Protein 2VCH (pdb70)

Radius of gyration: 21.71 Å; Cα contacts (8 Å, |Δi|>4): 959; chains: 1; bounding box: 48×49×70 Å

Secondary structure (P-SEA, 3-state):
cbbbbbbbcccaaaaaaaaaaaaaaaacccbbbbbbcccccccccccccccccccbbbbbccccccccccccccaaaaaaaaaaaaaaaaaaaaaaaaaacccccbbbbccccccaaaaaaaabbbbbbbccccaaaaaaaaaaaaaaacccccccccccccccccccccccccccccccccccaaaaaaaaaaaacccccbbbbcccccccaaaaaaaaccccccccccccccccccccccccaaaaaaaacccccbbbbbcccbbbbcaaaaaaaaaaaaaacccccccccccccccccccccccccccccccccccccccccbbbbccccaaaaaaaccccccccccccaaaaaaaaaabbbbbccccccaaaaaaaaaccccccbbbbbbcccccccaaaaaaaaaaacccccaaaaaaaaaaaaaaaaaaaccccaaaaaaaaaaaaaaaaaaaaac

Solvent-accessible surface area: 19466 Å² total

InterPro domains:
  IPR002213 UDP-glucuronosyl/UDP-glucosyltransferase [PF00201] (238-396)
  IPR002213 UDP-glucuronosyl/UDP-glucosyltransferase [cd03784] (7-446)
  IPR035595 UDP-glycosyltransferase family, conserved site [PS00375] (346-389)

Sequence (462 aa):
TPHVAIIPSPGMGHLIPLVEFAKRLVHLHGLTVTFVIAGEEGPPSAQRTVLDLPSSISSSVFLPPVDLTDLSSSTRRIESRISSLTVTRSNPELRKVFDSFVEGGRLPTALVVDLFGTDAFDVAVEFHVPPYIFYPTTANVLSFFLHLPKLDETVSCEFRELTEPLMLPGCVPVAGKDFLDPAQDRKDDAYKWLLHNTKRYKEAEGILVNTFFELEPNAIKALQEPGLDKPPVYPVGPLVNIGKQEASECLKWLDNQPLGSVLYVSFGSGGTTLTCEQLNELALGLADSEQRFLWVIRSPSGIANSSSYFDSQTDPLTFLPPGFLERTKKRGFVIPFWAPQAQVLAHPSTGGFLTHCGWNSTLESSVVSGIPLIAWPLYAEQKMNAVLLSEDIRAALRRPRAGDDGLVRREEVARVVKGLMEGEEGKGVRRRNKMKEELKEEAACRRVLKKDDGTSTKKALSSLVALKWKAHKKKELEQ

Organism: Arabidopsis thaliana (NCBI:txid3702)

Structure (mmCIF, N/CA/C/O backbone):
data_2VCH
#
_entry.id   2VCH
#
_cell.length_a   47.680
_cell.length_b   94.006
_cell.length_c   56.992
_cell.angle_alpha   90.00
_cell.angle_beta   110.24
_cell.angle_gamma   90.00
#
_symmetry.space_group_name_H-M   'P 1 21 1'
#
loop_
_entity.id
_entity.type
_entity.pdbx_description
1 polymer 'HYDROQUINONE GLUCOSYLTRANSFERASE'
2 non-polymer "URIDINE-5'-DIPHOSPHATE"
3 non-polymer 1,2-ETHANEDIOL
4 water water
#
loop_
_atom_site.group_PDB
_atom_site.id
_atom_site.type_symbol
_atom_site.label_atom_id
_atom_site.label_alt_id
_atom_site.label_comp_id
_atom_site.label_asym_id
_atom_site.label_entity_id
_atom_site.label_seq_id
_atom_site.pdbx_PDB_ins_code
_atom_site.Cartn_x
_atom_site.Cartn_y
_atom_site.Cartn_z
_atom_site.occupancy
_atom_site.B_iso_or_equiv
_atom_site.auth_seq_id
_atom_site.auth_comp_id
_atom_site.auth_asym_id
_atom_site.auth_atom_id
_atom_site.pdbx_PDB_model_num
ATOM 1 N N . THR A 1 6 ? -4.022 42.729 51.717 1.00 19.72 6 THR A N 1
ATOM 2 C CA . THR A 1 6 ? -3.775 41.460 50.950 1.00 17.50 6 THR A CA 1
ATOM 3 C C . THR A 1 6 ? -2.305 41.357 50.493 1.00 15.33 6 THR A C 1
ATOM 4 O O . THR A 1 6 ? -1.660 42.373 50.227 1.00 15.06 6 THR A O 1
ATOM 8 N N . PRO A 1 7 ? -1.766 40.132 50.458 1.00 13.53 7 PRO A N 1
ATOM 9 C CA . PRO A 1 7 ? -0.396 39.953 49.975 1.00 11.90 7 PRO A CA 1
ATOM 10 C C . PRO A 1 7 ? -0.198 40.494 48.545 1.00 10.94 7 PRO A C 1
ATOM 11 O O . PRO A 1 7 ? -1.031 40.299 47.664 1.00 11.45 7 PRO A O 1
ATOM 15 N N . HIS A 1 8 ? 0.919 41.194 48.396 1.00 9.01 8 HIS A N 1
ATOM 16 C CA . HIS A 1 8 ? 1.368 41.711 47.117 1.00 9.51 8 HIS A CA 1
ATOM 17 C C . HIS A 1 8 ? 2.524 40.830 46.627 1.00 9.04 8 HIS A C 1
ATOM 18 O O . HIS A 1 8 ? 3.503 40.627 47.336 1.00 9.41 8 HIS A O 1
ATOM 25 N N . VAL A 1 9 ? 2.347 40.254 45.438 1.00 8.50 9 VAL A N 1
ATOM 26 C CA . VAL A 1 9 ? 3.354 39.388 44.835 1.00 9.04 9 VAL A CA 1
ATOM 27 C C . VAL A 1 9 ? 4.038 40.149 43.684 1.00 7.97 9 VAL A C 1
ATOM 28 O O . VAL A 1 9 ? 3.344 40.688 42.784 1.00 8.85 9 VAL A O 1
ATOM 32 N N . ALA A 1 10 ? 5.361 40.220 43.753 1.00 8.26 10 ALA A N 1
ATOM 33 C CA . ALA A 1 10 ? 6.175 40.820 42.670 1.00 8.15 10 ALA A CA 1
ATOM 34 C C . ALA A 1 10 ? 6.695 39.731 41.777 1.00 8.07 10 ALA A C 1
ATOM 35 O O . ALA A 1 10 ? 7.231 38.753 42.275 1.00 8.68 10 ALA A O 1
ATOM 37 N N . ILE A 1 11 ? 6.498 39.886 40.465 1.00 7.76 11 ILE A N 1
ATOM 38 C CA . ILE A 1 11 ? 6.942 38.875 39.511 1.00 7.76 11 ILE A CA 1
ATOM 39 C C . ILE A 1 11 ? 7.952 39.508 38.552 1.00 8.31 11 ILE A C 1
ATOM 40 O O . ILE A 1 11 ? 7.621 40.545 37.939 1.00 8.48 11 ILE A O 1
ATOM 45 N N . ILE A 1 12 ? 9.152 38.929 38.475 1.00 9.09 12 ILE A N 1
ATOM 46 C CA . ILE A 1 12 ? 10.179 39.450 37.554 1.00 10.71 12 ILE A CA 1
ATOM 47 C C . ILE A 1 12 ? 10.571 38.360 36.557 1.00 9.73 12 ILE A C 1
ATOM 48 O O . ILE A 1 12 ? 11.382 37.496 36.855 1.00 10.17 12 ILE A O 1
ATOM 53 N N . PRO A 1 13 ? 9.959 38.416 35.377 1.00 9.63 13 PRO A N 1
ATOM 54 C CA . PRO A 1 13 ? 10.311 37.457 34.306 1.00 8.55 13 PRO A CA 1
ATOM 55 C C . PRO A 1 13 ? 11.712 37.718 33.741 1.00 9.97 13 PRO A C 1
ATOM 56 O O . PRO A 1 13 ? 12.186 38.862 33.723 1.00 11.69 13 PRO A O 1
ATOM 60 N N . SER A 1 14 ? 12.358 36.649 33.300 1.00 9.27 14 SER A N 1
ATOM 61 C CA . SER A 1 14 ? 13.544 36.808 32.430 1.00 9.38 14 SER A CA 1
ATOM 62 C C . SER A 1 14 ? 13.020 36.858 30.992 1.00 8.86 14 SER A C 1
ATOM 63 O O . SER A 1 14 ? 11.928 36.361 30.709 1.00 9.02 14 SER A O 1
ATOM 66 N N . PRO A 1 15 ? 13.764 37.500 30.069 1.00 9.26 15 PRO A N 1
ATOM 67 C CA . PRO A 1 15 ? 13.247 37.652 28.711 1.00 10.27 15 PRO A CA 1
ATOM 68 C C . PRO A 1 15 ? 12.786 36.379 28.028 1.00 9.27 15 PRO A C 1
ATOM 69 O O . PRO A 1 15 ? 13.410 35.310 28.158 1.00 9.67 15 PRO A O 1
ATOM 73 N N . GLY A 1 16 ? 11.677 36.540 27.302 1.00 10.25 16 GLY A N 1
ATOM 74 C CA . GLY A 1 16 ? 11.108 35.464 26.508 1.00 10.16 16 GLY A CA 1
ATOM 75 C C . GLY A 1 16 ? 9.597 35.395 26.592 1.00 10.23 16 GLY A C 1
ATOM 76 O O . GLY A 1 16 ? 9.013 35.463 27.691 1.00 8.86 16 GLY A O 1
ATOM 77 N N . MET A 1 17 ? 8.915 35.300 25.453 1.00 9.90 17 MET A N 1
ATOM 78 C CA . MET A 1 17 ? 7.463 35.187 25.465 1.00 10.27 17 MET A CA 1
ATOM 79 C C . MET A 1 17 ? 7.005 33.957 26.241 1.00 9.95 17 MET A C 1
ATOM 80 O O . MET A 1 17 ? 5.921 33.953 26.857 1.00 9.32 17 MET A O 1
ATOM 85 N N . GLY A 1 18 ? 7.802 32.876 26.180 1.00 8.86 18 GLY A N 1
ATOM 86 C CA . GLY A 1 18 ? 7.453 31.640 26.851 1.00 8.68 18 GLY A CA 1
ATOM 87 C C . GLY A 1 18 ? 7.608 31.694 28.371 1.00 7.83 18 GLY A C 1
ATOM 88 O O . GLY A 1 18 ? 7.237 30.776 29.092 1.00 8.38 18 GLY A O 1
ATOM 89 N N . HIS A 1 19 ? 8.224 32.770 28.850 1.00 6.95 19 HIS A N 1
ATOM 90 C CA . HIS A 1 19 ? 8.268 33.049 30.294 1.00 8.81 19 HIS A CA 1
ATOM 91 C C . HIS A 1 19 ? 7.123 33.978 30.663 1.00 8.62 19 HIS A C 1
ATOM 92 O O . HIS A 1 19 ? 6.416 33.756 31.645 1.00 9.44 19 HIS A O 1
ATOM 99 N N . LEU A 1 20 ? 6.889 35.016 29.878 1.00 8.44 20 LEU A N 1
ATOM 100 C CA . LEU A 1 20 ? 5.888 36.012 30.227 1.00 9.78 20 LEU A CA 1
ATOM 101 C C . LEU A 1 20 ? 4.476 35.439 30.154 1.00 8.93 20 LEU A C 1
ATOM 102 O O . LEU A 1 20 ? 3.649 35.688 31.027 1.00 9.03 20 LEU A O 1
ATOM 107 N N . ILE A 1 21 ? 4.174 34.665 29.120 1.00 7.36 21 ILE A N 1
ATOM 108 C CA . ILE A 1 21 ? 2.819 34.194 28.899 1.00 7.92 21 ILE A CA 1
ATOM 109 C C . ILE A 1 21 ? 2.305 33.354 30.111 1.00 7.09 21 ILE A C 1
ATOM 110 O O . ILE A 1 21 ? 1.244 33.644 30.644 1.00 7.89 21 ILE A O 1
ATOM 115 N N . PRO A 1 22 ? 3.041 32.305 30.539 1.00 6.89 22 PRO A N 1
ATOM 116 C CA . PRO A 1 22 ? 2.544 31.527 31.663 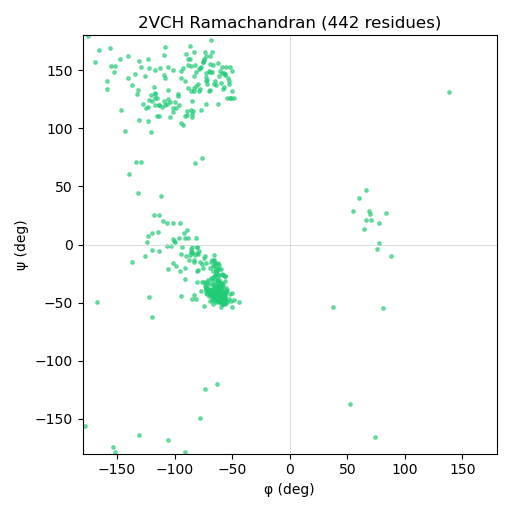1.00 7.27 22 PRO A CA 1
ATOM 117 C C . PRO A 1 22 ? 2.566 32.354 32.948 1.00 7.60 22 PRO A C 1
ATOM 118 O O . PRO A 1 22 ? 1.676 32.172 33.793 1.00 7.03 22 PRO A O 1
ATOM 122 N N . LEU A 1 23 ? 3.502 33.289 33.086 1.00 7.98 23 LEU A N 1
ATOM 123 C CA . LEU A 1 23 ? 3.493 34.113 34.295 1.00 7.93 23 LEU A CA 1
ATOM 124 C C . LEU A 1 23 ? 2.250 35.002 34.374 1.00 8.13 23 LEU A C 1
ATOM 125 O O . LEU A 1 23 ? 1.699 35.254 35.470 1.00 8.24 23 LEU A O 1
ATOM 130 N N . VAL A 1 24 ? 1.771 35.467 33.220 1.00 7.86 24 VAL A N 1
ATOM 131 C CA . VAL A 1 24 ? 0.552 36.262 33.206 1.00 8.88 24 VAL A CA 1
ATOM 132 C C . VAL A 1 24 ? -0.653 35.391 33.551 1.00 8.94 24 VAL A C 1
ATOM 133 O O . VAL A 1 24 ? -1.563 35.817 34.307 1.00 9.21 24 VAL A O 1
ATOM 137 N N . GLU A 1 25 ? -0.705 34.163 33.027 1.00 8.52 25 GLU A N 1
ATOM 138 C CA . GLU A 1 25 ? -1.782 33.242 33.431 1.00 8.52 25 GLU A CA 1
ATOM 139 C C . GLU A 1 25 ? -1.759 32.953 34.944 1.00 9.35 25 GLU A C 1
ATOM 140 O O . GLU A 1 25 ? -2.800 32.923 35.618 1.00 10.50 25 GLU A O 1
ATOM 146 N N . PHE A 1 26 ? -0.561 32.735 35.458 1.00 8.53 26 PHE A N 1
ATOM 147 C CA . PHE A 1 26 ? -0.355 32.552 36.902 1.00 7.89 26 PHE A CA 1
ATOM 148 C C . PHE A 1 26 ? -0.849 33.782 37.669 1.00 8.52 26 PHE A C 1
ATOM 149 O O . PHE A 1 26 ? -1.622 33.629 38.625 1.00 9.03 26 PHE A O 1
ATOM 157 N N . ALA A 1 27 ? -0.474 34.987 37.252 1.00 8.49 27 ALA A N 1
ATOM 158 C CA . ALA A 1 27 ? -0.917 36.203 37.962 1.00 8.90 27 ALA A CA 1
ATOM 159 C C . ALA A 1 27 ? -2.427 36.333 37.955 1.00 9.11 27 ALA A C 1
ATOM 160 O O . ALA A 1 27 ? -3.042 36.724 38.970 1.00 9.35 27 ALA A O 1
ATOM 162 N N . LYS A 1 28 ? -3.038 36.000 36.820 1.00 9.80 28 LYS A N 1
ATOM 163 C CA . LYS A 1 28 ? -4.492 36.101 36.703 1.00 11.24 28 LYS A CA 1
ATOM 164 C C . LYS A 1 28 ? -5.171 35.169 37.736 1.00 12.37 28 LYS A C 1
ATOM 165 O O . LYS A 1 28 ? -6.161 35.554 38.367 1.00 12.14 28 LYS A O 1
ATOM 171 N N . ARG A 1 29 ? -4.642 33.957 37.927 1.00 11.96 29 ARG A N 1
ATOM 172 C CA . ARG A 1 29 ? -5.208 33.026 38.908 1.00 13.10 29 ARG A CA 1
ATOM 173 C C . ARG A 1 29 ? -4.966 33.579 40.314 1.00 12.45 29 ARG A C 1
ATOM 174 O O . ARG A 1 29 ? -5.836 33.499 41.197 1.00 12.65 29 ARG A O 1
ATOM 182 N N . LEU A 1 30 ? -3.806 34.172 40.558 1.00 11.34 30 LEU A N 1
ATOM 183 C CA . LEU A 1 30 ? -3.559 34.733 41.896 1.00 11.60 30 LEU A CA 1
ATOM 184 C C . LEU A 1 30 ? -4.545 35.820 42.256 1.00 11.93 30 LEU A C 1
ATOM 185 O O . LEU A 1 30 ? -5.001 35.907 43.403 1.00 11.94 30 LEU A O 1
ATOM 190 N N . VAL A 1 31 ? -4.892 36.676 41.306 1.00 12.03 31 VAL A N 1
ATOM 191 C CA . VAL A 1 31 ? -5.784 37.787 41.632 1.00 13.23 31 VAL A CA 1
ATOM 192 C C . VAL A 1 31 ? -7.233 37.317 41.640 1.00 14.34 31 VAL A C 1
ATOM 193 O O . VAL A 1 31 ? -7.989 37.578 42.604 1.00 14.68 31 VAL A O 1
ATOM 197 N N . HIS A 1 32 ? -7.617 36.573 40.616 1.00 14.26 32 HIS A N 1
ATOM 198 C CA . HIS A 1 32 ? -9.016 36.168 40.499 1.00 16.58 32 HIS A CA 1
ATOM 199 C C . HIS A 1 32 ? -9.422 35.096 41.499 1.00 16.60 32 HIS A C 1
ATOM 200 O O . HIS A 1 32 ? -10.502 35.177 42.085 1.00 17.58 32 HIS A O 1
ATOM 207 N N . LEU A 1 33 ? -8.580 34.102 41.715 1.00 14.89 33 LEU A N 1
ATOM 208 C CA . LEU A 1 33 ? -8.929 32.976 42.559 1.00 15.70 33 LEU A CA 1
ATOM 209 C C . LEU A 1 33 ? -8.451 33.126 44.000 1.00 15.19 33 LEU A C 1
ATOM 210 O O . LEU A 1 33 ? -9.039 32.547 44.910 1.00 15.75 33 LEU A O 1
ATOM 215 N N . HIS A 1 34 ? -7.433 33.942 44.228 1.00 13.07 34 HIS A N 1
ATOM 216 C CA . HIS A 1 34 ? -6.891 34.076 45.571 1.00 12.56 34 HIS A CA 1
ATOM 217 C C . HIS A 1 34 ? -6.938 35.473 46.200 1.00 12.55 34 HIS A C 1
ATOM 218 O O . HIS A 1 34 ? -6.543 35.665 47.352 1.00 14.31 34 HIS A O 1
ATOM 225 N N . GLY A 1 35 ? -7.385 36.450 45.430 1.00 11.96 35 GLY A N 1
ATOM 226 C CA . GLY A 1 35 ? -7.559 37.805 45.948 1.00 12.80 35 GLY A CA 1
ATOM 227 C C . GLY A 1 35 ? -6.274 38.557 46.254 1.00 13.14 35 GLY A C 1
ATOM 228 O O . GLY A 1 35 ? -6.275 39.506 47.037 1.00 15.40 35 GLY A O 1
ATOM 229 N N . LEU A 1 36 ? -5.154 38.136 45.643 1.00 11.77 36 LEU A N 1
ATOM 230 C CA . LEU A 1 36 ? -3.893 38.784 45.875 1.00 10.70 36 LEU A CA 1
ATOM 231 C C . LEU A 1 36 ? -3.728 39.964 44.915 1.00 11.32 36 LEU A C 1
ATOM 232 O O . LEU A 1 36 ? -4.547 40.154 44.030 1.00 11.95 36 LEU A O 1
ATOM 237 N N . THR A 1 37 ? -2.696 40.769 45.139 1.00 11.51 37 THR A N 1
ATOM 238 C CA . THR A 1 37 ? -2.311 41.795 44.146 1.00 11.88 37 THR A CA 1
ATOM 239 C C . THR A 1 37 ? -0.966 41.412 43.583 1.00 11.39 37 THR A C 1
ATOM 240 O O . THR A 1 37 ? -0.144 40.798 44.290 1.00 10.46 37 THR A O 1
ATOM 244 N N . VAL A 1 38 ? -0.709 41.821 42.340 1.00 10.12 38 VAL A N 1
ATOM 245 C CA . VAL A 1 38 ? 0.496 41.413 41.606 1.00 10.19 38 VAL A CA 1
ATOM 246 C C . VAL A 1 38 ? 1.066 42.640 40.887 1.00 10.67 38 VAL A C 1
ATOM 247 O O . VAL A 1 38 ? 0.270 43.407 40.301 1.00 12.04 38 VAL A O 1
ATOM 251 N N . THR A 1 39 ? 2.391 42.792 40.944 1.00 9.47 39 THR A N 1
ATOM 252 C CA . THR A 1 39 ? 3.120 43.748 40.091 1.00 10.36 39 THR A CA 1
ATOM 253 C C . THR A 1 39 ? 4.157 42.992 39.283 1.00 10.34 39 THR A C 1
ATOM 254 O O . THR A 1 39 ? 4.980 42.263 39.872 1.00 10.22 39 THR A O 1
ATOM 258 N N . PHE A 1 40 ? 4.097 43.135 37.955 1.00 8.94 40 PHE A N 1
ATOM 259 C CA . PHE A 1 40 ? 5.171 42.685 37.098 1.00 9.10 40 PHE A CA 1
ATOM 260 C C . PHE A 1 40 ? 6.250 43.730 37.035 1.00 9.99 40 PHE A C 1
ATOM 261 O O . PHE A 1 40 ? 5.941 44.908 36.851 1.00 10.62 40 PHE A O 1
ATOM 269 N N . VAL A 1 41 ? 7.486 43.301 37.215 1.00 9.62 41 VAL A N 1
ATOM 270 C CA . VAL A 1 41 ? 8.655 44.160 37.037 1.00 10.86 41 VAL A CA 1
ATOM 271 C C . VAL A 1 41 ? 9.423 43.621 35.833 1.00 11.67 41 VAL A C 1
ATOM 272 O O . VAL A 1 41 ? 9.965 42.502 35.877 1.00 12.80 41 VAL A O 1
ATOM 276 N N . ILE A 1 42 ? 9.402 44.386 34.747 1.00 12.37 42 ILE A N 1
ATOM 277 C CA . ILE A 1 42 ? 9.860 43.892 33.468 1.00 13.52 42 ILE A CA 1
ATOM 278 C C . ILE A 1 42 ? 11.263 44.416 33.162 1.00 13.27 42 ILE A C 1
ATOM 279 O O . ILE A 1 42 ? 11.447 45.626 32.993 1.00 13.57 42 ILE A O 1
ATOM 284 N N . ALA A 1 43 ? 12.236 43.522 33.102 1.00 14.12 43 ALA A N 1
ATOM 285 C CA . ALA A 1 43 ? 13.601 43.845 32.714 1.00 14.04 43 ALA A CA 1
ATOM 286 C C . ALA A 1 43 ? 13.814 43.592 31.213 1.00 15.62 43 ALA A C 1
ATOM 287 O O . ALA A 1 43 ? 13.179 42.703 30.607 1.00 15.19 43 ALA A O 1
ATOM 289 N N . GLY A 1 44 ? 14.700 44.379 30.606 1.00 15.71 44 GLY A N 1
ATOM 290 C CA . GLY A 1 44 ? 15.005 44.112 29.221 1.00 17.23 44 GLY A CA 1
ATOM 291 C C . GLY A 1 44 ? 16.051 45.029 28.665 1.00 19.87 44 GLY A C 1
ATOM 292 O O . GLY A 1 44 ? 16.907 45.536 29.436 1.00 19.46 44 GLY A O 1
ATOM 293 N N . GLU A 1 45 ? 15.986 45.156 27.325 1.00 19.45 45 GLU A N 1
ATOM 294 C CA A GLU A 1 45 ? 16.897 45.914 26.436 0.50 20.14 45 GLU A CA 1
ATOM 295 C CA B GLU A 1 45 ? 16.919 46.020 26.595 0.50 19.27 45 GLU A CA 1
ATOM 296 C C . GLU A 1 45 ? 16.247 47.119 25.799 1.00 20.36 45 GLU A C 1
ATOM 297 O O . GLU A 1 45 ? 16.939 47.994 25.287 1.00 20.80 45 GLU A O 1
ATOM 308 N N . GLY A 1 46 ? 14.916 47.129 25.763 1.00 19.85 46 GLY A N 1
ATOM 309 C CA . GLY A 1 46 ? 14.185 48.125 24.937 1.00 20.54 46 GLY A CA 1
ATOM 310 C C . GLY A 1 46 ? 12.704 47.931 25.226 1.00 21.88 46 GLY A C 1
ATOM 311 O O . GLY A 1 46 ? 12.337 47.058 26.025 1.00 22.85 46 GLY A O 1
ATOM 312 N N . PRO A 1 47 ? 11.834 48.732 24.605 1.00 23.80 47 PRO A N 1
ATOM 313 C CA . PRO A 1 47 ? 10.384 48.598 24.830 1.00 24.53 47 PRO A CA 1
ATOM 314 C C . PRO A 1 47 ? 9.852 47.198 24.473 1.00 25.82 47 PRO A C 1
ATOM 315 O O . PRO A 1 47 ? 10.457 46.493 23.663 1.00 25.49 47 PRO A O 1
ATOM 319 N N . PRO A 1 48 ? 8.760 46.788 25.120 1.00 27.18 48 PRO A N 1
ATOM 320 C CA . PRO A 1 48 ? 8.162 45.504 24.783 1.00 28.25 48 PRO A CA 1
ATOM 321 C C . PRO A 1 48 ? 7.700 45.448 23.327 1.00 29.37 48 PRO A C 1
ATOM 322 O O . PRO A 1 48 ? 7.345 46.480 22.735 1.00 29.97 48 PRO A O 1
ATOM 326 N N . SER A 1 49 ? 7.747 44.250 22.755 1.00 30.02 49 SER A N 1
ATOM 327 C CA . SER A 1 49 ? 7.189 43.988 21.430 1.00 30.40 49 SER A CA 1
ATOM 328 C C . SER A 1 49 ? 5.669 44.202 21.392 1.00 30.55 49 SER A C 1
ATOM 329 O O . SER A 1 49 ? 4.974 44.116 22.419 1.00 29.49 49 SER A O 1
ATOM 332 N N . ALA A 1 51 ? 3.774 41.795 20.633 1.00 31.13 51 ALA A N 1
ATOM 333 C CA . ALA A 1 51 ? 3.508 40.522 21.334 1.00 31.28 51 ALA A CA 1
ATOM 334 C C . ALA A 1 51 ? 3.468 40.640 22.869 1.00 30.98 51 ALA A C 1
ATOM 335 O O . ALA A 1 51 ? 2.479 40.242 23.483 1.00 30.70 51 ALA A O 1
ATOM 337 N N . GLN A 1 52 ? 4.530 41.200 23.463 1.00 31.08 52 GLN A N 1
ATOM 338 C CA . GLN A 1 52 ? 4.612 41.458 24.906 1.00 30.98 52 GLN A CA 1
ATOM 339 C C . GLN A 1 52 ? 3.454 42.324 25.384 1.00 30.91 52 GLN A C 1
ATOM 340 O O . GLN A 1 52 ? 2.824 42.021 26.403 1.00 30.24 52 GLN A O 1
ATOM 346 N N . ARG A 1 53 ? 3.177 43.408 24.655 1.00 30.85 53 ARG A N 1
ATOM 347 C CA . ARG A 1 53 ? 2.135 44.357 25.079 1.00 30.59 53 ARG A CA 1
ATOM 348 C C . ARG A 1 53 ? 0.738 43.801 24.960 1.00 30.34 53 ARG A C 1
ATOM 349 O O . ARG A 1 53 ? -0.087 44.001 25.860 1.00 30.65 53 ARG A O 1
ATOM 357 N N . THR A 1 54 ? 0.472 43.088 23.868 1.00 30.20 54 THR A N 1
ATOM 358 C CA . THR A 1 54 ? -0.765 42.331 23.760 1.00 30.51 54 THR A CA 1
ATOM 359 C C . THR A 1 54 ? -0.933 41.519 25.050 1.00 29.91 54 THR A C 1
ATOM 360 O O . THR A 1 54 ? -1.992 41.554 25.673 1.00 29.81 54 THR A O 1
ATOM 364 N N . VAL A 1 55 ? 0.138 40.837 25.468 1.00 29.29 55 VAL A N 1
ATOM 365 C CA . VAL A 1 55 ? 0.100 39.979 26.653 1.00 28.23 55 VAL A CA 1
ATOM 366 C C . VAL A 1 55 ? -0.119 40.758 27.979 1.00 28.40 55 VAL A C 1
ATOM 367 O O . VAL A 1 55 ? -0.952 40.356 28.794 1.00 27.64 55 VAL A O 1
ATOM 371 N N . LEU A 1 56 ? 0.598 41.865 28.186 1.00 28.44 56 LEU A N 1
ATOM 372 C CA . LEU A 1 56 ? 0.453 42.638 29.428 1.00 29.52 56 LEU A CA 1
ATOM 373 C C . LEU A 1 56 ? -0.781 43.554 29.450 1.00 30.85 56 LEU A C 1
ATOM 374 O O . LEU A 1 56 ? -1.102 44.149 30.488 1.00 31.03 56 LEU A O 1
ATOM 379 N N . ASP A 1 57 ? -1.462 43.659 28.306 1.00 31.83 57 ASP A N 1
ATOM 380 C CA . ASP A 1 57 ? -2.682 44.457 28.203 1.00 33.30 57 ASP A CA 1
ATOM 381 C C . ASP A 1 57 ? -3.951 43.687 28.599 1.00 33.36 57 ASP A C 1
ATOM 382 O O . ASP A 1 57 ? -3.978 42.442 28.614 1.00 33.88 57 ASP A O 1
ATOM 387 N N . SER A 1 58 ? -4.999 44.440 28.922 1.00 33.50 58 SER A N 1
ATOM 388 C C . SER A 1 58 ? -6.567 43.340 30.820 1.00 32.55 58 SER A C 1
ATOM 389 O O . SER A 1 58 ? -7.426 42.457 30.952 1.00 33.50 58 SER A O 1
ATOM 390 N N . LEU A 1 59 ? -5.446 43.389 31.545 1.00 31.94 59 LEU A N 1
ATOM 391 C CA . LEU A 1 59 ? -5.335 42.700 32.817 1.00 31.22 59 LEU A CA 1
ATOM 392 C C . LEU A 1 59 ? -6.163 43.414 33.882 1.00 31.82 59 LEU A C 1
ATOM 393 O O . LEU A 1 59 ? -6.317 44.643 33.838 1.00 32.05 59 LEU A O 1
ATOM 398 N N . PRO A 1 60 ? -6.712 42.642 34.835 1.00 31.35 60 PRO A N 1
ATOM 399 C CA . PRO A 1 60 ? -7.408 43.212 35.979 1.00 31.09 60 PRO A CA 1
ATOM 400 C C . PRO A 1 60 ? -6.556 44.271 36.688 1.00 30.44 60 PRO A C 1
ATOM 401 O O . PRO A 1 60 ? -5.313 44.222 36.642 1.00 30.06 60 PRO A O 1
ATOM 405 N N . SER A 1 61 ? -7.237 45.219 37.329 1.00 29.50 61 SER A N 1
ATOM 406 C CA . SER A 1 61 ? -6.600 46.314 38.052 1.00 28.88 61 SER A CA 1
ATOM 407 C C . SER A 1 61 ? -5.668 45.804 39.137 1.00 27.70 61 SER A C 1
ATOM 408 O O . SER A 1 61 ? -4.704 46.488 39.511 1.00 27.43 61 SER A O 1
ATOM 411 N N . SER A 1 62 ? -5.953 44.603 39.643 1.00 26.29 62 SER A N 1
ATOM 412 C CA . SER A 1 62 ? -5.109 43.999 40.675 1.00 25.60 62 SER A CA 1
ATOM 413 C C . SER A 1 62 ? -3.699 43.649 40.207 1.00 23.89 62 SER A C 1
ATOM 414 O O . SER A 1 62 ? -2.852 43.300 41.052 1.00 21.78 62 SER A O 1
ATOM 417 N N . ILE A 1 63 ? -3.476 43.757 38.880 1.00 22.74 63 ILE A N 1
ATOM 418 C CA . ILE A 1 63 ? -2.177 43.527 38.229 1.00 20.44 63 ILE A CA 1
ATOM 419 C C . ILE A 1 63 ? -1.585 44.794 37.561 1.00 20.32 63 ILE A C 1
ATOM 420 O O . ILE A 1 63 ? -2.091 45.276 36.539 1.00 21.80 63 ILE A O 1
ATOM 425 N N . SER A 1 64 ? -0.497 45.303 38.141 1.00 19.19 64 SER A N 1
ATOM 426 C CA A SER A 1 64 ? 0.232 46.429 37.531 0.50 18.40 64 SER A CA 1
ATOM 427 C CA B SER A 1 64 ? 0.254 46.439 37.584 0.50 18.27 64 SER A CA 1
ATOM 428 C C . SER A 1 64 ? 1.537 45.958 36.895 1.00 17.18 64 SER A C 1
ATOM 429 O O . SER A 1 64 ? 1.994 44.831 37.147 1.00 15.79 64 SER A O 1
ATOM 434 N N . SER A 1 65 ? 2.113 46.815 36.041 1.00 16.85 65 SER A N 1
ATOM 435 C CA . SER A 1 65 ? 3.389 46.526 35.383 1.00 16.70 65 SER A CA 1
ATOM 436 C C . SER A 1 65 ? 4.323 47.712 35.513 1.00 16.62 65 SER A C 1
ATOM 437 O O . SER A 1 65 ? 3.921 48.859 35.239 1.00 17.79 65 SER A O 1
ATOM 440 N N . VAL A 1 66 ? 5.561 47.438 35.902 1.00 15.55 66 VAL A N 1
ATOM 441 C CA . VAL A 1 66 ? 6.643 48.438 35.942 1.00 16.37 66 VAL A CA 1
ATOM 442 C C . VAL A 1 66 ? 7.687 48.003 34.922 1.00 15.35 66 VAL A C 1
ATOM 443 O O . VAL A 1 66 ? 8.160 46.879 34.965 1.00 14.92 66 VAL A O 1
ATOM 447 N N . PHE A 1 67 ? 8.067 48.885 33.992 1.00 14.93 67 PHE A N 1
ATOM 448 C CA . PHE A 1 67 ? 9.128 48.573 33.034 1.00 15.48 67 PHE A CA 1
ATOM 449 C C . PHE A 1 67 ? 10.411 49.254 33.497 1.00 14.71 67 PHE A C 1
ATOM 450 O O . PHE A 1 67 ? 10.470 50.486 33.595 1.00 15.88 67 PHE A O 1
ATOM 458 N N . LEU A 1 68 ? 11.428 48.454 33.807 1.00 12.44 68 LEU A N 1
ATOM 459 C CA . LEU A 1 68 ? 12.717 48.969 34.258 1.00 11.80 68 LEU A CA 1
ATOM 460 C C . LEU A 1 68 ? 13.427 49.686 33.103 1.00 12.52 68 LEU A C 1
ATOM 461 O O . LEU A 1 68 ? 13.182 49.392 31.937 1.00 12.83 68 LEU A O 1
ATOM 466 N N . PRO A 1 69 ? 14.323 50.611 33.449 1.00 13.51 69 PRO A N 1
ATOM 467 C CA . PRO A 1 69 ? 15.187 51.145 32.405 1.00 13.59 69 PRO A CA 1
ATOM 468 C C . PRO A 1 69 ? 15.932 49.988 31.741 1.00 14.38 69 PRO A C 1
ATOM 469 O O . PRO A 1 69 ? 16.256 48.984 32.403 1.00 13.45 69 PRO A O 1
ATOM 473 N N . PRO A 1 70 ? 16.198 50.093 30.439 1.00 14.88 70 PRO A N 1
ATOM 474 C CA . PRO A 1 70 ? 16.864 49.000 29.738 1.00 15.56 70 PRO A CA 1
ATOM 475 C C . PRO A 1 70 ? 18.294 48.752 30.260 1.00 15.53 70 PRO A C 1
ATOM 476 O O . PRO A 1 70 ? 19.042 49.726 30.512 1.00 15.38 70 PRO A O 1
ATOM 480 N N . VAL A 1 71 ? 18.682 47.479 30.434 1.00 15.81 71 VAL A N 1
ATOM 481 C CA . VAL A 1 71 ? 20.004 47.122 30.891 1.00 17.12 71 VAL A CA 1
ATOM 482 C C . VAL A 1 71 ? 20.995 47.271 29.737 1.00 16.93 71 VAL A C 1
ATOM 483 O O . VAL A 1 71 ? 20.635 47.082 28.580 1.00 17.04 71 VAL A O 1
ATOM 487 N N . ASP A 1 72 ? 22.240 47.535 30.090 1.00 17.30 72 ASP A N 1
ATOM 488 C CA . ASP A 1 72 ? 23.296 47.692 29.133 1.00 18.79 72 ASP A CA 1
ATOM 489 C C . ASP A 1 72 ? 24.009 46.373 28.903 1.00 19.41 72 ASP A C 1
ATOM 490 O O . ASP A 1 72 ? 24.836 45.944 29.727 1.00 18.89 72 ASP A O 1
ATOM 495 N N . LEU A 1 73 ? 23.689 45.748 27.776 1.00 20.23 73 LEU A N 1
ATOM 496 C CA . LEU A 1 73 ? 24.352 44.505 27.368 1.00 21.04 73 LEU A CA 1
ATOM 497 C C . LEU A 1 73 ? 25.253 44.722 26.141 1.00 22.77 73 LEU A C 1
ATOM 498 O O . LEU A 1 73 ? 25.625 43.766 25.462 1.00 22.71 73 LEU A O 1
ATOM 503 N N . THR A 1 74 ? 25.632 45.979 25.891 1.00 24.26 74 THR A N 1
ATOM 504 C CA . THR A 1 74 ? 26.461 46.316 24.728 1.00 25.72 74 THR A CA 1
ATOM 505 C C . THR A 1 74 ? 27.883 45.716 24.758 1.00 27.13 74 THR A C 1
ATOM 506 O O . THR A 1 74 ? 28.564 45.688 23.717 1.00 27.89 74 THR A O 1
ATOM 510 N N . ASP A 1 75 ? 28.332 45.248 25.925 1.00 27.93 75 ASP A N 1
ATOM 511 C CA . ASP A 1 75 ? 29.664 44.620 26.071 1.00 29.18 75 ASP A CA 1
ATOM 512 C C . ASP A 1 75 ? 29.698 43.176 25.558 1.00 30.42 75 ASP A C 1
ATOM 513 O O . ASP A 1 75 ? 30.777 42.597 25.377 1.00 31.39 75 ASP A O 1
ATOM 518 N N . LEU A 1 76 ? 28.522 42.595 25.350 1.00 31.20 76 LEU A N 1
ATOM 519 C CA . LEU A 1 76 ? 28.398 41.203 24.930 1.00 32.10 76 LEU A CA 1
ATOM 520 C C . LEU A 1 76 ? 28.638 41.047 23.429 1.00 32.41 76 LEU A C 1
ATOM 521 O O . LEU A 1 76 ? 28.142 41.856 22.627 1.00 32.18 76 LEU A O 1
ATOM 526 N N . SER A 1 77 ? 29.375 39.985 23.075 1.00 32.82 77 SER A N 1
ATOM 527 C CA . SER A 1 77 ? 29.543 39.529 21.688 1.00 32.88 77 SER A CA 1
ATOM 528 C C . SER A 1 77 ? 28.192 39.220 21.018 1.00 32.57 77 SER A C 1
ATOM 529 O O . SER A 1 77 ? 27.227 38.802 21.676 1.00 32.08 77 SER A O 1
ATOM 532 N N . SER A 1 78 ? 28.123 39.447 19.707 1.00 31.62 78 SER A N 1
ATOM 533 C CA . SER A 1 78 ? 26.918 39.162 18.930 1.00 30.48 78 SER A CA 1
ATOM 534 C C . SER A 1 78 ? 26.615 37.658 18.952 1.00 29.48 78 SER A C 1
ATOM 535 O O . SER A 1 78 ? 25.476 37.256 18.729 1.00 30.13 78 SER A O 1
ATOM 536 N N . SER A 1 79 ? 27.633 36.843 19.234 1.00 27.69 79 SER A N 1
ATOM 537 C CA . SER A 1 79 ? 27.470 35.385 19.299 1.00 26.68 79 SER A CA 1
ATOM 538 C C . SER A 1 79 ? 27.134 34.858 20.710 1.00 24.19 79 SER A C 1
ATOM 539 O O . SER A 1 79 ? 27.162 33.651 20.952 1.00 24.40 79 SER A O 1
ATOM 542 N N . THR A 1 80 ? 26.826 35.764 21.631 1.00 21.59 80 THR A N 1
ATOM 543 C CA . THR A 1 80 ? 26.384 35.381 22.983 1.00 18.48 80 THR A CA 1
ATOM 544 C C . THR A 1 80 ? 25.141 34.508 22.883 1.00 16.34 80 THR A C 1
ATOM 545 O O . THR A 1 80 ? 24.200 34.824 22.150 1.00 16.47 80 THR A O 1
ATOM 549 N N . ARG A 1 81 ? 25.138 33.409 23.628 1.00 13.38 81 ARG A N 1
ATOM 550 C CA A ARG A 1 81 ? 24.009 32.507 23.571 0.50 13.43 81 ARG A CA 1
ATOM 551 C CA B ARG A 1 81 ? 24.001 32.483 23.622 0.50 13.25 81 ARG A CA 1
ATOM 552 C C . ARG A 1 81 ? 22.822 33.086 24.362 1.00 12.21 81 ARG A C 1
ATOM 553 O O . ARG A 1 81 ? 22.980 33.924 25.274 1.00 11.85 81 ARG A O 1
ATOM 568 N N . ILE A 1 82 ? 21.625 32.697 23.957 1.00 11.49 82 ILE A N 1
ATOM 569 C CA . ILE A 1 82 ? 20.448 33.360 24.521 1.00 10.97 82 ILE A CA 1
ATOM 570 C C . ILE A 1 82 ? 20.365 33.239 26.040 1.00 10.20 82 ILE A C 1
ATOM 571 O O . ILE A 1 82 ? 19.967 34.183 26.712 1.00 9.87 82 ILE A O 1
ATOM 576 N N . GLU A 1 83 ? 20.763 32.095 26.598 1.00 8.39 83 GLU A N 1
ATOM 577 C CA . GLU A 1 83 ? 20.600 31.948 28.057 1.00 7.74 83 GLU A CA 1
ATOM 578 C C . GLU A 1 83 ? 21.532 32.887 28.847 1.00 8.18 83 GLU A C 1
ATOM 579 O O . GLU A 1 83 ? 21.182 33.312 29.938 1.00 8.45 83 GLU A O 1
ATOM 585 N N . SER A 1 84 ? 22.676 33.230 28.290 1.00 8.05 84 SER A N 1
ATOM 586 C CA . SER A 1 84 ? 23.541 34.214 28.918 1.00 7.87 84 SER A CA 1
ATOM 587 C C . SER A 1 84 ? 22.866 35.576 28.910 1.00 8.75 84 SER A C 1
ATOM 588 O O . SER A 1 84 ? 22.804 36.281 29.936 1.00 9.74 84 SER A O 1
ATOM 591 N N . ARG A 1 85 ? 22.279 35.915 27.764 1.00 8.40 85 ARG A N 1
ATOM 592 C CA . ARG A 1 85 ? 21.604 37.206 27.606 1.00 10.20 85 ARG A CA 1
ATOM 593 C C . ARG A 1 85 ? 20.398 37.287 28.564 1.00 9.45 85 ARG A C 1
ATOM 594 O O . ARG A 1 85 ? 20.216 38.331 29.237 1.00 11.23 85 ARG A O 1
ATOM 602 N N . ILE A 1 86 ? 19.593 36.212 28.598 1.00 10.09 86 ILE A N 1
ATOM 603 C CA . ILE A 1 86 ? 18.369 36.110 29.424 1.00 10.27 86 ILE A CA 1
ATOM 604 C C . ILE A 1 86 ? 18.748 36.286 30.902 1.00 9.69 86 ILE A C 1
ATOM 605 O O . ILE A 1 86 ? 18.150 37.112 31.622 1.00 10.65 86 ILE A O 1
ATOM 610 N N . SER A 1 87 ? 19.745 35.539 31.359 1.00 9.06 87 SER A N 1
ATOM 611 C CA A SER A 1 87 ? 20.162 35.567 32.760 0.50 9.22 87 SER A CA 1
ATOM 612 C CA B SER A 1 87 ? 20.177 35.569 32.761 0.50 9.26 87 SER A CA 1
ATOM 613 C C . SER A 1 87 ? 20.739 36.926 33.139 1.00 9.74 87 SER A C 1
ATOM 614 O O . SER A 1 87 ? 20.370 37.493 34.172 1.00 9.82 87 SER A O 1
ATOM 619 N N . LEU A 1 88 ? 21.638 37.445 32.310 1.00 10.51 88 LEU A N 1
ATOM 620 C CA . LEU A 1 88 ? 22.291 38.721 32.614 1.00 9.97 88 LEU A CA 1
ATOM 621 C C . LEU A 1 88 ? 21.275 39.867 32.568 1.00 10.50 88 LEU A C 1
ATOM 622 O O . LEU A 1 88 ? 21.491 40.872 33.267 1.00 11.64 88 LEU A O 1
ATOM 627 N N . THR A 1 89 ? 20.203 39.758 31.786 1.00 10.20 89 THR A N 1
ATOM 628 C CA . THR A 1 89 ? 19.153 40.809 31.772 1.00 10.42 89 THR A CA 1
ATOM 629 C C . THR A 1 89 ? 18.591 40.986 33.182 1.00 10.64 89 THR A C 1
ATOM 630 O O . THR A 1 89 ? 18.372 42.123 33.640 1.00 12.58 89 THR A O 1
ATOM 634 N N . VAL A 1 90 ? 18.339 39.869 33.881 1.00 10.03 90 VAL A N 1
ATOM 635 C CA . VAL A 1 90 ? 17.859 39.953 35.247 1.00 9.75 90 VAL A CA 1
ATOM 636 C C . VAL A 1 90 ? 18.991 40.362 36.190 1.00 9.47 90 VAL A C 1
ATOM 637 O O . VAL A 1 90 ? 18.833 41.326 36.951 1.00 9.39 90 VAL A O 1
ATOM 641 N N . THR A 1 91 ? 20.129 39.676 36.181 1.00 8.69 91 THR A N 1
ATOM 642 C CA . THR A 1 91 ? 21.226 40.045 37.069 1.00 9.57 91 THR A CA 1
ATOM 643 C C . THR A 1 91 ? 21.599 41.536 37.006 1.00 9.57 91 THR A C 1
ATOM 644 O O . THR A 1 91 ? 21.690 42.212 38.065 1.00 10.69 91 THR A O 1
ATOM 648 N N . ARG A 1 92 ? 21.768 42.043 35.799 1.00 9.79 92 ARG A N 1
ATOM 649 C CA . ARG A 1 92 ? 22.204 43.449 35.682 1.00 10.30 92 ARG A CA 1
ATOM 650 C C . ARG A 1 92 ? 21.095 44.432 36.006 1.00 10.58 92 ARG A C 1
ATOM 651 O O . ARG A 1 92 ? 21.364 45.637 36.114 1.00 11.31 92 ARG A O 1
ATOM 659 N N . SER A 1 93 ? 19.852 43.960 36.108 1.00 10.08 93 SER A N 1
ATOM 660 C CA . SER A 1 93 ? 18.719 44.802 36.489 1.00 10.74 93 SER A CA 1
ATOM 661 C C . SER A 1 93 ? 18.574 44.939 37.994 1.00 9.15 93 SER A C 1
ATOM 662 O O . SER A 1 93 ? 17.733 45.732 38.438 1.00 10.29 93 SER A O 1
ATOM 665 N N . ASN A 1 94 ? 19.346 44.195 38.785 1.00 8.98 94 ASN A N 1
ATOM 666 C CA . ASN A 1 94 ? 19.143 44.269 40.246 1.00 9.55 94 ASN A CA 1
ATOM 667 C C . ASN A 1 94 ? 19.154 45.713 40.817 1.00 10.67 94 ASN A C 1
ATOM 668 O O . ASN A 1 94 ? 18.348 46.012 41.680 1.00 10.88 94 ASN A O 1
ATOM 673 N N . PRO A 1 95 ? 20.084 46.584 40.359 1.00 9.87 95 PRO A N 1
ATOM 674 C CA . PRO A 1 95 ? 20.063 47.937 40.967 1.00 10.93 95 PRO A CA 1
ATOM 675 C C . PRO A 1 95 ? 18.741 48.647 40.717 1.00 11.08 95 PRO A C 1
ATOM 676 O O . PRO A 1 95 ? 18.247 49.392 41.612 1.00 13.15 95 PRO A O 1
ATOM 680 N N . GLU A 1 96 ? 18.139 48.450 39.557 1.00 11.45 96 GLU A N 1
ATOM 681 C CA . GLU A 1 96 ? 16.850 49.053 39.263 1.00 11.21 96 GLU A CA 1
ATOM 682 C C . GLU A 1 96 ? 15.704 48.337 40.016 1.00 11.33 96 GLU A C 1
ATOM 683 O O . GLU A 1 96 ? 14.753 48.970 40.473 1.00 11.58 96 GLU A O 1
ATOM 689 N N . LEU A 1 97 ? 15.855 47.029 40.220 1.00 10.70 97 LEU A N 1
ATOM 690 C CA . LEU A 1 97 ? 14.863 46.287 40.992 1.00 10.32 97 LEU A CA 1
ATOM 691 C C . LEU A 1 97 ? 14.862 46.766 42.454 1.00 10.19 97 LEU A C 1
ATOM 692 O O . LEU A 1 97 ? 13.777 46.926 43.063 1.00 10.15 97 LEU A O 1
ATOM 697 N N . ARG A 1 98 ? 16.052 47.016 43.020 1.00 10.57 98 ARG A N 1
ATOM 698 C CA . ARG A 1 98 ? 16.137 47.585 44.371 1.00 11.08 98 ARG A CA 1
ATOM 699 C C . ARG A 1 98 ? 15.375 48.890 44.481 1.00 11.44 98 ARG A C 1
ATOM 700 O O . ARG A 1 98 ? 14.694 49.133 45.503 1.00 10.66 98 ARG A O 1
ATOM 708 N N . LYS A 1 99 ? 15.449 49.736 43.452 1.00 11.03 99 LYS A N 1
ATOM 709 C CA . LYS A 1 99 ? 14.730 51.017 43.472 1.00 12.12 99 LYS A CA 1
ATOM 710 C C . LYS A 1 99 ? 13.237 50.787 43.485 1.00 11.37 99 LYS A C 1
ATOM 711 O O . LYS A 1 99 ? 12.493 51.441 44.215 1.00 12.83 99 LYS A O 1
ATOM 717 N N . VAL A 1 100 ? 12.760 49.829 42.698 1.00 10.80 100 VAL A N 1
ATOM 718 C CA . VAL A 1 100 ? 11.355 49.483 42.732 1.00 10.50 100 VAL A CA 1
ATOM 719 C C . VAL A 1 100 ? 10.923 48.979 44.114 1.00 10.01 100 VAL A C 1
ATOM 720 O O . VAL A 1 100 ? 9.860 49.361 44.621 1.00 9.43 100 VAL A O 1
ATOM 724 N N . PHE A 1 101 ? 11.763 48.155 44.721 1.00 10.11 101 PHE A N 1
ATOM 725 C CA . PHE A 1 101 ? 11.429 47.657 46.063 1.00 10.56 101 PHE A CA 1
ATOM 726 C C . PHE A 1 101 ? 11.376 48.795 47.092 1.00 11.50 101 PHE A C 1
ATOM 727 O O . PHE A 1 101 ? 10.465 48.814 47.943 1.00 11.81 101 PHE A O 1
ATOM 735 N N . ASP A 1 102 ? 12.287 49.759 46.983 1.00 11.13 102 ASP A N 1
ATOM 736 C CA . ASP A 1 102 ? 12.204 50.934 47.874 1.00 11.92 102 ASP A CA 1
ATOM 737 C C . ASP A 1 102 ? 10.879 51.671 47.675 1.00 12.00 102 ASP A C 1
ATOM 738 O O . ASP A 1 102 ? 10.287 52.123 48.669 1.00 11.84 102 ASP A O 1
ATOM 743 N N . SER A 1 103 ? 10.396 51.808 46.439 1.00 11.46 103 SER A N 1
ATOM 744 C CA . SER A 1 103 ? 9.114 52.449 46.169 1.00 12.18 103 SER A CA 1
ATOM 745 C C . SER A 1 103 ? 7.978 51.618 46.801 1.00 12.48 103 SER A C 1
ATOM 746 O O . SER A 1 103 ? 7.016 52.184 47.306 1.00 13.62 103 SER A O 1
ATOM 749 N N . PHE A 1 104 ? 8.077 50.279 46.750 1.00 12.42 104 PHE A N 1
ATOM 750 C CA . PHE A 1 104 ? 7.048 49.436 47.375 1.00 13.03 104 PHE A CA 1
ATOM 751 C C . PHE A 1 104 ? 7.030 49.669 48.889 1.00 13.21 104 PHE A C 1
ATOM 752 O O . PHE A 1 104 ? 5.938 49.817 49.467 1.00 14.47 104 PHE A O 1
ATOM 760 N N . VAL A 1 105 ? 8.203 49.714 49.521 1.00 13.27 105 VAL A N 1
ATOM 761 C CA . VAL A 1 105 ? 8.283 50.017 50.966 1.00 13.22 105 VAL A CA 1
ATOM 762 C C . VAL A 1 105 ? 7.590 51.363 51.247 1.00 14.31 105 VAL A C 1
ATOM 763 O O . VAL A 1 105 ? 6.741 51.462 52.143 1.00 14.73 105 VAL A O 1
ATOM 767 N N . GLU A 1 106 ? 7.909 52.401 50.471 1.00 14.82 106 GLU A N 1
ATOM 768 C CA . GLU A 1 106 ? 7.292 53.713 50.715 1.00 15.92 106 GLU A CA 1
ATOM 769 C C . GLU A 1 106 ? 5.783 53.734 50.573 1.00 16.34 106 GLU A C 1
ATOM 770 O O . GLU A 1 106 ? 5.108 54.523 51.272 1.00 17.72 106 GLU A O 1
ATOM 776 N N . GLY A 1 107 ? 5.249 52.885 49.700 1.00 16.23 107 GLY A N 1
ATOM 777 C CA . GLY A 1 107 ? 3.814 52.792 49.435 1.00 17.01 107 GLY A CA 1
ATOM 778 C C . GLY A 1 107 ? 3.090 51.818 50.362 1.00 17.26 107 GLY A C 1
ATOM 779 O O . GLY A 1 107 ? 1.909 51.561 50.158 1.00 20.21 107 GLY A O 1
ATOM 780 N N . GLY A 1 108 ? 3.803 51.267 51.346 1.00 16.67 108 GLY A N 1
ATOM 781 C CA . GLY A 1 108 ? 3.222 50.312 52.315 1.00 16.13 108 GLY A CA 1
ATOM 782 C C . GLY A 1 108 ? 2.879 48.976 51.660 1.00 16.50 108 GLY A C 1
ATOM 783 O O . GLY A 1 108 ? 1.963 48.260 52.111 1.00 17.21 108 GLY A O 1
ATOM 784 N N . ARG A 1 109 ? 3.586 48.640 50.577 1.00 15.78 109 ARG A N 1
ATOM 785 C CA . ARG A 1 109 ? 3.281 47.394 49.858 1.00 16.40 109 ARG A CA 1
ATOM 786 C C . ARG A 1 109 ? 4.528 46.566 49.569 1.00 13.50 109 ARG A C 1
ATOM 787 O O . ARG A 1 109 ? 4.692 46.006 48.468 1.00 12.75 109 ARG A O 1
ATOM 795 N N . LEU A 1 110 ? 5.399 46.444 50.560 1.00 12.52 110 LEU A N 1
ATOM 796 C CA . LEU A 1 110 ? 6.483 45.467 50.476 1.00 11.55 110 LEU A CA 1
ATOM 797 C C . LEU A 1 110 ? 5.891 44.113 50.035 1.00 11.37 110 LEU A C 1
ATOM 798 O O . LEU A 1 110 ? 4.917 43.638 50.621 1.00 11.21 110 LEU A O 1
ATOM 803 N N . PRO A 1 111 ? 6.441 43.528 48.968 1.00 11.17 111 PRO A N 1
ATOM 804 C CA . PRO A 1 111 ? 5.910 42.219 48.572 1.00 9.96 111 PRO A CA 1
ATOM 805 C C . PRO A 1 111 ? 6.006 41.143 49.647 1.00 10.03 111 PRO A C 1
ATOM 806 O O . PRO A 1 111 ? 6.932 41.106 50.435 1.00 10.02 111 PRO A O 1
ATOM 810 N N . THR A 1 112 ? 5.012 40.255 49.620 1.00 9.10 112 THR A N 1
ATOM 811 C CA . THR A 1 112 ? 5.035 39.032 50.391 1.00 9.36 112 THR A CA 1
ATOM 812 C C . THR A 1 112 ? 5.870 37.929 49.747 1.00 8.19 112 THR A C 1
ATOM 813 O O . THR A 1 112 ? 6.343 37.018 50.401 1.00 9.84 112 THR A O 1
ATOM 817 N N . ALA A 1 113 ? 6.055 38.025 48.430 1.00 8.98 113 ALA A N 1
ATOM 818 C CA . ALA A 1 113 ? 6.900 37.088 47.716 1.00 8.74 113 ALA A CA 1
ATOM 819 C C . ALA A 1 113 ? 7.458 37.763 46.481 1.00 8.02 113 ALA A C 1
ATOM 820 O O . ALA A 1 113 ? 6.803 38.627 45.882 1.00 8.34 113 ALA A O 1
ATOM 822 N N . LEU A 1 114 ? 8.659 37.337 46.118 1.00 8.04 114 LEU A N 1
ATOM 823 C CA . LEU A 1 114 ? 9.247 37.700 44.818 1.00 8.74 114 LEU A CA 1
ATOM 824 C C . LEU A 1 114 ? 9.337 36.410 44.007 1.00 7.82 114 LEU A C 1
ATOM 825 O O . LEU A 1 114 ? 9.987 35.446 44.463 1.00 10.01 114 LEU A O 1
ATOM 830 N N . VAL A 1 115 ? 8.652 36.413 42.862 1.00 7.29 115 VAL A N 1
ATOM 831 C CA . VAL A 1 115 ? 8.650 35.233 42.001 1.00 6.95 115 VAL A CA 1
ATOM 832 C C . VAL A 1 115 ? 9.520 35.532 40.780 1.00 7.17 115 VAL A C 1
ATOM 833 O O . VAL A 1 115 ? 9.278 36.517 40.059 1.00 7.88 115 VAL A O 1
ATOM 837 N N . VAL A 1 116 ? 10.542 34.718 40.611 1.00 7.55 116 VAL A N 1
ATOM 838 C CA . VAL A 1 116 ? 11.401 34.777 39.420 1.00 7.22 116 VAL A CA 1
ATOM 839 C C . VAL A 1 116 ? 11.103 33.543 38.565 1.00 6.93 116 VAL A C 1
ATOM 840 O O . VAL A 1 116 ? 10.440 32.601 39.045 1.00 7.06 116 VAL A O 1
ATOM 844 N N . ASP A 1 117 ? 11.619 33.510 37.341 1.00 7.26 117 ASP A N 1
ATOM 845 C CA . ASP A 1 117 ? 11.520 32.287 36.544 1.00 7.84 117 ASP A CA 1
ATOM 846 C C . ASP A 1 117 ? 12.887 31.605 36.501 1.00 7.31 117 ASP A C 1
ATOM 847 O O . ASP A 1 117 ? 13.762 31.913 37.297 1.00 8.29 117 ASP A O 1
ATOM 852 N N . LEU A 1 118 ? 13.023 30.608 35.626 1.00 7.78 118 LEU A N 1
ATOM 853 C CA . LEU A 1 118 ? 14.097 29.631 35.779 1.00 7.63 118 LEU A CA 1
ATOM 854 C C . LEU A 1 118 ? 15.519 30.219 35.608 1.00 6.93 118 LEU A C 1
ATOM 855 O O . LEU A 1 118 ? 16.483 29.595 36.065 1.00 7.98 118 LEU A O 1
ATOM 860 N N . PHE A 1 119 ? 15.614 31.417 34.984 1.00 7.47 119 PHE A N 1
ATOM 861 C CA . PHE A 1 119 ? 16.930 32.067 34.768 1.00 7.99 119 PHE A CA 1
ATOM 862 C C . PHE A 1 119 ? 17.096 33.376 35.534 1.00 7.71 119 PHE A C 1
ATOM 863 O O . PHE A 1 119 ? 18.117 34.036 35.349 1.00 8.31 119 PHE A O 1
ATOM 871 N N . GLY A 1 120 ? 16.174 33.663 36.452 1.00 8.24 120 GLY A N 1
ATOM 872 C CA . GLY A 1 120 ? 16.171 34.944 37.145 1.00 8.11 120 GLY A CA 1
ATOM 873 C C . GLY A 1 120 ? 16.634 34.893 38.591 1.00 8.05 120 GLY A C 1
ATOM 874 O O . GLY A 1 120 ? 16.324 35.806 39.360 1.00 8.06 120 GLY A O 1
ATOM 875 N N . THR A 1 121 ? 17.346 33.840 39.009 1.00 8.20 121 THR A N 1
ATOM 876 C CA . THR A 1 121 ? 17.643 33.680 40.428 1.00 7.81 121 THR A CA 1
ATOM 877 C C . THR A 1 121 ? 18.506 34.777 41.045 1.00 7.52 121 THR A C 1
ATOM 878 O O . THR A 1 121 ? 18.518 34.903 42.257 1.00 7.97 121 THR A O 1
ATOM 882 N N . ASP A 1 122 ? 19.248 35.530 40.232 1.00 7.45 122 ASP A N 1
ATOM 883 C CA . ASP A 1 122 ? 20.027 36.603 40.879 1.00 7.95 122 ASP A CA 1
ATOM 884 C C . ASP A 1 122 ? 19.134 37.686 41.485 1.00 7.76 122 ASP A C 1
ATOM 885 O O . ASP A 1 122 ? 19.611 38.433 42.369 1.00 8.24 122 ASP A O 1
ATOM 890 N N . ALA A 1 123 ? 17.873 37.790 41.084 1.00 7.22 123 ALA A N 1
ATOM 891 C CA . ALA A 1 123 ? 16.967 38.709 41.758 1.00 7.55 123 ALA A CA 1
ATOM 892 C C . ALA A 1 123 ? 16.732 38.315 43.221 1.00 7.75 123 ALA A C 1
ATOM 893 O O . ALA A 1 123 ? 16.219 39.129 44.008 1.00 8.71 123 ALA A O 1
ATOM 895 N N . PHE A 1 124 ? 17.071 37.075 43.586 1.00 7.97 124 PHE A N 1
ATOM 896 C CA . PHE A 1 124 ? 17.004 36.692 45.000 1.00 8.42 124 PHE A CA 1
ATOM 897 C C . PHE A 1 124 ? 17.856 37.618 45.879 1.00 8.56 124 PHE A C 1
ATOM 898 O O . PHE A 1 124 ? 17.569 37.725 47.077 1.00 10.08 124 PHE A O 1
ATOM 906 N N . ASP A 1 125 ? 18.912 38.215 45.318 1.00 9.20 125 ASP A N 1
ATOM 907 C CA . ASP A 1 125 ? 19.723 39.156 46.124 1.00 10.17 125 ASP A CA 1
ATOM 908 C C . ASP A 1 125 ? 18.807 40.267 46.651 1.00 10.53 125 ASP A C 1
ATOM 909 O O . ASP A 1 125 ? 18.907 40.666 47.837 1.00 11.66 125 ASP A O 1
ATOM 914 N N . VAL A 1 126 ? 17.935 40.788 45.802 1.00 9.56 126 VAL A N 1
ATOM 915 C CA . VAL A 1 126 ? 17.070 41.875 46.207 1.00 10.51 126 VAL A CA 1
ATOM 916 C C . VAL A 1 126 ? 16.012 41.365 47.212 1.00 11.58 126 VAL A C 1
ATOM 917 O O . VAL A 1 126 ? 15.690 42.010 48.224 1.00 10.50 126 VAL A O 1
ATOM 921 N N . ALA A 1 127 ? 15.464 40.180 46.949 1.00 11.62 127 ALA A N 1
ATOM 922 C CA . ALA A 1 127 ? 14.478 39.606 47.863 1.00 11.95 127 ALA A CA 1
ATOM 923 C C . ALA A 1 127 ? 15.078 39.500 49.259 1.00 11.74 127 ALA A C 1
ATOM 924 O O . ALA A 1 127 ? 14.449 39.949 50.230 1.00 12.14 127 ALA A O 1
ATOM 926 N N . VAL A 1 128 ? 16.265 38.908 49.356 1.00 12.18 128 VAL A N 1
ATOM 927 C CA . VAL A 1 128 ? 16.940 38.713 50.653 1.00 13.81 128 VAL A CA 1
ATOM 928 C C . VAL A 1 128 ? 17.232 40.053 51.349 1.00 13.80 128 VAL A C 1
ATOM 929 O O . VAL A 1 128 ? 16.925 40.200 52.529 1.00 14.38 128 VAL A O 1
ATOM 933 N N . GLU A 1 129 ? 17.734 41.030 50.614 1.00 13.52 129 GLU A N 1
ATOM 934 C CA . GLU A 1 129 ? 17.988 42.375 51.183 1.00 14.65 129 GLU A CA 1
ATOM 935 C C . GLU A 1 129 ? 16.730 42.969 51.833 1.00 14.57 129 GLU A C 1
ATOM 936 O O . GLU A 1 129 ? 16.799 43.642 52.873 1.00 16.86 129 GLU A O 1
ATOM 942 N N . PHE A 1 130 ? 15.574 42.749 51.211 1.00 13.59 130 PHE A N 1
ATOM 943 C CA . PHE A 1 130 ? 14.312 43.313 51.683 1.00 13.13 130 PHE A CA 1
ATOM 944 C C . PHE A 1 130 ? 13.479 42.370 52.569 1.00 12.62 130 PHE A C 1
ATOM 945 O O . PHE A 1 130 ? 12.321 42.686 52.871 1.00 13.49 130 PHE A O 1
ATOM 953 N N . HIS A 1 131 ? 14.039 41.205 52.911 1.00 12.70 131 HIS A N 1
ATOM 954 C CA . HIS A 1 131 ? 13.330 40.206 53.749 1.00 13.74 131 HIS A CA 1
ATOM 955 C C . HIS A 1 131 ? 12.036 39.715 53.126 1.00 13.55 131 HIS A C 1
ATOM 956 O O . HIS A 1 131 ? 11.028 39.513 53.810 1.00 14.22 131 HIS A O 1
ATOM 963 N N . VAL A 1 132 ? 12.098 39.507 51.813 1.00 11.91 132 VAL A N 1
ATOM 964 C CA . VAL A 1 132 ? 10.940 39.023 51.042 1.00 9.95 132 VAL A CA 1
ATOM 965 C C . VAL A 1 132 ? 11.218 37.566 50.614 1.00 9.74 132 VAL A C 1
ATOM 966 O O . VAL A 1 132 ? 12.227 37.290 49.983 1.00 10.51 132 VAL A O 1
ATOM 970 N N . PRO A 1 133 ? 10.327 36.606 50.962 1.00 9.49 133 PRO A N 1
ATOM 971 C CA . PRO A 1 133 ? 10.508 35.207 50.505 1.00 9.96 133 PRO A CA 1
ATOM 972 C C . PRO A 1 133 ? 10.658 35.075 48.968 1.00 8.95 133 PRO A C 1
ATOM 973 O O . PRO A 1 133 ? 9.798 35.546 48.218 1.00 9.41 133 PRO A O 1
ATOM 977 N N . PRO A 1 134 ? 11.739 34.430 48.523 1.00 8.99 134 PRO A N 1
ATOM 978 C CA . PRO A 1 134 ? 11.970 34.176 47.110 1.00 8.05 134 PRO A CA 1
ATOM 979 C C . PRO A 1 134 ? 11.341 32.854 46.632 1.00 7.14 134 PRO A C 1
ATOM 980 O O . PRO A 1 134 ? 11.469 31.818 47.299 1.00 7.75 134 PRO A O 1
ATOM 984 N N . TYR A 1 135 ? 10.673 32.934 45.480 1.00 6.30 135 TYR A N 1
ATOM 985 C CA . TYR A 1 135 ? 10.068 31.741 44.858 1.00 6.61 135 TYR A CA 1
ATOM 986 C C . TYR A 1 135 ? 10.451 31.672 43.392 1.00 6.39 135 TYR A C 1
ATOM 987 O O . TYR A 1 135 ? 10.750 32.704 42.764 1.00 7.30 135 TYR A O 1
ATOM 996 N N . ILE A 1 136 ? 10.379 30.464 42.831 1.00 6.90 136 ILE A N 1
ATOM 997 C CA . ILE A 1 136 ? 10.613 30.258 41.395 1.00 6.54 136 ILE A CA 1
ATOM 998 C C . ILE A 1 136 ? 9.336 29.730 40.771 1.00 7.56 136 ILE A C 1
ATOM 999 O O . ILE A 1 136 ? 8.711 28.814 41.314 1.00 7.27 136 ILE A O 1
ATOM 1004 N N . PHE A 1 137 ? 8.921 30.366 39.672 1.00 6.32 137 PHE A N 1
ATOM 1005 C CA . PHE A 1 137 ? 7.898 29.811 38.814 1.00 6.15 137 PHE A CA 1
ATOM 1006 C C . PHE A 1 137 ? 8.665 29.166 37.655 1.00 7.14 137 PHE A C 1
ATOM 1007 O O . PHE A 1 137 ? 9.376 29.839 36.881 1.00 7.67 137 PHE A O 1
ATOM 1015 N N . TYR A 1 138 ? 8.507 27.849 37.533 1.00 5.63 138 TYR A N 1
ATOM 1016 C CA . TYR A 1 138 ? 9.305 27.063 36.580 1.00 5.79 138 TYR A CA 1
ATOM 1017 C C . TYR A 1 138 ? 8.391 26.730 35.389 1.00 6.36 138 TYR A C 1
ATOM 1018 O O . TYR A 1 138 ? 7.432 25.970 35.530 1.00 5.66 138 TYR A O 1
ATOM 1027 N N . PRO A 1 139 ? 8.648 27.348 34.210 1.00 5.29 139 PRO A N 1
ATOM 1028 C CA . PRO A 1 139 ? 7.694 27.264 33.104 1.00 4.89 139 PRO A CA 1
ATOM 1029 C C . PRO A 1 139 ? 7.893 26.088 32.187 1.00 6.05 139 PRO A C 1
ATOM 1030 O O . PRO A 1 139 ? 7.285 26.049 31.118 1.00 7.86 139 PRO A O 1
ATOM 1034 N N . THR A 1 140 ? 8.702 25.113 32.571 1.00 5.48 140 THR A N 1
ATOM 1035 C CA . THR A 1 140 ? 8.838 23.895 31.780 1.00 4.93 140 THR A CA 1
ATOM 1036 C C . THR A 1 140 ? 8.696 22.646 32.677 1.00 4.57 140 THR A C 1
ATOM 1037 O O . THR A 1 140 ? 8.125 22.721 33.766 1.00 5.51 140 THR A O 1
ATOM 1041 N N . THR A 1 141 ? 9.109 21.484 32.180 1.00 4.70 141 THR A N 1
ATOM 1042 C CA . THR A 1 141 ? 8.622 20.230 32.734 1.00 5.03 141 THR A CA 1
ATOM 1043 C C . THR A 1 141 ? 9.224 19.857 34.092 1.00 5.23 141 THR A C 1
ATOM 1044 O O . THR A 1 141 ? 10.315 20.331 34.446 1.00 5.12 141 THR A O 1
ATOM 1048 N N . ALA A 1 142 ? 8.535 18.986 34.829 1.00 4.37 142 ALA A N 1
ATOM 1049 C CA . ALA A 1 142 ? 9.077 18.413 36.049 1.00 5.49 142 ALA A CA 1
ATOM 1050 C C . ALA A 1 142 ? 10.330 17.587 35.720 1.00 6.00 142 ALA A C 1
ATOM 1051 O O . ALA A 1 142 ? 11.253 17.491 36.549 1.00 6.20 142 ALA A O 1
ATOM 1053 N N . ASN A 1 143 ? 10.389 16.972 34.536 1.00 5.22 143 ASN A N 1
ATOM 1054 C CA . ASN A 1 143 ? 11.593 16.244 34.123 1.00 6.01 143 ASN A CA 1
ATOM 1055 C C . ASN A 1 143 ? 12.787 17.194 34.020 1.00 5.20 143 ASN A C 1
ATOM 1056 O O . ASN A 1 143 ? 13.906 16.852 34.487 1.00 6.01 143 ASN A O 1
ATOM 1061 N N . VAL A 1 144 ? 12.617 18.358 33.399 1.00 4.77 144 VAL A N 1
ATOM 1062 C CA . VAL A 1 144 ? 13.738 19.288 33.241 1.00 5.15 144 VAL A CA 1
ATOM 1063 C C . VAL A 1 144 ? 13.983 19.978 34.585 1.00 5.57 144 VAL A C 1
ATOM 1064 O O . VAL A 1 144 ? 15.169 20.229 34.907 1.00 5.21 144 VAL A O 1
ATOM 1068 N N . LEU A 1 145 ? 12.964 20.219 35.407 1.00 4.56 145 LEU A N 1
ATOM 1069 C CA . LEU A 1 145 ? 13.240 20.747 36.745 1.00 5.38 145 LEU A CA 1
ATOM 1070 C C . LEU A 1 145 ? 14.145 19.784 37.515 1.00 4.73 145 LEU A C 1
ATOM 1071 O O . LEU A 1 145 ? 15.107 20.190 38.219 1.00 6.05 145 LEU A O 1
ATOM 1076 N N . SER A 1 146 ? 13.872 18.487 37.398 1.00 4.33 146 SER A N 1
ATOM 1077 C CA . SER A 1 146 ? 14.714 17.471 38.062 1.00 5.68 146 SER A CA 1
ATOM 1078 C C . SER A 1 146 ? 16.129 17.593 37.567 1.00 4.81 146 SER A C 1
ATOM 1079 O O . SER A 1 146 ? 17.082 17.557 38.364 1.00 6.55 146 SER A O 1
ATOM 1082 N N . PHE A 1 147 ? 16.304 17.750 36.261 1.00 5.03 147 PHE A N 1
ATOM 1083 C CA . PHE A 1 147 ? 17.645 17.950 35.713 1.00 5.48 147 PHE A CA 1
ATOM 1084 C C . PHE A 1 147 ? 18.296 19.197 36.313 1.00 5.58 147 PHE A C 1
ATOM 1085 O O . PHE A 1 147 ? 19.484 19.172 36.723 1.00 5.82 147 PHE A O 1
ATOM 1093 N N . PHE A 1 148 ? 17.562 20.303 36.390 1.00 5.19 148 PHE A N 1
ATOM 1094 C CA . PHE A 1 148 ? 18.146 21.514 36.979 1.00 5.83 148 PHE A CA 1
ATOM 1095 C C . PHE A 1 148 ? 18.563 21.288 38.434 1.00 5.19 148 PHE A C 1
ATOM 1096 O O . PHE A 1 148 ? 19.671 21.717 38.845 1.00 5.33 148 PHE A O 1
ATOM 1104 N N . LEU A 1 149 ? 17.699 20.647 39.222 1.00 5.62 149 LEU A N 1
ATOM 1105 C CA . LEU A 1 149 ? 18.030 20.461 40.641 1.00 6.43 149 LEU A CA 1
ATOM 1106 C C . LEU A 1 149 ? 19.241 19.578 40.819 1.00 6.24 149 LEU A C 1
ATOM 1107 O O . LEU A 1 149 ? 19.966 19.742 41.823 1.00 7.70 149 LEU A O 1
ATOM 1112 N N . HIS A 1 150 ? 19.454 18.669 39.891 1.00 5.67 150 HIS A N 1
ATOM 1113 C CA . HIS A 1 150 ? 20.565 17.737 39.930 1.00 6.55 150 HIS A CA 1
ATOM 1114 C C . HIS A 1 150 ? 21.812 18.292 39.288 1.00 7.38 150 HIS A C 1
ATOM 1115 O O . HIS A 1 150 ? 22.909 17.725 39.500 1.00 7.85 150 HIS A O 1
ATOM 1122 N N . LEU A 1 151 ? 21.730 19.393 38.542 1.00 6.30 151 LEU A N 1
ATOM 1123 C CA . LEU A 1 151 ? 22.894 19.853 37.749 1.00 6.04 151 LEU A CA 1
ATOM 1124 C C . LEU A 1 151 ? 24.108 20.170 38.617 1.00 7.66 151 LEU A C 1
ATOM 1125 O O . LEU A 1 151 ? 25.204 19.870 38.182 1.00 7.77 151 LEU A O 1
ATOM 1130 N N . PRO A 1 152 ? 23.926 20.823 39.768 1.00 6.54 152 PRO A N 1
ATOM 1131 C CA . PRO A 1 152 ? 25.167 21.042 40.583 1.00 7.98 152 PRO A CA 1
ATOM 1132 C C . PRO A 1 152 ? 25.904 19.749 40.885 1.00 9.24 152 PRO A C 1
ATOM 1133 O O . PRO A 1 152 ? 27.158 19.698 40.821 1.00 9.81 152 PRO A O 1
ATOM 1137 N N . LYS A 1 153 ? 25.187 18.679 41.197 1.00 8.05 153 LYS A N 1
ATOM 1138 C CA . LYS A 1 153 ? 25.819 17.393 41.431 1.00 8.81 153 LYS A CA 1
ATOM 1139 C C . LYS A 1 153 ? 26.353 16.756 40.156 1.00 10.00 153 LYS A C 1
ATOM 1140 O O . LYS A 1 153 ? 27.478 16.204 40.131 1.00 10.75 153 LYS A O 1
ATOM 1144 N N . LEU A 1 154 ? 25.592 16.819 39.065 1.00 8.49 154 LEU A N 1
ATOM 1145 C CA . LEU A 1 154 ? 26.089 16.304 37.808 1.00 9.23 154 LEU A CA 1
ATOM 1146 C C . LEU A 1 154 ? 27.371 17.014 37.358 1.00 8.70 154 LEU A C 1
ATOM 1147 O O . LEU A 1 154 ? 28.321 16.359 36.915 1.00 9.75 154 LEU A O 1
ATOM 1152 N N . ASP A 1 155 ? 27.387 18.331 37.518 1.00 8.53 155 ASP A N 1
ATOM 1153 C CA . ASP A 1 155 ? 28.566 19.136 37.152 1.00 9.12 155 ASP A CA 1
ATOM 1154 C C . ASP A 1 155 ? 29.794 18.692 37.959 1.00 10.74 155 ASP A C 1
ATOM 1155 O O . ASP A 1 155 ? 30.888 18.675 37.403 1.00 11.38 155 ASP A O 1
ATOM 1160 N N . GLU A 1 156 ? 29.593 18.418 39.256 1.00 11.30 156 GLU A N 1
ATOM 1161 C CA . GLU A 1 156 ? 30.683 18.020 40.177 1.00 14.81 156 GLU A CA 1
ATOM 1162 C C . GLU A 1 156 ? 31.185 16.629 39.840 1.00 14.45 156 GLU A C 1
ATOM 1163 O O . GLU A 1 156 ? 32.398 16.359 39.970 1.00 16.86 156 GLU A O 1
ATOM 1169 N N . THR A 1 157 ? 30.312 15.735 39.381 1.00 13.25 157 THR A N 1
ATOM 1170 C CA . THR A 1 157 ? 30.663 14.322 39.238 1.00 14.70 157 THR A CA 1
ATOM 1171 C C . THR A 1 157 ? 31.043 13.885 37.841 1.00 13.21 157 THR A C 1
ATOM 1172 O O . THR A 1 157 ? 31.648 12.799 37.653 1.00 15.23 157 THR A O 1
ATOM 1176 N N . VAL A 1 158 ? 30.659 14.688 36.838 1.00 11.41 158 VAL A N 1
ATOM 1177 C CA . VAL A 1 158 ? 30.933 14.359 35.463 1.00 10.76 158 VAL A CA 1
ATOM 1178 C C . VAL A 1 158 ? 31.849 15.424 34.900 1.00 11.03 158 VAL A C 1
ATOM 1179 O O . VAL A 1 158 ? 31.597 16.611 35.052 1.00 11.31 158 VAL A O 1
ATOM 1183 N N . SER A 1 159 ? 32.944 14.986 34.269 1.00 11.53 159 SER A N 1
ATOM 1184 C CA . SER A 1 159 ? 33.984 15.916 33.811 1.00 10.81 159 SER A CA 1
ATOM 1185 C C . SER A 1 159 ? 34.145 16.033 32.311 1.00 12.06 159 SER A C 1
ATOM 1186 O O . SER A 1 159 ? 34.884 16.916 31.841 1.00 13.42 159 SER A O 1
ATOM 1189 N N . CYS A 1 160 ? 33.428 15.206 31.557 1.00 10.92 160 CYS A N 1
ATOM 1190 C CA . CYS A 1 160 ? 33.363 15.334 30.103 1.00 11.03 160 CYS A CA 1
ATOM 1191 C C . CYS A 1 160 ? 32.249 16.280 29.625 1.00 9.79 160 CYS A C 1
ATOM 1192 O O . CYS A 1 160 ? 31.307 16.571 30.389 1.00 9.59 160 CYS A O 1
ATOM 1195 N N . GLU A 1 161 ? 32.361 16.793 28.401 1.00 9.48 161 GLU A N 1
ATOM 1196 C CA . GLU A 1 161 ? 31.180 17.354 27.725 1.00 9.81 161 GLU A CA 1
ATOM 1197 C C . GLU A 1 161 ? 30.073 16.297 27.762 1.00 9.24 161 GLU A C 1
ATOM 1198 O O . GLU A 1 161 ? 30.303 15.105 27.545 1.00 10.00 161 GLU A O 1
ATOM 1204 N N . PHE A 1 162 ? 28.834 16.717 28.026 1.00 9.91 162 PHE A N 1
ATOM 1205 C CA . PHE A 1 162 ? 27.779 15.717 28.230 1.00 10.47 162 PHE A CA 1
ATOM 1206 C C . PHE A 1 162 ? 27.476 14.787 27.047 1.00 10.98 162 PHE A C 1
ATOM 1207 O O . PHE A 1 162 ? 27.058 13.628 27.245 1.00 11.34 162 PHE A O 1
ATOM 1215 N N . ARG A 1 163 ? 27.761 15.282 25.845 1.00 10.77 163 ARG A N 1
ATOM 1216 C CA . ARG A 1 163 ? 27.586 14.448 24.635 1.00 14.33 163 ARG A CA 1
ATOM 1217 C C . ARG A 1 163 ? 28.496 13.191 24.670 1.00 14.08 163 ARG A C 1
ATOM 1218 O O . ARG A 1 163 ? 28.185 12.225 23.980 1.00 16.30 163 ARG A O 1
ATOM 1226 N N . GLU A 1 164 ? 29.572 13.212 25.470 1.00 13.72 164 GLU A N 1
ATOM 1227 C CA . GLU A 1 164 ? 30.490 12.035 25.573 1.00 14.12 164 GLU A CA 1
ATOM 1228 C C . GLU A 1 164 ? 29.956 10.952 26.497 1.00 15.07 164 GLU A C 1
ATOM 1229 O O . GLU A 1 164 ? 30.541 9.862 26.596 1.00 16.25 164 GLU A O 1
ATOM 1235 N N . LEU A 1 165 ? 28.851 11.216 27.199 1.00 14.01 165 LEU A N 1
ATOM 1236 C CA . LEU A 1 165 ? 28.314 10.194 28.090 1.00 14.68 165 LEU A CA 1
ATOM 1237 C C . LEU A 1 165 ? 27.759 9.061 27.228 1.00 15.95 165 LEU A C 1
ATOM 1238 O O . LEU A 1 165 ? 27.039 9.293 26.275 1.00 16.74 165 LEU A O 1
ATOM 1243 N N . THR A 1 166 ? 28.106 7.832 27.597 1.00 18.54 166 THR A N 1
ATOM 1244 C CA . THR A 1 166 ? 27.669 6.652 26.859 1.00 20.48 166 THR A CA 1
ATOM 1245 C C . THR A 1 166 ? 26.351 6.085 27.399 1.00 20.97 166 THR A C 1
ATOM 1246 O O . THR A 1 166 ? 25.649 5.362 26.679 1.00 23.67 166 THR A O 1
ATOM 1250 N N . GLU A 1 167 ? 26.011 6.421 28.645 1.00 19.46 167 GLU A N 1
ATOM 1251 C CA . GLU A 1 167 ? 24.742 6.019 29.251 1.00 19.64 167 GLU A CA 1
ATOM 1252 C C . GLU A 1 167 ? 23.840 7.246 29.401 1.00 16.49 167 GLU A C 1
ATOM 1253 O O . GLU A 1 167 ? 24.347 8.338 29.682 1.00 14.48 167 GLU A O 1
ATOM 1259 N N . PRO A 1 168 ? 22.516 7.059 29.253 1.00 14.59 168 PRO A N 1
ATOM 1260 C CA . PRO A 1 168 ? 21.623 8.228 29.429 1.00 14.46 168 PRO A CA 1
ATOM 1261 C C . PRO A 1 168 ? 21.503 8.555 30.904 1.00 13.98 168 PRO A C 1
ATOM 1262 O O . PRO A 1 168 ? 21.723 7.710 31.776 1.00 14.10 168 PRO A O 1
ATOM 1266 N N . LEU A 1 169 ? 21.152 9.799 31.203 1.00 11.36 169 LEU A N 1
ATOM 1267 C CA . LEU A 1 169 ? 20.799 10.176 32.568 1.00 12.32 169 LEU A CA 1
ATOM 1268 C C . LEU A 1 169 ? 19.376 9.742 32.895 1.00 12.66 169 LEU A C 1
ATOM 1269 O O . LEU A 1 169 ? 18.463 10.033 32.111 1.00 12.83 169 LEU A O 1
ATOM 1274 N N . MET A 1 170 ? 19.187 9.109 34.045 1.00 12.87 170 MET A N 1
ATOM 1275 C CA . MET A 1 170 ? 17.927 8.476 34.457 1.00 15.10 170 MET A CA 1
ATOM 1276 C C . MET A 1 170 ? 17.642 8.892 35.880 1.00 13.39 170 MET A C 1
ATOM 1277 O O . MET A 1 170 ? 17.767 8.104 36.821 1.00 14.94 170 MET A O 1
ATOM 1282 N N . LEU A 1 171 ? 17.283 10.158 36.073 1.00 11.89 171 LEU A N 1
ATOM 1283 C CA . LEU A 1 171 ? 16.917 10.628 37.395 1.00 11.45 171 LEU A CA 1
ATOM 1284 C C . LEU A 1 171 ? 15.617 9.967 37.854 1.00 12.31 171 LEU A C 1
ATOM 1285 O O . LEU A 1 171 ? 14.800 9.558 37.030 1.00 10.93 171 LEU A O 1
ATOM 1290 N N . PRO A 1 172 ? 15.416 9.858 39.179 1.00 13.77 172 PRO A N 1
ATOM 1291 C CA . PRO A 1 172 ? 14.186 9.222 39.686 1.00 14.88 172 PRO A CA 1
ATOM 1292 C C . PRO A 1 172 ? 12.926 9.828 39.072 1.00 12.64 172 PRO A C 1
ATOM 1293 O O . PRO A 1 172 ? 12.746 11.034 39.076 1.00 12.90 172 PRO A O 1
ATOM 1297 N N . GLY A 1 173 ? 12.103 8.960 38.503 1.00 11.53 173 GLY A N 1
ATOM 1298 C CA . GLY A 1 173 ? 10.833 9.315 37.913 1.00 10.13 173 GLY A CA 1
ATOM 1299 C C . GLY A 1 173 ? 10.923 9.957 36.548 1.00 9.74 173 GLY A C 1
ATOM 1300 O O . GLY A 1 173 ? 9.878 10.279 35.950 1.00 10.53 173 GLY A O 1
ATOM 1301 N N . CYS A 1 174 ? 12.134 10.109 36.022 1.00 9.77 174 CYS A N 1
ATOM 1302 C CA . CYS A 1 174 ? 12.334 10.834 34.776 1.00 8.86 174 CYS A CA 1
ATOM 1303 C C . CYS A 1 174 ? 12.539 9.945 33.529 1.00 8.98 174 CYS A C 1
ATOM 1304 O O . CYS A 1 174 ? 13.031 8.805 33.659 1.00 10.55 174 CYS A O 1
ATOM 1307 N N . VAL A 1 175 ? 12.137 10.392 32.336 1.00 8.50 175 VAL A N 1
ATOM 1308 C CA . VAL A 1 175 ? 12.492 9.686 31.125 1.00 9.14 175 VAL A CA 1
ATOM 1309 C C . VAL A 1 175 ? 14.011 9.761 30.942 1.00 8.54 175 VAL A C 1
ATOM 1310 O O . VAL A 1 175 ? 14.634 10.816 31.152 1.00 8.07 175 VAL A O 1
ATOM 1314 N N . PRO A 1 176 ? 14.622 8.657 30.543 1.00 9.84 176 PRO A N 1
ATOM 1315 C CA . PRO A 1 176 ? 16.053 8.723 30.300 1.00 9.03 176 PRO A CA 1
ATOM 1316 C C . PRO A 1 176 ? 16.364 9.649 29.124 1.00 8.96 176 PRO A C 1
ATOM 1317 O O . PRO A 1 176 ? 15.624 9.693 28.119 1.00 9.69 176 PRO A O 1
ATOM 1321 N N . VAL A 1 177 ? 17.440 10.417 29.253 1.00 9.70 177 VAL A N 1
ATOM 1322 C CA . VAL A 1 177 ? 17.858 11.352 28.234 1.00 10.38 177 VAL A CA 1
ATOM 1323 C C . VAL A 1 177 ? 19.346 11.190 27.997 1.00 9.90 177 VAL A C 1
ATOM 1324 O O . VAL A 1 177 ? 20.129 11.228 28.935 1.00 9.75 177 VAL A O 1
ATOM 1328 N N . ALA A 1 178 ? 19.729 11.045 26.739 1.00 10.07 178 ALA A N 1
ATOM 1329 C CA . ALA A 1 178 ? 21.134 10.996 26.349 1.00 9.45 178 ALA A CA 1
ATOM 1330 C C . ALA A 1 178 ? 21.812 12.341 26.564 1.00 10.04 178 ALA A C 1
ATOM 1331 O O . ALA A 1 178 ? 21.223 13.414 26.398 1.00 10.02 178 ALA A O 1
ATOM 1333 N N . GLY A 1 179 ? 23.098 12.282 26.875 1.00 8.88 179 GLY A N 1
ATOM 1334 C CA . GLY A 1 179 ? 23.855 13.506 27.100 1.00 9.88 179 GLY A CA 1
ATOM 1335 C C . GLY A 1 179 ? 23.785 14.482 25.925 1.00 10.66 179 GLY A C 1
ATOM 1336 O O . GLY A 1 179 ? 23.701 15.684 26.128 1.00 11.37 179 GLY A O 1
ATOM 1337 N N . LYS A 1 180 ? 23.789 13.948 24.701 1.00 11.34 180 LYS A N 1
ATOM 1338 C CA . LYS A 1 180 ? 23.741 14.727 23.475 1.00 14.15 180 LYS A CA 1
ATOM 1339 C C . LYS A 1 180 ? 22.406 15.468 23.325 1.00 13.19 180 LYS A C 1
ATOM 1340 O O . LYS A 1 180 ? 22.322 16.406 22.545 1.00 14.49 180 LYS A O 1
ATOM 1346 N N . ASP A 1 181 ? 21.410 15.080 24.122 1.00 10.71 181 ASP A N 1
ATOM 1347 C CA . ASP A 1 181 ? 20.060 15.684 24.082 1.00 10.98 181 ASP A CA 1
ATOM 1348 C C . ASP A 1 181 ? 19.766 16.586 25.273 1.00 9.60 181 ASP A C 1
ATOM 1349 O O . ASP A 1 181 ? 18.671 17.118 25.363 1.00 9.19 181 ASP A O 1
ATOM 1354 N N . PHE A 1 182 ? 20.711 16.717 26.213 1.00 8.39 182 PHE A N 1
ATOM 1355 C CA . PHE A 1 182 ? 20.527 17.722 27.287 1.00 7.24 182 PHE A CA 1
ATOM 1356 C C . PHE A 1 182 ? 20.303 19.091 26.660 1.00 6.36 182 PHE A C 1
ATOM 1357 O O . PHE A 1 182 ? 20.776 19.360 25.552 1.00 7.60 182 PHE A O 1
ATOM 1365 N N . LEU A 1 183 ? 19.601 19.932 27.392 1.00 6.39 183 LEU A N 1
ATOM 1366 C CA . LEU A 1 183 ? 19.233 21.253 26.853 1.00 6.19 183 LEU A CA 1
ATOM 1367 C C . LEU A 1 183 ? 20.452 21.989 26.277 1.00 6.89 183 LEU A C 1
ATOM 1368 O O . LEU A 1 183 ? 21.578 21.880 26.815 1.00 6.78 183 LEU A O 1
ATOM 1373 N N . ASP A 1 184 ? 20.204 22.814 25.271 1.00 6.44 184 ASP A N 1
ATOM 1374 C CA . ASP A 1 184 ? 21.270 23.541 24.522 1.00 7.59 184 ASP A CA 1
ATOM 1375 C C . ASP A 1 184 ? 22.380 24.183 25.398 1.00 7.34 184 ASP A C 1
ATOM 1376 O O . ASP A 1 184 ? 23.568 23.987 25.118 1.00 8.01 184 ASP A O 1
ATOM 1381 N N . PRO A 1 185 ? 22.029 24.948 26.450 1.00 7.93 185 PRO A N 1
ATOM 1382 C CA . PRO A 1 185 ? 23.101 25.621 27.246 1.00 7.84 185 PRO A CA 1
ATOM 1383 C C . PRO A 1 185 ? 24.005 24.671 27.995 1.00 8.68 185 PRO A C 1
ATOM 1384 O O . PRO A 1 185 ? 25.060 25.078 28.479 1.00 9.93 185 PRO A O 1
ATOM 1388 N N . ALA A 1 186 ? 23.608 23.410 28.100 1.00 7.80 186 ALA A N 1
ATOM 1389 C CA . ALA A 1 186 ? 24.461 22.383 28.698 1.00 7.62 186 ALA A CA 1
ATOM 1390 C C . ALA A 1 186 ? 25.425 21.760 27.668 1.00 8.31 186 ALA A C 1
ATOM 1391 O O . ALA A 1 186 ? 26.287 20.932 28.082 1.00 9.50 186 ALA A O 1
ATOM 1393 N N . GLN A 1 187 ? 25.319 22.091 26.366 1.00 7.95 187 GLN A N 1
ATOM 1394 C CA . GLN A 1 187 ? 26.092 21.363 25.365 1.00 8.91 187 GLN A CA 1
ATOM 1395 C C . GLN A 1 187 ? 27.512 21.880 25.170 1.00 10.22 187 GLN A C 1
ATOM 1396 O O . GLN A 1 187 ? 28.283 21.260 24.445 1.00 10.98 187 GLN A O 1
ATOM 1402 N N . ASP A 1 188 ? 27.863 22.994 25.803 1.00 9.00 188 ASP A N 1
ATOM 1403 C CA . ASP A 1 188 ? 29.245 23.482 25.683 1.00 8.92 188 ASP A CA 1
ATOM 1404 C C . ASP A 1 188 ? 29.605 24.063 27.032 1.00 7.93 188 ASP A C 1
ATOM 1405 O O . ASP A 1 188 ? 29.258 25.214 27.358 1.00 8.25 188 ASP A O 1
ATOM 1410 N N . ARG A 1 189 ? 30.290 23.261 27.834 1.00 8.26 189 ARG A N 1
ATOM 1411 C CA . ARG A 1 189 ? 30.566 23.630 29.216 1.00 9.17 189 ARG A CA 1
ATOM 1412 C C . ARG A 1 189 ? 31.539 24.796 29.356 1.00 9.66 189 ARG A C 1
ATOM 1413 O O . ARG A 1 189 ? 31.642 25.372 30.421 1.00 11.91 189 ARG A O 1
ATOM 1421 N N . LYS A 1 190 ? 32.251 25.123 28.275 1.00 8.80 190 LYS A N 1
ATOM 1422 C CA . LYS A 1 190 ? 33.155 26.284 28.313 1.00 11.09 190 LYS A CA 1
ATOM 1423 C C . LYS A 1 190 ? 32.471 27.608 28.058 1.00 10.71 190 LYS A C 1
ATOM 1424 O O . LYS A 1 190 ? 33.077 28.674 28.295 1.00 12.56 190 LYS A O 1
ATOM 1430 N N . ASP A 1 191 ? 31.233 27.561 27.530 1.00 9.36 191 ASP A N 1
ATOM 1431 C CA . ASP A 1 191 ? 30.534 28.768 27.206 1.00 9.72 191 ASP A CA 1
ATOM 1432 C C . ASP A 1 191 ? 29.858 29.403 28.419 1.00 8.75 191 ASP A C 1
ATOM 1433 O O . ASP A 1 191 ? 29.419 28.711 29.357 1.00 8.51 191 ASP A O 1
ATOM 1438 N N . ASP A 1 192 ? 29.762 30.726 28.409 1.00 8.69 192 ASP A N 1
ATOM 1439 C CA . ASP A 1 192 ? 29.033 31.423 29.450 1.00 9.49 192 ASP A CA 1
ATOM 1440 C C . ASP A 1 192 ? 27.596 30.962 29.603 1.00 9.05 192 ASP A C 1
ATOM 1441 O O . ASP A 1 192 ? 27.055 31.053 30.718 1.00 9.21 192 ASP A O 1
ATOM 1446 N N . ALA A 1 193 ? 26.979 30.441 28.542 1.00 7.84 193 ALA A N 1
ATOM 1447 C CA . ALA A 1 193 ? 25.599 29.917 28.707 1.00 7.72 193 ALA A CA 1
ATOM 1448 C C . ALA A 1 193 ? 25.559 28.791 29.717 1.00 7.68 193 ALA A C 1
ATOM 1449 O O . ALA A 1 193 ? 24.625 28.726 30.508 1.00 6.71 193 ALA A O 1
ATOM 1451 N N . TYR A 1 194 ? 26.565 27.917 29.709 1.00 6.60 194 TYR A N 1
ATOM 1452 C CA . TYR A 1 194 ? 26.629 26.853 30.721 1.00 6.47 194 TYR A CA 1
ATOM 1453 C C . TYR A 1 194 ? 26.914 27.465 32.088 1.00 7.49 194 TYR A C 1
ATOM 1454 O O . TYR A 1 194 ? 26.319 27.081 33.086 1.00 7.89 194 TYR A O 1
ATOM 1463 N N . LYS A 1 195 ? 27.816 28.436 32.156 1.00 8.00 195 LYS A N 1
ATOM 1464 C CA . LYS A 1 195 ? 28.120 29.042 33.416 1.00 9.34 195 LYS A CA 1
ATOM 1465 C C . LYS A 1 195 ? 26.877 29.674 34.054 1.00 8.04 195 LYS A C 1
ATOM 1466 O O . LYS A 1 195 ? 26.634 29.528 35.249 1.00 7.73 195 LYS A O 1
ATOM 1472 N N . TRP A 1 196 ? 26.060 30.323 33.238 1.00 7.66 196 TRP A N 1
ATOM 1473 C CA . TRP A 1 196 ? 24.839 30.911 33.774 1.00 7.78 196 TRP A CA 1
ATOM 1474 C C . TRP A 1 196 ? 23.751 29.911 34.109 1.00 7.07 196 TRP A C 1
ATOM 1475 O O . TRP A 1 196 ? 23.014 30.085 35.088 1.00 7.32 196 TRP A O 1
ATOM 1486 N N . LEU A 1 197 ? 23.622 28.858 33.315 1.00 7.11 197 LEU A N 1
ATOM 1487 C CA . LEU A 1 197 ? 22.724 27.768 33.681 1.00 7.33 197 LEU A CA 1
ATOM 1488 C C . LEU A 1 197 ? 23.107 27.174 35.021 1.00 6.65 197 LEU A C 1
ATOM 1489 O O . LEU A 1 197 ? 22.274 27.080 35.924 1.00 6.39 197 LEU A O 1
ATOM 1494 N N . LEU A 1 198 ? 24.378 26.817 35.175 1.00 6.16 198 LEU A N 1
ATOM 1495 C CA . LEU A 1 198 ? 24.853 26.196 36.377 1.00 6.81 198 LEU A CA 1
ATOM 1496 C C . LEU A 1 198 ? 24.674 27.125 37.573 1.00 7.04 198 LEU A C 1
ATOM 1497 O O . LEU A 1 198 ? 24.157 26.709 38.616 1.00 7.17 198 LEU A O 1
ATOM 1502 N N . HIS A 1 199 ? 25.056 28.390 37.391 1.00 6.44 199 HIS A N 1
ATOM 1503 C CA . HIS A 1 199 ? 24.896 29.361 38.466 1.00 7.02 199 HIS A CA 1
ATOM 1504 C C . HIS A 1 199 ? 23.440 29.447 38.950 1.00 6.97 199 HIS A C 1
ATOM 1505 O O . HIS A 1 199 ? 23.134 29.414 40.148 1.00 7.44 199 HIS A O 1
ATOM 1512 N N . ASN A 1 200 ? 22.505 29.553 37.979 1.00 6.65 200 ASN A N 1
ATOM 1513 C CA . ASN A 1 200 ? 21.103 29.591 38.374 1.00 7.31 200 ASN A CA 1
ATOM 1514 C C . ASN A 1 200 ? 20.728 28.337 39.141 1.00 5.47 200 ASN A C 1
ATOM 1515 O O . ASN A 1 200 ? 20.084 28.421 40.211 1.00 6.76 200 ASN A O 1
ATOM 1520 N N . THR A 1 201 ? 21.117 27.168 38.621 1.00 4.94 201 THR A N 1
ATOM 1521 C CA . THR A 1 201 ? 20.699 25.939 39.314 1.00 5.23 201 THR A CA 1
ATOM 1522 C C . THR A 1 201 ? 21.213 25.851 40.744 1.00 5.72 201 THR A C 1
ATOM 1523 O O . THR A 1 201 ? 20.544 25.291 41.616 1.00 6.60 201 THR A O 1
ATOM 1527 N N . LYS A 1 202 ? 22.392 26.404 40.988 1.00 5.45 202 LYS A N 1
ATOM 1528 C CA . LYS A 1 202 ? 22.992 26.356 42.348 1.00 7.72 202 LYS A CA 1
ATOM 1529 C C . LYS A 1 202 ? 22.199 27.238 43.312 1.00 8.03 202 LYS A C 1
ATOM 1530 O O . LYS A 1 202 ? 22.215 27.007 44.516 1.00 9.70 202 LYS A O 1
ATOM 1536 N N . ARG A 1 203 ? 21.428 28.182 42.764 1.00 6.64 203 ARG A N 1
ATOM 1537 C CA . ARG A 1 203 ? 20.607 29.077 43.597 1.00 6.76 203 ARG A CA 1
ATOM 1538 C C . ARG A 1 203 ? 19.216 28.491 43.826 1.00 6.67 203 ARG A C 1
ATOM 1539 O O . ARG A 1 203 ? 18.471 29.048 44.651 1.00 7.77 203 ARG A O 1
ATOM 1547 N N . TYR A 1 204 ? 18.844 27.408 43.114 1.00 6.85 204 TYR A N 1
ATOM 1548 C CA . TYR A 1 204 ? 17.487 26.883 43.349 1.00 7.04 204 TYR A CA 1
ATOM 1549 C C . TYR A 1 204 ? 17.234 26.472 44.792 1.00 7.81 204 TYR A C 1
ATOM 1550 O O . TYR A 1 204 ? 16.110 26.605 45.309 1.00 8.11 204 TYR A O 1
ATOM 1559 N N . LYS A 1 205 ? 18.281 25.974 45.471 1.00 7.17 205 LYS A N 1
ATOM 1560 C CA . LYS A 1 205 ? 18.137 25.590 46.898 1.00 8.42 205 LYS A CA 1
ATOM 1561 C C . LYS A 1 205 ? 17.785 26.777 47.800 1.00 8.88 205 LYS A C 1
ATOM 1562 O O . LYS A 1 205 ? 17.360 26.581 48.949 1.00 9.33 205 LYS A O 1
ATOM 1568 N N . GLU A 1 206 ? 17.969 27.995 47.300 1.00 7.73 206 GLU A N 1
ATOM 1569 C CA . GLU A 1 206 ? 17.617 29.160 48.109 1.00 9.30 206 GLU A CA 1
ATOM 1570 C C . GLU A 1 206 ? 16.114 29.484 48.019 1.00 9.03 206 GLU A C 1
ATOM 1571 O O . GLU A 1 206 ? 15.623 30.367 48.764 1.00 10.20 206 GLU A O 1
ATOM 1577 N N . ALA A 1 207 ? 15.391 28.890 47.067 1.00 8.02 207 ALA A N 1
ATOM 1578 C CA . ALA A 1 207 ? 13.982 29.248 46.893 1.00 7.75 207 ALA A CA 1
ATOM 1579 C C . ALA A 1 207 ? 13.162 28.690 48.040 1.00 7.69 207 ALA A C 1
ATOM 1580 O O . ALA A 1 207 ? 13.387 27.528 48.478 1.00 9.47 207 ALA A O 1
ATOM 1582 N N . GLU A 1 208 ? 12.182 29.457 48.487 1.00 7.97 208 GLU A N 1
ATOM 1583 C CA . GLU A 1 208 ? 11.276 28.936 49.522 1.00 8.80 208 GLU A CA 1
ATOM 1584 C C . GLU A 1 208 ? 10.278 27.928 48.947 1.00 9.19 208 GLU A C 1
ATOM 1585 O O . GLU A 1 208 ? 9.701 27.112 49.672 1.00 9.86 208 GLU A O 1
ATOM 1591 N N . GLY A 1 209 ? 10.092 27.978 47.640 1.00 7.39 209 GLY A N 1
ATOM 1592 C CA . GLY A 1 209 ? 9.257 26.972 46.938 1.00 6.66 209 GLY A CA 1
ATOM 1593 C C . GLY A 1 209 ? 9.470 27.165 45.441 1.00 5.39 209 GLY A C 1
ATOM 1594 O O . GLY A 1 209 ? 9.856 28.242 44.973 1.00 6.18 209 GLY A O 1
ATOM 1595 N N . ILE A 1 210 ? 9.202 26.087 44.714 1.00 5.43 210 ILE A N 1
ATOM 1596 C CA . ILE A 1 210 ? 9.256 26.109 43.251 1.00 5.68 210 ILE A CA 1
ATOM 1597 C C . ILE A 1 210 ? 7.879 25.663 42.726 1.00 5.95 210 ILE A C 1
ATOM 1598 O O . ILE A 1 210 ? 7.459 24.532 43.023 1.00 6.68 210 ILE A O 1
ATOM 1603 N N . LEU A 1 211 ? 7.213 26.550 42.007 1.00 6.46 211 LEU A N 1
ATOM 1604 C CA . LEU A 1 211 ? 5.900 26.228 41.410 1.00 7.29 211 LEU A CA 1
ATOM 1605 C C . LEU A 1 211 ? 6.188 25.824 39.986 1.00 8.25 211 LEU A C 1
ATOM 1606 O O . LEU A 1 211 ? 6.849 26.575 39.257 1.00 11.02 211 LEU A O 1
ATOM 1611 N N . VAL A 1 212 ? 5.707 24.670 39.556 1.00 6.82 212 VAL A N 1
ATOM 1612 C CA . VAL A 1 212 ? 6.046 24.207 38.224 1.00 6.37 212 VAL A CA 1
ATOM 1613 C C . VAL A 1 212 ? 4.800 24.066 37.357 1.00 5.13 212 VAL A C 1
ATOM 1614 O O . VAL A 1 212 ? 3.760 23.571 37.811 1.00 5.39 212 VAL A O 1
ATOM 1618 N N . ASN A 1 213 ? 4.911 24.550 36.127 1.00 5.17 213 ASN A N 1
ATOM 1619 C CA . ASN A 1 213 ? 3.742 24.541 35.214 1.00 4.74 213 ASN A CA 1
ATOM 1620 C C . ASN A 1 213 ? 3.577 23.186 34.533 1.00 5.23 213 ASN A C 1
ATOM 1621 O O . ASN A 1 213 ? 3.795 23.011 33.337 1.00 5.62 213 ASN A O 1
ATOM 1626 N N . THR A 1 214 ? 3.181 22.218 35.337 1.00 4.99 214 THR A N 1
ATOM 1627 C CA . THR A 1 214 ? 2.870 20.905 34.865 1.00 5.36 214 THR A CA 1
ATOM 1628 C C . THR A 1 214 ? 1.816 20.313 35.828 1.00 5.83 214 THR A C 1
ATOM 1629 O O . THR A 1 214 ? 1.340 20.989 36.748 1.00 5.99 214 THR A O 1
ATOM 1633 N N . PHE A 1 215 ? 1.405 19.071 35.585 1.00 5.49 215 PHE A N 1
ATOM 1634 C CA . PHE A 1 215 ? 0.408 18.450 36.457 1.00 5.01 215 PHE A CA 1
ATOM 1635 C C . PHE A 1 215 ? 0.590 16.974 36.592 1.00 5.09 215 PHE A C 1
ATOM 1636 O O . PHE A 1 215 ? 1.241 16.331 35.772 1.00 6.61 215 PHE A O 1
ATOM 1644 N N . PHE A 1 216 ? 0.000 16.468 37.672 1.00 6.91 216 PHE A N 1
ATOM 1645 C CA . PHE A 1 216 ? 0.267 15.095 38.084 1.00 7.74 216 PHE A CA 1
ATOM 1646 C C . PHE A 1 216 ? 0.126 14.050 36.975 1.00 7.17 216 PHE A C 1
ATOM 1647 O O . PHE A 1 216 ? 1.087 13.303 36.721 1.00 8.72 216 PHE A O 1
ATOM 1655 N N . GLU A 1 217 ? -1.022 14.011 36.301 1.00 8.07 217 GLU A N 1
ATOM 1656 C CA . GLU A 1 217 ? -1.229 12.990 35.289 1.00 8.51 217 GLU A CA 1
ATOM 1657 C C . GLU A 1 217 ? -0.279 13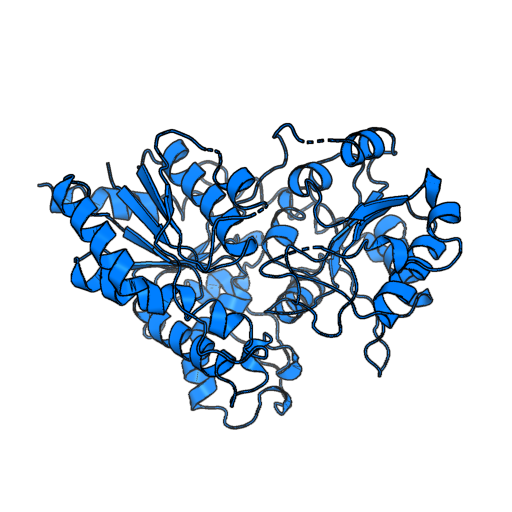.098 34.105 1.00 8.05 217 GLU A C 1
ATOM 1658 O O . GLU A 1 217 ? -0.066 12.138 33.362 1.00 9.62 217 GLU A O 1
ATOM 1664 N N . LEU A 1 218 ? 0.271 14.281 33.888 1.00 7.43 218 LEU A N 1
ATOM 1665 C CA . LEU A 1 218 ? 1.186 14.488 32.757 1.00 7.97 218 LEU A CA 1
ATOM 1666 C C . LEU A 1 218 ? 2.583 13.915 33.046 1.00 8.17 218 LEU A C 1
ATOM 1667 O O . LEU A 1 218 ? 3.214 13.311 32.168 1.00 9.96 218 LEU A O 1
ATOM 1672 N N . GLU A 1 219 ? 3.050 14.108 34.289 1.00 7.53 219 GLU A N 1
ATOM 1673 C CA . GLU A 1 219 ? 4.389 13.690 34.707 1.00 7.41 219 GLU A CA 1
ATOM 1674 C C . GLU A 1 219 ? 4.372 13.089 36.107 1.00 7.70 219 GLU A C 1
ATOM 1675 O O . GLU A 1 219 ? 5.029 13.565 37.044 1.00 8.42 219 GLU A O 1
ATOM 1681 N N . PRO A 1 220 ? 3.611 11.994 36.257 1.00 7.74 220 PRO A N 1
ATOM 1682 C CA . PRO A 1 220 ? 3.343 11.556 37.612 1.00 8.16 220 PRO A CA 1
ATOM 1683 C C . PRO A 1 220 ? 4.570 11.068 38.357 1.00 8.27 220 PRO A C 1
ATOM 1684 O O . PRO A 1 220 ? 4.662 11.299 39.544 1.00 10.41 220 PRO A O 1
ATOM 1688 N N . ASN A 1 221 ? 5.445 10.341 37.654 1.00 8.94 221 ASN A N 1
ATOM 1689 C CA . ASN A 1 221 ? 6.617 9.774 38.326 1.00 9.74 221 ASN A CA 1
ATOM 1690 C C . ASN A 1 221 ? 7.626 10.855 38.698 1.00 9.52 221 ASN A C 1
ATOM 1691 O O . ASN A 1 221 ? 8.234 10.805 39.799 1.00 9.46 221 ASN A O 1
ATOM 1696 N N . ALA A 1 222 ? 7.784 11.841 37.815 1.00 8.65 222 ALA A N 1
ATOM 1697 C CA . ALA A 1 222 ? 8.755 12.906 38.086 1.00 8.32 222 ALA A CA 1
ATOM 1698 C C . ALA A 1 222 ? 8.248 13.804 39.226 1.00 8.32 222 ALA A C 1
ATOM 1699 O O . ALA A 1 222 ? 9.022 14.197 40.099 1.00 9.01 222 ALA A O 1
ATOM 1701 N N . ILE A 1 223 ? 6.945 14.084 39.273 1.00 8.24 223 ILE A N 1
ATOM 1702 C CA . ILE A 1 223 ? 6.391 14.937 40.331 1.00 8.91 223 ILE A CA 1
ATOM 1703 C C . ILE A 1 223 ? 6.509 14.211 41.670 1.00 9.19 223 ILE A C 1
ATOM 1704 O O . ILE A 1 223 ? 6.875 14.824 42.662 1.00 10.28 223 ILE A O 1
ATOM 1709 N N . LYS A 1 224 ? 6.208 12.904 41.676 1.00 10.24 224 LYS A N 1
ATOM 1710 C CA . LYS A 1 224 ? 6.324 12.143 42.938 1.00 12.66 224 LYS A CA 1
ATOM 1711 C C . LYS A 1 224 ? 7.770 12.201 43.460 1.00 11.42 224 LYS A C 1
ATOM 1712 O O . LYS A 1 224 ? 8.009 12.427 44.659 1.00 12.79 224 LYS A O 1
ATOM 1718 N N . ALA A 1 225 ? 8.733 12.048 42.552 1.00 10.04 225 ALA A N 1
ATOM 1719 C CA . ALA A 1 225 ? 10.151 12.088 42.953 1.00 11.76 225 ALA A CA 1
ATOM 1720 C C . ALA A 1 225 ? 10.517 13.481 43.463 1.00 12.42 225 ALA A C 1
ATOM 1721 O O . ALA A 1 225 ? 11.200 13.609 44.471 1.00 12.89 225 ALA A O 1
ATOM 1723 N N . LEU A 1 226 ? 10.053 14.521 42.766 1.00 11.33 226 LEU A N 1
ATOM 1724 C CA . LEU A 1 226 ? 10.372 15.896 43.167 1.00 11.30 226 LEU A CA 1
ATOM 1725 C C . LEU A 1 226 ? 9.819 16.246 44.542 1.00 11.22 226 LEU A C 1
ATOM 1726 O O . LEU A 1 226 ? 10.398 17.085 45.261 1.00 11.72 226 LEU A O 1
ATOM 1731 N N . GLN A 1 227 ? 8.694 15.634 44.916 1.00 10.79 227 GLN A N 1
ATOM 1732 C CA . GLN A 1 227 ? 8.039 15.950 46.182 1.00 13.13 227 GLN A CA 1
ATOM 1733 C C . GLN A 1 227 ? 8.573 15.156 47.368 1.00 13.87 227 GLN A C 1
ATOM 1734 O O . GLN A 1 227 ? 8.202 15.457 48.507 1.00 15.56 227 GLN A O 1
ATOM 1740 N N . GLU A 1 228 ? 9.417 14.162 47.095 1.00 15.22 228 GLU A N 1
ATOM 1741 C CA . GLU A 1 228 ? 10.065 13.381 48.163 1.00 17.77 228 GLU A CA 1
ATOM 1742 C C . GLU A 1 228 ? 11.114 14.278 48.819 1.00 20.16 228 GLU A C 1
ATOM 1743 O O . GLU A 1 228 ? 11.800 15.017 48.123 1.00 19.04 228 GLU A O 1
ATOM 1749 N N . PRO A 1 229 ? 11.212 14.251 50.160 1.00 21.99 229 PRO A N 1
ATOM 1750 C CA . PRO A 1 229 ? 12.276 15.024 50.833 1.00 23.38 229 PRO A CA 1
ATOM 1751 C C . PRO A 1 229 ? 13.649 14.675 50.268 1.00 23.43 229 PRO A C 1
ATOM 1752 O O . PRO A 1 229 ? 13.890 13.528 49.890 1.00 23.99 229 PRO A O 1
ATOM 1756 N N . GLY A 1 230 ? 14.530 15.672 50.157 1.00 23.33 230 GLY A N 1
ATOM 1757 C CA . GLY A 1 230 ? 15.875 15.436 49.645 1.00 23.36 230 GLY A CA 1
ATOM 1758 C C . GLY A 1 230 ? 16.798 16.522 50.147 1.00 23.06 230 GLY A C 1
ATOM 1759 O O . GLY A 1 230 ? 16.326 17.538 50.671 1.00 23.23 230 GLY A O 1
ATOM 1760 N N . LEU A 1 231 ? 18.099 16.318 49.951 1.00 21.59 231 LEU A N 1
ATOM 1761 C CA . LEU A 1 231 ? 19.119 17.255 50.437 1.00 20.24 231 LEU A CA 1
ATOM 1762 C C . LEU A 1 231 ? 18.953 18.635 49.767 1.00 17.19 231 LEU A C 1
ATOM 1763 O O . LEU A 1 231 ? 19.046 18.739 48.535 1.00 17.84 231 LEU A O 1
ATOM 1768 N N . ASP A 1 232 ? 18.745 19.674 50.587 1.00 16.47 232 ASP A N 1
ATOM 1769 C CA . ASP A 1 232 ? 18.643 21.067 50.103 1.00 14.64 232 ASP A CA 1
ATOM 1770 C C . ASP A 1 232 ? 17.573 21.254 49.008 1.00 14.04 232 ASP A C 1
ATOM 1771 O O . ASP A 1 232 ? 17.721 22.081 48.115 1.00 15.16 232 ASP A O 1
ATOM 1776 N N . LYS A 1 233 ? 16.549 20.427 49.057 1.00 12.69 233 LYS A N 1
ATOM 1777 C CA . LYS A 1 233 ? 15.546 20.510 47.984 1.00 11.98 233 LYS A CA 1
ATOM 1778 C C . LYS A 1 233 ? 14.330 21.306 48.440 1.00 10.04 233 LYS A C 1
ATOM 1779 O O . LYS A 1 233 ? 13.695 20.955 49.431 1.00 11.17 233 LYS A O 1
ATOM 1785 N N . PRO A 1 234 ? 13.970 22.394 47.717 1.00 8.71 234 PRO A N 1
ATOM 1786 C CA . PRO A 1 234 ? 12.765 23.135 48.127 1.00 9.41 234 PRO A CA 1
ATOM 1787 C C . PRO A 1 234 ? 11.486 22.337 47.885 1.00 8.54 234 PRO A C 1
ATOM 1788 O O . PRO A 1 234 ? 11.451 21.421 47.075 1.00 8.81 234 PRO A O 1
ATOM 1792 N N . PRO A 1 235 ? 10.406 22.745 48.547 1.00 8.48 235 PRO A N 1
ATOM 1793 C CA . PRO A 1 235 ? 9.074 22.213 48.213 1.00 8.96 235 PRO A CA 1
ATOM 1794 C C . PRO A 1 235 ? 8.736 22.538 46.742 1.00 8.48 235 PRO A C 1
ATOM 1795 O O . PRO A 1 235 ? 9.084 23.621 46.254 1.00 7.79 235 PRO A O 1
ATOM 1799 N N . VAL A 1 236 ? 8.135 21.572 46.055 1.00 8.55 236 VAL A N 1
ATOM 1800 C CA . VAL A 1 236 ? 7.806 21.699 44.650 1.00 7.72 236 VAL A CA 1
ATOM 1801 C C . VAL A 1 236 ? 6.305 21.545 44.506 1.00 8.10 236 VAL A C 1
ATOM 1802 O O . VAL A 1 236 ? 5.729 20.561 45.014 1.00 9.07 236 VAL A O 1
ATOM 1806 N N . TYR A 1 237 ? 5.679 22.487 43.820 1.00 6.75 237 TYR A N 1
ATOM 1807 C CA . TYR A 1 237 ? 4.216 22.604 43.727 1.00 7.41 237 TYR A CA 1
ATOM 1808 C C . TYR A 1 237 ? 3.839 22.570 42.233 1.00 7.06 237 TYR A C 1
ATOM 1809 O O . TYR A 1 237 ? 4.021 23.568 41.537 1.00 7.42 237 TYR A O 1
ATOM 1818 N N . PRO A 1 238 ? 3.276 21.454 41.741 1.00 7.56 238 PRO A N 1
ATOM 1819 C CA . PRO A 1 238 ? 2.720 21.448 40.354 1.00 7.25 238 PRO A CA 1
ATOM 1820 C C . PRO A 1 238 ? 1.433 22.241 40.293 1.00 6.43 238 PRO A C 1
ATOM 1821 O O . PRO A 1 238 ? 0.507 21.941 41.073 1.00 7.66 238 PRO A O 1
ATOM 1825 N N . VAL A 1 239 ? 1.398 23.278 39.468 1.00 5.81 239 VAL A N 1
ATOM 1826 C CA . VAL A 1 239 ? 0.255 24.197 39.472 1.00 6.38 239 VAL A CA 1
ATOM 1827 C C . VAL A 1 239 ? -0.389 24.303 38.071 1.00 6.89 239 VAL A C 1
ATOM 1828 O O . VAL A 1 239 ? -1.282 25.128 37.884 1.00 7.01 239 VAL A O 1
ATOM 1832 N N . GLY A 1 240 ? 0.058 23.471 37.117 1.00 5.60 240 GLY A N 1
ATOM 1833 C CA . GLY A 1 240 ? -0.391 23.614 35.752 1.00 6.29 240 GLY A CA 1
ATOM 1834 C C . GLY A 1 240 ? -1.619 22.781 35.451 1.00 6.40 240 GLY A C 1
ATOM 1835 O O . GLY A 1 240 ? -2.147 22.028 36.306 1.00 6.79 240 GLY A O 1
ATOM 1836 N N . PRO A 1 241 ? -2.079 22.836 34.205 1.00 6.04 241 PRO A N 1
ATOM 1837 C CA . PRO A 1 241 ? -1.531 23.638 33.099 1.00 7.46 241 PRO A CA 1
ATOM 1838 C C . PRO A 1 241 ? -2.098 25.049 33.103 1.00 7.99 241 PRO A C 1
ATOM 1839 O O . PRO A 1 241 ? -3.293 25.209 32.904 1.00 8.54 241 PRO A O 1
ATOM 1843 N N . LEU A 1 242 ? -1.257 26.050 33.315 1.00 7.30 242 LEU A N 1
ATOM 1844 C CA . LEU A 1 242 ? -1.678 27.426 33.265 1.00 7.58 242 LEU A CA 1
ATOM 1845 C C . LEU A 1 242 ? -1.413 27.947 31.881 1.00 7.14 242 LEU A C 1
ATOM 1846 O O . LEU A 1 242 ? -0.243 28.122 31.493 1.00 7.15 242 LEU A O 1
ATOM 1851 N N . VAL A 1 243 ? -2.509 28.079 31.115 1.00 7.18 243 VAL A N 1
ATOM 1852 C CA . VAL A 1 243 ? -2.452 28.455 29.694 1.00 7.85 243 VAL A CA 1
ATOM 1853 C C . VAL A 1 243 ? -3.584 29.402 29.350 1.00 8.19 243 VAL A C 1
ATOM 1854 O O . VAL A 1 243 ? -4.603 29.453 30.046 1.00 9.44 243 VAL A O 1
ATOM 1858 N N . ASN A 1 244 ? -3.405 30.064 28.229 1.00 8.82 244 ASN A N 1
ATOM 1859 C CA . ASN A 1 244 ? -4.493 30.807 27.559 1.00 9.36 244 ASN A CA 1
ATOM 1860 C C . ASN A 1 244 ? -5.366 29.784 26.839 1.00 9.48 244 ASN A C 1
ATOM 1861 O O . ASN A 1 244 ? -4.891 29.068 25.967 1.00 10.41 244 ASN A O 1
ATOM 1866 N N . ILE A 1 245 ? -6.634 29.667 27.264 1.00 10.55 245 ILE A N 1
ATOM 1867 C CA . ILE A 1 245 ? -7.503 28.621 26.711 1.00 12.27 245 ILE A CA 1
ATOM 1868 C C . ILE A 1 245 ? -8.111 28.980 25.366 1.00 12.08 245 ILE A C 1
ATOM 1869 O O . ILE A 1 245 ? -8.828 28.158 24.780 1.00 12.89 245 ILE A O 1
ATOM 1874 N N . GLY A 1 246 ? -7.812 30.191 24.901 1.00 13.14 246 GLY A N 1
ATOM 1875 C CA . GLY A 1 246 ? -8.148 30.561 23.516 1.00 14.38 246 GLY A CA 1
ATOM 1876 C C . GLY A 1 246 ? -9.569 31.056 23.292 1.00 16.71 246 GLY A C 1
ATOM 1877 O O . GLY A 1 246 ? -10.101 30.931 22.193 1.00 14.83 246 GLY A O 1
ATOM 1878 N N . LYS A 1 247 ? -10.167 31.629 24.328 1.00 17.50 247 LYS A N 1
ATOM 1879 C CA . LYS A 1 247 ? -11.541 32.134 24.247 1.00 20.41 247 LYS A CA 1
ATOM 1880 C C . LYS A 1 247 ? -11.571 33.649 24.022 1.00 22.66 247 LYS A C 1
ATOM 1881 O O . LYS A 1 247 ? -12.648 34.242 23.945 1.00 24.34 247 LYS A O 1
ATOM 1887 N N . GLN A 1 248 ? -10.407 34.286 23.893 1.00 24.82 248 GLN A N 1
ATOM 1888 C CA . GLN A 1 248 ? -10.366 35.745 23.667 1.00 26.80 248 GLN A CA 1
ATOM 1889 C C . GLN A 1 248 ? -10.563 36.047 22.187 1.00 27.63 248 GLN A C 1
ATOM 1890 O O . GLN A 1 248 ? -10.090 35.288 21.331 1.00 27.94 248 GLN A O 1
ATOM 1894 N N . GLU A 1 249 ? -11.239 37.157 21.882 1.00 28.70 249 GLU A N 1
ATOM 1895 C CA . GLU A 1 249 ? -11.437 37.588 20.491 1.00 30.51 249 GLU A CA 1
ATOM 1896 C C . GLU A 1 249 ? -10.116 38.070 19.885 1.00 31.56 249 GLU A C 1
ATOM 1897 O O . GLU A 1 249 ? -9.404 38.855 20.504 1.00 31.94 249 GLU A O 1
ATOM 1898 N N . ALA A 1 250 ? -9.793 37.602 18.679 1.00 32.68 250 ALA A N 1
ATOM 1899 C CA . ALA A 1 250 ? -8.488 37.897 18.085 1.00 33.72 250 ALA A CA 1
ATOM 1900 C C . ALA A 1 250 ? -8.375 39.345 17.602 1.00 34.25 250 ALA A C 1
ATOM 1901 O O . ALA A 1 250 ? -9.175 39.807 16.783 1.00 35.17 250 ALA A O 1
ATOM 1903 N N . SER A 1 256 ? -7.045 37.468 12.695 1.00 30.13 256 SER A N 1
ATOM 1904 C CA . SER A 1 256 ? -8.446 37.367 12.291 1.00 29.91 256 SER A CA 1
ATOM 1905 C C . SER A 1 256 ? -8.638 36.565 11.008 1.00 28.74 256 SER A C 1
ATOM 1906 O O . SER A 1 256 ? -9.472 35.662 10.965 1.00 29.35 256 SER A O 1
ATOM 1909 N N . GLU A 1 257 ? -7.863 36.909 9.978 1.00 27.16 257 GLU A N 1
ATOM 1910 C CA . GLU A 1 257 ? -7.920 36.253 8.687 1.00 25.58 257 GLU A CA 1
ATOM 1911 C C . GLU A 1 257 ? -7.599 34.752 8.771 1.00 23.97 257 GLU A C 1
ATOM 1912 O O . GLU A 1 257 ? -8.334 33.933 8.199 1.00 22.55 257 GLU A O 1
ATOM 1916 N N . CYS A 1 258 ? -6.529 34.381 9.487 1.00 22.22 258 CYS A N 1
ATOM 1917 C CA . CYS A 1 258 ? -6.256 32.943 9.644 1.00 21.31 258 CYS A CA 1
ATOM 1918 C C . CYS A 1 258 ? -7.366 32.191 10.412 1.00 19.05 258 CYS A C 1
ATOM 1919 O O . CYS A 1 258 ? -7.652 31.050 10.080 1.00 18.31 258 CYS A O 1
ATOM 1922 N N . LEU A 1 259 ? -8.030 32.844 11.382 1.00 18.30 259 LEU A N 1
ATOM 1923 C CA . LEU A 1 259 ? -9.155 32.213 12.094 1.00 17.75 259 LEU A CA 1
ATOM 1924 C C . LEU A 1 259 ? -10.422 32.107 11.231 1.00 17.62 259 LEU A C 1
ATOM 1925 O O . LEU A 1 259 ? -11.163 31.123 11.309 1.00 18.17 259 LEU A O 1
ATOM 1930 N N . LYS A 1 260 ? -10.648 33.131 10.415 1.00 19.15 260 LYS A N 1
ATOM 1931 C CA . LYS A 1 260 ? -11.700 33.049 9.400 1.00 19.87 260 LYS A CA 1
ATOM 1932 C C . LYS A 1 260 ? -11.492 31.881 8.418 1.00 18.23 260 LYS A C 1
ATOM 1933 O O . LYS A 1 260 ? -12.441 31.167 8.065 1.00 19.23 260 LYS A O 1
ATOM 1939 N N . TRP A 1 261 ? -10.238 31.670 8.013 1.00 16.88 261 TRP A N 1
ATOM 1940 C CA . TRP A 1 261 ? -9.912 30.554 7.149 1.00 15.42 261 TRP A CA 1
ATOM 1941 C C . TRP A 1 261 ? -10.165 29.234 7.872 1.00 14.40 261 TRP A C 1
ATOM 1942 O O . TRP A 1 261 ? -10.788 28.307 7.357 1.00 13.77 261 TRP A O 1
ATOM 1953 N N . LEU A 1 262 ? -9.696 29.165 9.116 1.00 15.10 262 LEU A N 1
ATOM 1954 C CA . LEU A 1 262 ? -9.938 28.001 9.930 1.00 15.29 262 LEU A CA 1
ATOM 1955 C C . LEU A 1 262 ? -11.427 27.643 10.088 1.00 15.89 262 LEU A C 1
ATOM 1956 O O . LEU A 1 262 ? -11.805 26.459 10.027 1.00 15.52 262 LEU A O 1
ATOM 1961 N N . ASP A 1 263 ? -12.266 28.675 10.248 1.00 15.46 263 ASP A N 1
ATOM 1962 C CA . ASP A 1 263 ? -13.724 28.472 10.379 1.00 17.02 263 ASP A CA 1
ATOM 1963 C C . ASP A 1 263 ? -14.299 27.732 9.171 1.00 16.98 263 ASP A C 1
ATOM 1964 O O . ASP A 1 263 ? -15.328 27.086 9.283 1.00 17.17 263 ASP A O 1
ATOM 1969 N N . ASN A 1 264 ? -13.626 27.861 8.024 1.00 17.09 264 ASN A N 1
ATOM 1970 C CA . ASN A 1 264 ? -14.091 27.239 6.791 1.00 17.44 264 ASN A CA 1
ATOM 1971 C C . ASN A 1 264 ? -13.569 25.823 6.504 1.00 16.56 264 ASN A C 1
ATOM 1972 O O . ASN A 1 264 ? -13.845 25.249 5.456 1.00 17.15 264 ASN A O 1
ATOM 1977 N N . GLN A 1 265 ? -12.836 25.239 7.463 1.00 14.41 265 GLN A N 1
ATOM 1978 C CA . GLN A 1 265 ? -12.283 23.897 7.289 1.00 12.89 265 GLN A CA 1
ATOM 1979 C C . GLN A 1 265 ? -13.057 22.886 8.113 1.00 11.82 265 GLN A C 1
ATOM 1980 O O . GLN A 1 265 ? -13.687 23.257 9.103 1.00 13.52 265 GLN A O 1
ATOM 1986 N N . PRO A 1 266 ? -13.070 21.625 7.680 1.00 12.72 266 PRO A N 1
ATOM 1987 C CA . PRO A 1 266 ? -13.793 20.572 8.390 1.00 13.53 266 PRO A CA 1
ATOM 1988 C C . PRO A 1 266 ? -13.267 20.335 9.806 1.00 13.84 266 PRO A C 1
ATOM 1989 O O . PRO A 1 266 ? -12.094 20.632 10.103 1.00 12.13 266 PRO A O 1
ATOM 1993 N N . LEU A 1 267 ? -14.117 19.781 10.666 1.00 13.87 267 LEU A N 1
ATOM 1994 C CA . LEU A 1 267 ? -13.737 19.424 12.034 1.00 14.33 267 LEU A CA 1
ATOM 1995 C C . LEU A 1 267 ? -12.453 18.614 12.012 1.00 12.13 267 LEU A C 1
ATOM 1996 O O . LEU A 1 267 ? -12.334 17.645 11.259 1.00 11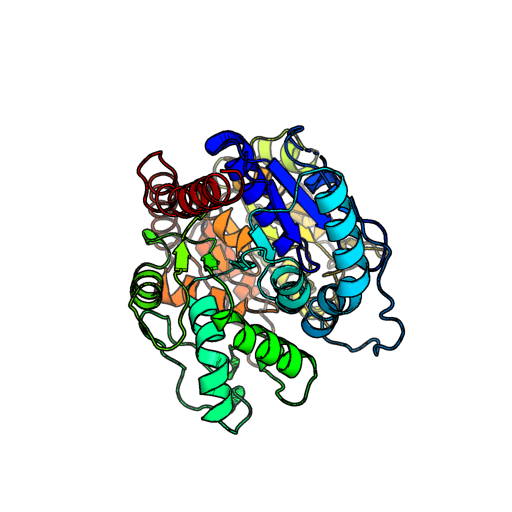.88 267 LEU A O 1
ATOM 2001 N N . GLY A 1 268 ? -11.503 19.005 12.868 1.00 10.94 268 GLY A N 1
ATOM 2002 C CA . GLY A 1 268 ? -10.331 18.159 13.143 1.00 10.73 268 GLY A CA 1
ATOM 2003 C C . GLY A 1 268 ? -9.373 17.945 11.957 1.00 9.98 268 GLY A C 1
ATOM 2004 O O . GLY A 1 268 ? -8.650 16.949 11.930 1.00 11.18 268 GLY A O 1
ATOM 2005 N N . SER A 1 269 ? -9.425 18.839 10.966 1.00 9.67 269 SER A N 1
ATOM 2006 C CA . SER A 1 269 ? -8.789 18.602 9.670 1.00 9.51 269 SER A CA 1
ATOM 2007 C C . SER A 1 269 ? -7.464 19.321 9.471 1.00 9.47 269 SER A C 1
ATOM 2008 O O . SER A 1 269 ? -6.713 18.954 8.547 1.00 10.61 269 SER A O 1
ATOM 2011 N N . VAL A 1 270 ? -7.159 20.312 10.303 1.00 7.07 270 VAL A N 1
ATOM 2012 C CA . VAL A 1 270 ? -6.022 21.186 9.986 1.00 7.45 270 VAL A CA 1
ATOM 2013 C C . VAL A 1 270 ? -4.817 20.873 10.891 1.00 7.14 270 VAL A C 1
ATOM 2014 O O . VAL A 1 270 ? -4.928 20.743 12.131 1.00 7.37 270 VAL A O 1
ATOM 2018 N N . LEU A 1 271 ? -3.656 20.753 10.258 1.00 7.44 271 LEU A N 1
ATOM 2019 C CA . LEU A 1 271 ? -2.384 20.626 10.992 1.00 5.73 271 LEU A CA 1
ATOM 2020 C C . LEU A 1 271 ? -1.860 22.050 11.222 1.00 6.85 271 LEU A C 1
ATOM 2021 O O . LEU A 1 271 ? -1.477 22.750 10.280 1.00 6.60 271 LEU A O 1
ATOM 2026 N N . TYR A 1 272 ? -1.780 22.484 12.488 1.00 6.34 272 TYR A N 1
ATOM 2027 C CA . TYR A 1 272 ? -1.099 23.727 12.843 1.00 6.38 272 TYR A CA 1
ATOM 2028 C C . TYR A 1 272 ? 0.407 23.463 12.924 1.00 6.29 272 TYR A C 1
ATOM 2029 O O . TYR A 1 272 ? 0.813 22.404 13.420 1.00 5.64 272 TYR A O 1
ATOM 2038 N N . VAL A 1 273 ? 1.201 24.371 12.357 1.00 5.52 273 VAL A N 1
ATOM 2039 C CA . VAL A 1 273 ? 2.649 24.253 12.341 1.00 5.90 273 VAL A CA 1
ATOM 2040 C C . VAL A 1 273 ? 3.225 25.551 12.900 1.00 6.42 273 VAL A C 1
ATOM 2041 O O . VAL A 1 273 ? 3.033 26.619 12.321 1.00 6.43 273 VAL A O 1
ATOM 2045 N N . SER A 1 274 ? 4.003 25.431 13.981 1.00 6.15 274 SER A N 1
ATOM 2046 C CA . SER A 1 274 ? 4.585 26.619 14.610 1.00 6.77 274 SER A CA 1
ATOM 2047 C C . SER A 1 274 ? 5.788 26.234 15.437 1.00 6.50 274 SER A C 1
ATOM 2048 O O . SER A 1 274 ? 5.776 25.192 16.129 1.00 6.76 274 SER A O 1
ATOM 2051 N N . PHE A 1 275 ? 6.798 27.089 15.367 1.00 6.47 275 PHE A N 1
ATOM 2052 C CA . PHE A 1 275 ? 8.085 26.851 16.053 1.00 6.81 275 PHE A CA 1
ATOM 2053 C C . PHE A 1 275 ? 8.336 27.825 17.189 1.00 7.72 275 PHE A C 1
ATOM 2054 O O . PHE A 1 275 ? 9.489 28.244 17.448 1.00 9.23 275 PHE A O 1
ATOM 2062 N N . GLY A 1 276 ? 7.289 28.096 17.953 1.00 7.92 276 GLY A N 1
ATOM 2063 C CA . GLY A 1 276 ? 7.386 28.925 19.148 1.00 7.69 276 GLY A CA 1
ATOM 2064 C C . GLY A 1 276 ? 7.539 30.381 18.836 1.00 9.27 276 GLY A C 1
ATOM 2065 O O . GLY A 1 276 ? 7.335 30.826 17.700 1.00 9.90 276 GLY A O 1
ATOM 2066 N N . SER A 1 277 ? 7.930 31.143 19.855 1.00 7.41 277 SER A N 1
ATOM 2067 C CA . SER A 1 277 ? 8.154 32.572 19.684 1.00 9.35 277 SER A CA 1
ATOM 2068 C C . SER A 1 277 ? 9.522 32.813 19.036 1.00 10.52 277 SER A C 1
ATOM 2069 O O . SER A 1 277 ? 9.716 33.869 18.417 1.00 15.18 277 SER A O 1
ATOM 2072 N N . GLY A 1 278 ? 10.456 31.870 19.131 1.00 9.31 278 GLY A N 1
ATOM 2073 C CA . GLY A 1 278 ? 11.844 32.164 18.734 1.00 10.77 278 GLY A CA 1
ATOM 2074 C C . GLY A 1 278 ? 12.450 31.255 17.685 1.00 10.20 278 GLY A C 1
ATOM 2075 O O . GLY A 1 278 ? 13.609 31.454 17.259 1.00 13.85 278 GLY A O 1
ATOM 2076 N N . GLY A 1 279 ? 11.690 30.312 17.170 1.00 9.11 279 GLY A N 1
ATOM 2077 C CA . GLY A 1 279 ? 12.286 29.267 16.350 1.00 8.65 279 GLY A CA 1
ATOM 2078 C C . GLY A 1 279 ? 12.236 29.559 14.862 1.00 8.70 279 GLY A C 1
ATOM 2079 O O . GLY A 1 279 ? 11.280 30.141 14.321 1.00 8.66 279 GLY A O 1
ATOM 2080 N N . THR A 1 280 ? 13.324 29.149 14.215 1.00 8.59 280 THR A N 1
ATOM 2081 C CA A THR A 1 280 ? 13.521 29.244 12.752 0.80 11.07 280 THR A CA 1
ATOM 2082 C CA B THR A 1 280 ? 13.390 29.163 12.767 0.20 10.14 280 THR A CA 1
ATOM 2083 C C . THR A 1 280 ? 14.156 27.954 12.292 1.00 11.33 280 THR A C 1
ATOM 2084 O O . THR A 1 280 ? 14.816 27.265 13.084 1.00 13.67 280 THR A O 1
ATOM 2091 N N . LEU A 1 281 ? 14.003 27.645 11.008 1.00 9.58 281 LEU A N 1
ATOM 2092 C CA . LEU A 1 281 ? 14.636 26.487 10.422 1.00 7.76 281 LEU A CA 1
ATOM 2093 C C . LEU A 1 281 ? 15.756 26.962 9.493 1.00 7.81 281 LEU A C 1
ATOM 2094 O O . LEU A 1 281 ? 15.778 28.137 9.058 1.00 8.27 281 LEU A O 1
ATOM 2099 N N . THR A 1 282 ? 16.646 26.045 9.162 1.00 8.22 282 THR A N 1
ATOM 2100 C CA . THR A 1 282 ? 17.624 26.373 8.101 1.00 9.04 282 THR A CA 1
ATOM 2101 C C . THR A 1 282 ? 16.920 26.499 6.755 1.00 9.02 282 THR A C 1
ATOM 2102 O O . THR A 1 282 ? 15.779 26.068 6.575 1.00 8.62 282 THR A O 1
ATOM 2106 N N . CYS A 1 283 ? 17.614 27.077 5.768 1.00 10.73 283 CYS A N 1
ATOM 2107 C CA . CYS A 1 283 ? 17.056 27.131 4.413 1.00 12.61 283 CYS A CA 1
ATOM 2108 C C . CYS A 1 283 ? 16.651 25.786 3.880 1.00 9.95 283 CYS A C 1
ATOM 2109 O O . CYS A 1 283 ? 15.571 25.623 3.316 1.00 10.74 283 CYS A O 1
ATOM 2112 N N . GLU A 1 284 ? 17.557 24.835 3.986 1.00 10.11 284 GLU A N 1
ATOM 2113 C CA . GLU A 1 284 ? 17.301 23.533 3.433 1.00 12.57 284 GLU A CA 1
ATOM 2114 C C . GLU A 1 284 ? 16.128 22.873 4.153 1.00 10.41 284 GLU A C 1
ATOM 2115 O O . GLU A 1 284 ? 15.301 22.209 3.544 1.00 9.84 284 GLU A O 1
ATOM 2121 N N . GLN A 1 285 ? 16.055 23.061 5.469 1.00 8.75 285 GLN A N 1
ATOM 2122 C CA . GLN A 1 285 ? 14.981 22.436 6.196 1.00 7.90 285 GLN A CA 1
ATOM 2123 C C . GLN A 1 285 ? 13.636 23.097 5.943 1.00 6.70 285 GLN A C 1
ATOM 2124 O O . GLN A 1 285 ? 12.631 22.415 5.876 1.00 8.14 285 GLN A O 1
ATOM 2130 N N . LEU A 1 286 ? 13.649 24.412 5.854 1.00 7.51 286 LEU A N 1
ATOM 2131 C CA . LEU A 1 286 ? 12.444 25.128 5.433 1.00 7.31 286 LEU A CA 1
ATOM 2132 C C . LEU A 1 286 ? 11.919 24.563 4.102 1.00 7.72 286 LEU A C 1
ATOM 2133 O O . LEU A 1 286 ? 10.717 24.295 3.952 1.00 8.13 286 LEU A O 1
ATOM 2138 N N . ASN A 1 287 ? 12.830 24.376 3.140 1.00 7.20 287 ASN A N 1
ATOM 2139 C CA . ASN A 1 287 ? 12.417 23.905 1.824 1.00 7.27 287 ASN A CA 1
ATOM 2140 C C . ASN A 1 287 ? 11.789 22.523 1.916 1.00 5.95 287 ASN A C 1
ATOM 2141 O O . ASN A 1 287 ? 10.742 22.277 1.342 1.00 8.10 287 ASN A O 1
ATOM 2146 N N . GLU A 1 288 ? 12.438 21.598 2.610 1.00 6.60 288 GLU A N 1
ATOM 2147 C CA . GLU A 1 288 ? 11.884 20.254 2.703 1.00 5.85 288 GLU A CA 1
ATOM 2148 C C . GLU A 1 288 ? 10.556 20.210 3.470 1.00 5.86 288 GLU A C 1
ATOM 2149 O O . GLU A 1 288 ? 9.678 19.418 3.141 1.00 6.97 288 GLU A O 1
ATOM 2155 N N . LEU A 1 289 ? 10.439 21.052 4.499 1.00 6.18 289 LEU A N 1
ATOM 2156 C CA . LEU A 1 289 ? 9.176 21.112 5.240 1.00 6.53 289 LEU A CA 1
ATOM 2157 C C . LEU A 1 289 ? 8.045 21.610 4.321 1.00 7.10 289 LEU A C 1
ATOM 2158 O O . LEU A 1 289 ? 6.992 21.000 4.276 1.00 6.40 289 LEU A O 1
ATOM 2163 N N . ALA A 1 290 ? 8.277 22.715 3.609 1.00 6.80 290 ALA A N 1
ATOM 2164 C CA . ALA A 1 290 ? 7.238 23.205 2.685 1.00 7.25 290 ALA A CA 1
ATOM 2165 C C . ALA A 1 290 ? 6.851 22.123 1.671 1.00 7.15 290 ALA A C 1
ATOM 2166 O O . ALA A 1 290 ? 5.671 21.842 1.428 1.00 7.94 290 ALA A O 1
ATOM 2168 N N . LEU A 1 291 ? 7.871 21.525 1.035 1.00 6.76 291 LEU A N 1
ATOM 2169 C CA . LEU A 1 291 ? 7.573 20.509 0.045 1.00 8.23 291 LEU A CA 1
ATOM 2170 C C . LEU A 1 291 ? 6.783 19.350 0.643 1.00 8.11 291 LEU A C 1
ATOM 2171 O O . LEU A 1 291 ? 5.815 18.860 0.050 1.00 9.01 291 LEU A O 1
ATOM 2176 N N . GLY A 1 292 ? 7.185 18.887 1.828 1.00 7.53 292 GLY A N 1
ATOM 2177 C CA . GLY A 1 292 ? 6.508 17.735 2.439 1.00 7.92 292 GLY A CA 1
ATOM 2178 C C . GLY A 1 292 ? 5.111 18.102 2.935 1.00 7.10 292 GLY A C 1
ATOM 2179 O O . GLY A 1 292 ? 4.205 17.273 2.838 1.00 8.43 292 GLY A O 1
ATOM 2180 N N . LEU A 1 293 ? 4.924 19.349 3.382 1.00 7.09 293 LEU A N 1
ATOM 2181 C CA . LEU A 1 293 ? 3.552 19.760 3.739 1.00 7.45 293 LEU A CA 1
ATOM 2182 C C . LEU A 1 293 ? 2.644 19.746 2.515 1.00 8.27 293 LEU A C 1
ATOM 2183 O O . LEU A 1 293 ? 1.525 19.224 2.591 1.00 8.04 293 LEU A O 1
ATOM 2188 N N . ALA A 1 294 ? 3.150 20.239 1.386 1.00 7.63 294 ALA A N 1
ATOM 2189 C CA . ALA A 1 294 ? 2.347 20.204 0.156 1.00 8.07 294 ALA A CA 1
ATOM 2190 C C . ALA A 1 294 ? 2.093 18.763 -0.247 1.00 8.80 294 ALA A C 1
ATOM 2191 O O . ALA A 1 294 ? 0.950 18.388 -0.628 1.00 9.36 294 ALA A O 1
ATOM 2193 N N . ASP A 1 295 ? 3.149 17.951 -0.188 1.00 7.76 295 ASP A N 1
ATOM 2194 C CA . ASP A 1 295 ? 3.057 16.554 -0.662 1.00 9.94 295 ASP A CA 1
ATOM 2195 C C . ASP A 1 295 ? 2.026 15.799 0.162 1.00 9.72 295 ASP A C 1
ATOM 2196 O O . ASP A 1 295 ? 1.381 14.862 -0.357 1.00 12.18 295 ASP A O 1
ATOM 2201 N N . SER A 1 296 ? 1.896 16.127 1.450 1.00 9.16 296 SER A N 1
ATOM 2202 C CA . SER A 1 296 ? 1.013 15.378 2.315 1.00 10.04 296 SER A CA 1
ATOM 2203 C C . SER A 1 296 ? -0.466 15.468 1.925 1.00 10.34 296 SER A C 1
ATOM 2204 O O . SER A 1 296 ? -1.261 14.639 2.377 1.00 11.27 296 SER A O 1
ATOM 2207 N N . GLU A 1 297 ? -0.800 16.549 1.218 1.00 10.74 297 GLU A N 1
ATOM 2208 C CA . GLU A 1 297 ? -2.176 16.860 0.809 1.00 11.87 297 GLU A CA 1
ATOM 2209 C C . GLU A 1 297 ? -3.101 17.129 1.993 1.00 10.96 297 GLU A C 1
ATOM 2210 O O . GLU A 1 297 ? -4.307 17.228 1.822 1.00 12.96 297 GLU A O 1
ATOM 2216 N N . GLN A 1 298 ? -2.527 17.332 3.186 1.00 9.91 298 GLN A N 1
ATOM 2217 C CA . GLN A 1 298 ? -3.321 17.730 4.352 1.00 9.93 298 GLN A CA 1
ATOM 2218 C C . GLN A 1 298 ? -3.507 19.229 4.413 1.00 9.21 298 GLN A C 1
ATOM 2219 O O . GLN A 1 298 ? -2.702 19.994 3.888 1.00 9.33 298 GLN A O 1
ATOM 2225 N N . ARG A 1 299 ? -4.589 19.668 5.045 1.00 8.64 299 ARG A N 1
ATOM 2226 C CA . ARG A 1 299 ? -4.782 21.069 5.330 1.00 8.25 299 ARG A CA 1
ATOM 2227 C C . ARG A 1 299 ? -3.817 21.474 6.456 1.00 7.39 299 ARG A C 1
ATOM 2228 O O . ARG A 1 299 ? -3.544 20.670 7.379 1.00 7.58 299 ARG A O 1
ATOM 2236 N N . PHE A 1 300 ? -3.303 22.691 6.362 1.00 7.02 300 PHE A N 1
ATOM 2237 C CA . PHE A 1 300 ? -2.308 23.157 7.348 1.00 6.54 300 PHE A CA 1
ATOM 2238 C C . PHE A 1 300 ? -2.365 24.635 7.501 1.00 7.33 300 PHE A C 1
ATOM 2239 O O . PHE A 1 300 ? -2.791 25.369 6.592 1.00 8.37 300 PHE A O 1
ATOM 2247 N N . LEU A 1 301 ? -1.947 25.099 8.684 1.00 7.37 301 LEU A N 1
ATOM 2248 C CA . LEU A 1 301 ? -1.866 26.502 9.038 1.00 7.66 301 LEU A CA 1
ATOM 2249 C C . LEU A 1 301 ? -0.458 26.675 9.621 1.00 7.49 301 LEU A C 1
ATOM 2250 O O . LEU A 1 301 ? -0.184 26.115 10.694 1.00 7.28 301 LEU A O 1
ATOM 2255 N N . TRP A 1 302 ? 0.439 27.324 8.876 1.00 6.74 302 TRP A N 1
ATOM 2256 C CA . TRP A 1 302 ? 1.851 27.353 9.217 1.00 6.83 302 TRP A CA 1
ATOM 2257 C C . TRP A 1 302 ? 2.251 28.790 9.490 1.00 6.76 302 TRP A C 1
ATOM 2258 O O . TRP A 1 302 ? 2.043 29.671 8.651 1.00 7.87 302 TRP A O 1
ATOM 2269 N N . VAL A 1 303 ? 2.734 29.041 10.720 1.00 6.74 303 VAL A N 1
ATOM 2270 C CA . VAL A 1 303 ? 3.338 30.317 11.101 1.00 8.07 303 VAL A CA 1
ATOM 2271 C C . VAL A 1 303 ? 4.803 30.258 10.692 1.00 8.19 303 VAL A C 1
ATOM 2272 O O . VAL A 1 303 ? 5.589 29.484 11.229 1.00 8.22 303 VAL A O 1
ATOM 2276 N N . ILE A 1 304 ? 5.149 31.066 9.707 1.00 7.55 304 ILE A N 1
ATOM 2277 C CA . ILE A 1 304 ? 6.432 30.951 9.059 1.00 8.62 304 ILE A CA 1
ATOM 2278 C C . ILE A 1 304 ? 7.353 32.119 9.427 1.00 8.22 304 ILE A C 1
ATOM 2279 O O . ILE A 1 304 ? 6.889 33.268 9.568 1.00 9.29 304 ILE A O 1
ATOM 2284 N N . ARG A 1 305 ? 8.644 31.795 9.559 1.00 8.43 305 ARG A N 1
ATOM 2285 C CA . ARG A 1 305 ? 9.692 32.823 9.755 1.00 8.44 305 ARG A CA 1
ATOM 2286 C C . ARG A 1 305 ? 10.804 32.585 8.751 1.00 8.57 305 ARG A C 1
ATOM 2287 O O . ARG A 1 305 ? 11.008 31.459 8.281 1.00 9.52 305 ARG A O 1
ATOM 2295 N N . SER A 1 306 ? 11.513 33.658 8.396 1.00 9.24 306 SER A N 1
ATOM 2296 C CA . SER A 1 306 ? 12.634 33.524 7.471 1.00 9.42 306 SER A CA 1
ATOM 2297 C C . SER A 1 306 ? 13.706 32.601 8.070 1.00 10.24 306 SER A C 1
ATOM 2298 O O . SER A 1 306 ? 13.896 32.564 9.309 1.00 9.99 306 SER A O 1
ATOM 2301 N N . PRO A 1 307 ? 14.392 31.813 7.231 1.00 9.14 307 PRO A N 1
ATOM 2302 C CA . PRO A 1 307 ? 15.325 30.815 7.727 1.00 10.13 307 PRO A CA 1
ATOM 2303 C C . PRO A 1 307 ? 16.582 31.430 8.277 1.00 10.19 307 PRO A C 1
ATOM 2304 O O . PRO A 1 307 ? 16.890 32.597 8.002 1.00 11.21 307 PRO A O 1
ATOM 2308 N N . SER A 1 308 ? 17.277 30.636 9.060 1.00 8.88 308 SER A N 1
ATOM 2309 C CA . SER A 1 308 ? 18.521 31.046 9.717 1.00 10.36 308 SER A CA 1
ATOM 2310 C C . SER A 1 308 ? 19.341 29.803 10.007 1.00 10.61 308 SER A C 1
ATOM 2311 O O . SER A 1 308 ? 18.791 28.719 10.229 1.00 12.12 308 SER A O 1
ATOM 2314 N N . GLY A 1 309 ? 20.669 29.964 10.077 1.00 12.06 309 GLY A N 1
ATOM 2315 C CA . GLY A 1 309 ? 21.494 28.874 10.591 1.00 12.26 309 GLY A CA 1
ATOM 2316 C C . GLY A 1 309 ? 21.480 28.764 12.119 1.00 13.09 309 GLY A C 1
ATOM 2317 O O . GLY A 1 309 ? 22.027 27.817 12.666 1.00 16.72 309 GLY A O 1
ATOM 2318 N N . ILE A 1 310 ? 20.834 29.709 12.786 1.00 12.71 310 ILE A N 1
ATOM 2319 C CA . ILE A 1 310 ? 20.711 29.684 14.254 1.00 13.30 310 ILE A CA 1
ATOM 2320 C C . ILE A 1 310 ? 19.228 29.480 14.585 1.00 11.82 310 ILE A C 1
ATOM 2321 O O . ILE A 1 310 ? 18.385 30.319 14.238 1.00 11.82 310 ILE A O 1
ATOM 2326 N N . ALA A 1 311 ? 18.957 28.375 15.286 1.00 11.23 311 ALA A N 1
ATOM 2327 C CA . ALA A 1 311 ? 17.571 27.896 15.518 1.00 10.10 311 ALA A CA 1
ATOM 2328 C C . ALA A 1 311 ? 16.691 28.809 16.360 1.00 10.70 311 ALA A C 1
ATOM 2329 O O . ALA A 1 311 ? 15.468 28.766 16.216 1.00 11.91 311 ALA A O 1
ATOM 2331 N N . ASN A 1 312 ? 17.300 29.613 17.234 1.00 10.93 312 ASN A N 1
ATOM 2332 C CA . ASN A 1 312 ? 16.535 30.526 18.128 1.00 11.67 312 ASN A CA 1
ATOM 2333 C C . ASN A 1 312 ? 16.797 31.975 17.797 1.00 13.48 312 ASN A C 1
ATOM 2334 O O . ASN A 1 312 ? 16.663 32.874 18.641 1.00 13.71 312 ASN A O 1
ATOM 2339 N N . SER A 1 313 ? 17.186 32.209 16.539 1.00 15.21 313 SER A N 1
ATOM 2340 C CA . SER A 1 313 ? 17.519 33.571 16.091 1.00 16.56 313 SER A CA 1
ATOM 2341 C C . SER A 1 313 ? 16.377 34.628 16.210 1.00 16.41 313 SER A C 1
ATOM 2342 O O . SER A 1 313 ? 16.681 35.832 16.273 1.00 18.67 313 SER A O 1
ATOM 2345 N N . SER A 1 314 ? 15.113 34.212 16.290 1.00 15.74 314 SER A N 1
ATOM 2346 C CA A SER A 1 314 ? 13.964 35.118 16.475 0.50 15.59 314 SER A CA 1
ATOM 2347 C CA B SER A 1 314 ? 14.004 35.167 16.475 0.50 15.55 314 SER A CA 1
ATOM 2348 C C . SER A 1 314 ? 13.525 35.290 17.939 1.00 15.37 314 SER A C 1
ATOM 2349 O O . SER A 1 314 ? 12.473 35.849 18.233 1.00 15.62 314 SER A O 1
ATOM 2354 N N . TYR A 1 315 ? 14.320 34.781 18.874 1.00 14.30 315 TYR A N 1
ATOM 2355 C CA . TYR A 1 315 ? 13.887 34.778 20.277 1.00 13.52 315 TYR A CA 1
ATOM 2356 C C . TYR A 1 315 ? 13.503 36.163 20.822 1.00 14.24 315 TYR A C 1
ATOM 2357 O O . TYR A 1 315 ? 12.523 36.308 21.578 1.00 13.75 315 TYR A O 1
ATOM 2366 N N . PHE A 1 316 ? 14.289 37.166 20.443 1.00 16.82 316 PHE A N 1
ATOM 2367 C CA . PHE A 1 316 ? 14.147 38.513 20.976 1.00 20.25 316 PHE A CA 1
ATOM 2368 C C . PHE A 1 316 ? 13.459 39.461 19.998 1.00 22.92 316 PHE A C 1
ATOM 2369 O O . PHE A 1 316 ? 13.270 40.649 20.315 1.00 24.87 316 PHE A O 1
ATOM 2377 N N . ASP A 1 317 ? 13.105 38.964 18.817 1.00 25.38 317 ASP A N 1
ATOM 2378 C CA . ASP A 1 317 ? 12.656 39.827 17.705 1.00 26.89 317 ASP A CA 1
ATOM 2379 C C . ASP A 1 317 ? 11.212 40.299 17.855 1.00 27.52 317 ASP A C 1
ATOM 2380 O O . ASP A 1 317 ? 10.879 41.449 17.474 1.00 28.32 317 ASP A O 1
ATOM 2385 N N . SER A 1 320 ? 9.937 40.624 11.861 1.00 28.62 320 SER A N 1
ATOM 2386 C CA . SER A 1 320 ? 10.986 40.306 10.881 1.00 29.10 320 SER A CA 1
ATOM 2387 C C . SER A 1 320 ? 11.041 41.347 9.758 1.00 29.27 320 SER A C 1
ATOM 2388 O O . SER A 1 320 ? 10.004 41.909 9.370 1.00 29.13 320 SER A O 1
ATOM 2389 N N . GLN A 1 321 ? 12.246 41.610 9.244 1.00 28.79 321 GLN A N 1
ATOM 2390 C CA . GLN A 1 321 ? 12.427 42.617 8.193 1.00 27.57 321 GLN A CA 1
ATOM 2391 C C . GLN A 1 321 ? 12.131 42.015 6.824 1.00 26.67 321 GLN A C 1
ATOM 2392 O O . GLN A 1 321 ? 11.454 42.621 5.989 1.00 27.41 321 GLN A O 1
ATOM 2393 N N . THR A 1 322 ? 12.632 40.803 6.605 1.00 25.22 322 THR A N 1
ATOM 2394 C CA . THR A 1 322 ? 12.428 40.129 5.335 1.00 22.55 322 THR A CA 1
ATOM 2395 C C . THR A 1 322 ? 11.060 39.454 5.335 1.00 20.58 322 THR A C 1
ATOM 2396 O O . THR A 1 322 ? 10.512 39.148 6.391 1.00 20.06 322 THR A O 1
ATOM 2400 N N . ASP A 1 323 ? 10.511 39.262 4.141 1.00 17.82 323 ASP A N 1
ATOM 2401 C CA . ASP A 1 323 ? 9.234 38.595 3.924 1.00 15.10 323 ASP A CA 1
ATOM 2402 C C . ASP A 1 323 ? 9.503 37.083 3.866 1.00 13.64 323 ASP A C 1
ATOM 2403 O O . ASP A 1 323 ? 10.097 36.592 2.910 1.00 12.83 323 ASP A O 1
ATOM 2408 N N . PRO A 1 324 ? 9.068 36.329 4.901 1.00 11.78 324 PRO A N 1
ATOM 2409 C CA . PRO A 1 324 ? 9.365 34.891 4.900 1.00 11.12 324 PRO A CA 1
ATOM 2410 C C . PRO A 1 324 ? 8.811 34.159 3.680 1.00 10.23 324 PRO A C 1
ATOM 2411 O O . PRO A 1 324 ? 9.365 33.121 3.306 1.00 10.00 324 PRO A O 1
ATOM 2415 N N . LEU A 1 325 ? 7.750 34.694 3.055 1.00 10.58 325 LEU A N 1
ATOM 2416 C CA . LEU A 1 325 ? 7.111 33.986 1.928 1.00 10.57 325 LEU A CA 1
ATOM 2417 C C . LEU A 1 325 ? 8.038 33.897 0.709 1.00 11.29 325 LEU A C 1
ATOM 2418 O O . LEU A 1 325 ? 7.891 33.014 -0.150 1.00 10.92 325 LEU A O 1
ATOM 2423 N N . THR A 1 326 ? 9.001 34.812 0.652 1.00 11.26 326 THR A N 1
ATOM 2424 C CA . THR A 1 326 ? 9.992 34.806 -0.434 1.00 11.59 326 THR A CA 1
ATOM 2425 C C . THR A 1 326 ? 10.931 33.616 -0.406 1.00 11.79 326 THR A C 1
ATOM 2426 O O . THR A 1 326 ? 11.635 33.350 -1.390 1.00 11.72 326 THR A O 1
ATOM 2430 N N . PHE A 1 327 ? 10.947 32.875 0.704 1.00 10.34 327 PHE A N 1
ATOM 2431 C CA . PHE A 1 327 ? 11.794 31.727 0.814 1.00 10.17 327 PHE A CA 1
ATOM 2432 C C . PHE A 1 327 ? 11.114 30.422 0.416 1.00 11.21 327 PHE A C 1
ATOM 2433 O O . PHE A 1 327 ? 11.742 29.356 0.462 1.00 12.39 327 PHE A O 1
ATOM 2441 N N . LEU A 1 328 ? 9.831 30.480 0.057 1.00 9.77 328 LEU A N 1
ATOM 2442 C CA . LEU A 1 328 ? 9.104 29.258 -0.282 1.00 10.29 328 LEU A CA 1
ATOM 2443 C C . LEU A 1 328 ? 9.426 28.785 -1.701 1.00 10.75 328 LEU A C 1
ATOM 2444 O O . LEU A 1 328 ? 9.759 29.596 -2.573 1.00 10.83 328 LEU A O 1
ATOM 2449 N N . PRO A 1 329 ? 9.338 27.472 -1.941 1.00 10.56 329 PRO A N 1
ATOM 2450 C CA . PRO A 1 329 ? 9.755 27.001 -3.281 1.00 11.61 329 PRO A CA 1
ATOM 2451 C C . PRO A 1 329 ? 8.756 27.335 -4.402 1.00 11.83 329 PRO A C 1
ATOM 2452 O O . PRO A 1 329 ? 7.603 27.661 -4.142 1.00 11.25 329 PRO A O 1
ATOM 2456 N N . PRO A 1 330 ? 9.219 27.201 -5.662 1.00 12.04 3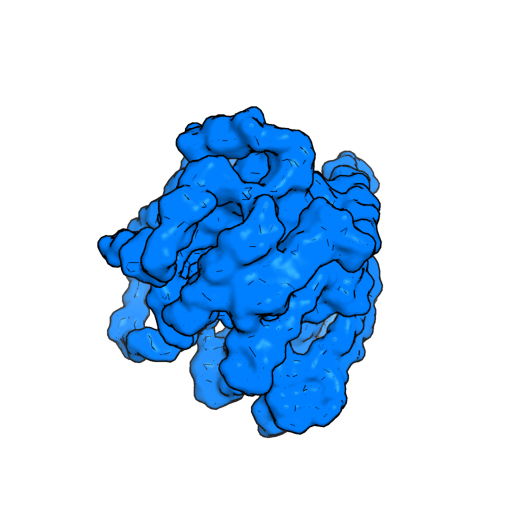30 PRO A N 1
ATOM 2457 C CA . PRO A 1 330 ? 8.372 27.486 -6.810 1.00 12.33 330 PRO A CA 1
ATOM 2458 C C . PRO A 1 330 ? 7.040 26.792 -6.765 1.00 10.98 330 PRO A C 1
ATOM 2459 O O . PRO A 1 330 ? 6.954 25.577 -6.640 1.00 11.62 330 PRO A O 1
ATOM 2463 N N . GLY A 1 331 ? 5.995 27.590 -6.906 1.00 10.92 331 GLY A N 1
ATOM 2464 C CA . GLY A 1 331 ? 4.648 27.026 -6.990 1.00 10.79 331 GLY A CA 1
ATOM 2465 C C . GLY A 1 331 ? 4.041 26.542 -5.679 1.00 9.89 331 GLY A C 1
ATOM 2466 O O . GLY A 1 331 ? 2.905 26.112 -5.682 1.00 11.36 331 GLY A O 1
ATOM 2467 N N . PHE A 1 332 ? 4.788 26.588 -4.567 1.00 10.86 332 PHE A N 1
ATOM 2468 C CA . PHE A 1 332 ? 4.232 26.067 -3.317 1.00 9.49 332 PHE A CA 1
ATOM 2469 C C . PHE A 1 332 ? 2.969 26.827 -2.881 1.00 10.29 332 PHE A C 1
ATOM 2470 O O . PHE A 1 332 ? 1.979 26.187 -2.499 1.00 9.44 332 PHE A O 1
ATOM 2478 N N . LEU A 1 333 ? 3.029 28.157 -2.884 1.00 9.90 333 LEU A N 1
ATOM 2479 C CA . LEU A 1 333 ? 1.869 28.964 -2.483 1.00 11.47 333 LEU A CA 1
ATOM 2480 C C . LEU A 1 333 ? 0.678 28.712 -3.420 1.00 12.39 333 LEU A C 1
ATOM 2481 O O . LEU A 1 333 ? -0.477 28.664 -2.979 1.00 13.75 333 LEU A O 1
ATOM 2486 N N . GLU A 1 334 ? 0.964 28.498 -4.695 1.00 13.15 334 GLU A N 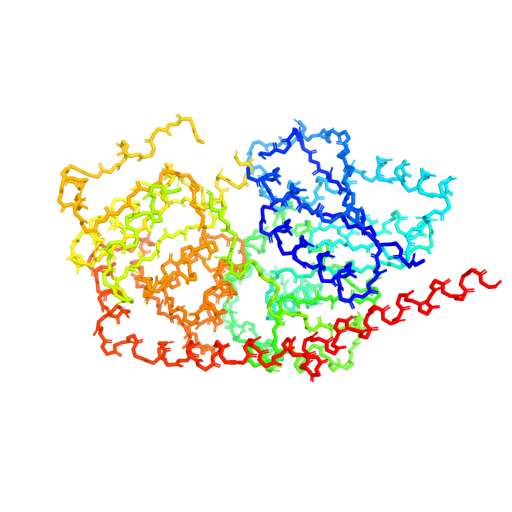1
ATOM 2487 C CA . GLU A 1 334 ? -0.081 28.201 -5.671 0.50 14.69 334 GLU A CA 1
ATOM 2488 C C . GLU A 1 334 ? -0.722 26.849 -5.390 1.00 13.69 334 GLU A C 1
ATOM 2489 O O . GLU A 1 334 ? -1.947 26.735 -5.331 1.00 13.75 334 GLU A O 1
ATOM 2495 N N . ARG A 1 335 ? 0.086 25.807 -5.233 1.00 12.81 335 ARG A N 1
ATOM 2496 C CA . ARG A 1 335 ? -0.457 24.479 -5.052 1.00 12.17 335 ARG A CA 1
ATOM 2497 C C . ARG A 1 335 ? -1.280 24.391 -3.770 1.00 10.51 335 ARG A C 1
ATOM 2498 O O . ARG A 1 335 ? -2.249 23.644 -3.721 1.00 11.26 335 ARG A O 1
ATOM 2506 N N . THR A 1 336 ? -0.864 25.145 -2.746 1.00 9.83 336 THR A N 1
ATOM 2507 C CA . THR A 1 336 ? -1.534 25.081 -1.441 1.00 8.83 336 THR A CA 1
ATOM 2508 C C . THR A 1 336 ? -2.482 26.206 -1.148 1.00 10.32 336 THR A C 1
ATOM 2509 O O . THR A 1 336 ? -2.902 26.395 0.005 1.00 9.12 336 THR A O 1
ATOM 2513 N N . LYS A 1 337 ? -2.920 26.915 -2.190 1.00 10.27 337 LYS A N 1
ATOM 2514 C CA . LYS A 1 337 ? -3.698 28.121 -2.004 1.00 11.24 337 LYS A CA 1
ATOM 2515 C C . LYS A 1 337 ? -5.031 27.847 -1.284 1.00 10.52 337 LYS A C 1
ATOM 2516 O O . LYS A 1 337 ? -5.476 28.692 -0.503 1.00 12.43 337 LYS A O 1
ATOM 2522 N N . LYS A 1 338 ? -5.612 26.687 -1.565 1.00 10.39 338 LYS A N 1
ATOM 2523 C CA . LYS A 1 338 ? -6.866 26.320 -0.909 1.00 11.93 338 LYS A CA 1
ATOM 2524 C C . LYS A 1 338 ? -6.653 25.657 0.453 1.00 11.44 338 LYS A C 1
ATOM 2525 O O . LYS A 1 338 ? -7.351 25.984 1.435 1.00 12.61 338 LYS A O 1
ATOM 2531 N N . ARG A 1 339 ? -5.738 24.692 0.501 1.00 9.82 339 ARG A N 1
ATOM 2532 C CA . ARG A 1 339 ? -5.656 23.831 1.667 1.00 9.67 339 ARG A CA 1
ATOM 2533 C C . ARG A 1 339 ? -4.650 24.261 2.709 1.00 9.17 339 ARG A C 1
ATOM 2534 O O . ARG A 1 339 ? -4.673 23.687 3.815 1.00 9.41 339 ARG A O 1
ATOM 2542 N N . GLY A 1 340 ? -3.826 25.256 2.411 1.00 8.98 340 GLY A N 1
ATOM 2543 C CA . GLY A 1 340 ? -2.841 25.734 3.379 1.00 9.52 340 GLY A CA 1
ATOM 2544 C C . GLY A 1 340 ? -2.975 27.225 3.607 1.00 9.63 340 GLY A C 1
ATOM 2545 O O . GLY A 1 340 ? -3.312 28.020 2.688 1.00 12.60 340 GLY A O 1
ATOM 2546 N N . PHE A 1 341 ? -2.720 27.646 4.839 1.00 9.04 341 PHE A N 1
ATOM 2547 C CA . PHE A 1 341 ? -2.725 29.066 5.174 1.00 8.84 341 PHE A CA 1
ATOM 2548 C C . PHE A 1 341 ? -1.370 29.346 5.788 1.00 8.80 341 PHE A C 1
ATOM 2549 O O . PHE A 1 341 ? -1.045 28.768 6.854 1.00 8.66 341 PHE A O 1
ATOM 2557 N N . VAL A 1 342 ? -0.583 30.212 5.158 1.00 9.17 342 VAL A N 1
ATOM 2558 C CA . VAL A 1 342 ? 0.746 30.543 5.649 1.00 9.09 342 VAL A CA 1
ATOM 2559 C C . VAL A 1 342 ? 0.738 31.979 6.145 1.00 10.28 342 VAL A C 1
ATOM 2560 O O . VAL A 1 342 ? 0.472 32.923 5.355 1.00 11.41 342 VAL A O 1
ATOM 2564 N N . ILE A 1 343 ? 1.009 32.139 7.447 1.00 8.34 343 ILE A N 1
ATOM 2565 C CA . ILE A 1 343 ? 0.981 33.456 8.105 1.00 9.69 343 ILE A CA 1
ATOM 2566 C C . ILE A 1 343 ? 2.376 33.782 8.620 1.00 10.06 343 ILE A C 1
ATOM 2567 O O . ILE A 1 343 ? 2.976 32.974 9.336 1.00 9.83 343 ILE A O 1
ATOM 2572 N N . PRO A 1 344 ? 2.931 34.945 8.250 1.00 10.04 344 PRO A N 1
ATOM 2573 C CA . PRO A 1 344 ? 4.264 35.272 8.739 1.00 10.73 344 PRO A CA 1
ATOM 2574 C C . PRO A 1 344 ? 4.286 35.640 10.211 1.00 10.69 344 PRO A C 1
ATOM 2575 O O . PRO A 1 344 ? 3.368 36.308 10.717 1.00 10.58 344 PRO A O 1
ATOM 2579 N N . PHE A 1 345 ? 5.333 35.183 10.893 1.00 10.84 345 PHE A N 1
ATOM 2580 C CA . PHE A 1 345 ? 5.786 35.742 12.191 1.00 12.44 345 PHE A CA 1
ATOM 2581 C C . PHE A 1 345 ? 5.041 35.283 13.440 1.00 12.54 345 PHE A C 1
ATOM 2582 O O . PHE A 1 345 ? 5.669 34.861 14.423 1.00 11.40 345 PHE A O 1
ATOM 2590 N N . TRP A 1 346 ? 3.725 35.444 13.434 1.00 10.97 346 TRP A N 1
ATOM 2591 C CA . TRP A 1 346 ? 2.952 35.268 14.662 1.00 11.60 346 TRP A CA 1
ATOM 2592 C C . TRP A 1 346 ? 1.521 34.983 14.337 1.00 12.11 346 TRP A C 1
ATOM 2593 O O . TRP A 1 346 ? 0.925 35.655 13.476 1.00 14.82 346 TRP A O 1
ATOM 2604 N N . ALA A 1 347 ? 0.976 33.976 15.002 1.00 12.17 347 ALA A N 1
ATOM 2605 C CA . ALA A 1 347 ? -0.434 33.630 14.871 1.00 11.42 347 ALA A CA 1
ATOM 2606 C C . ALA A 1 347 ? -1.121 33.667 16.245 1.00 11.30 347 ALA A C 1
ATOM 2607 O O . ALA A 1 347 ? -0.459 33.621 17.275 1.00 10.63 347 ALA A O 1
ATOM 2609 N N . PRO A 1 348 ? -2.445 33.789 16.275 1.00 10.38 348 PRO A N 1
ATOM 2610 C CA . PRO A 1 348 ? -3.222 33.690 17.547 1.00 10.07 348 PRO A CA 1
ATOM 2611 C C . PRO A 1 348 ? -3.329 32.227 17.971 1.00 9.17 348 PRO A C 1
ATOM 2612 O O . PRO A 1 348 ? -4.350 31.577 17.795 1.00 9.21 348 PRO A O 1
ATOM 2616 N N . GLN A 1 349 ? -2.198 31.728 18.479 1.00 8.82 349 GLN A N 1
ATOM 2617 C CA . GLN A 1 349 ? -2.021 30.317 18.702 1.00 7.23 349 GLN A CA 1
ATOM 2618 C C . GLN A 1 349 ? -3.057 29.722 19.663 1.00 7.05 349 GLN A C 1
ATOM 2619 O O . GLN A 1 349 ? -3.598 28.642 19.408 1.00 9.30 349 GLN A O 1
ATOM 2625 N N . ALA A 1 350 ? -3.327 30.442 20.754 1.00 9.01 350 ALA A N 1
ATOM 2626 C CA . ALA A 1 350 ? -4.310 29.904 21.721 1.00 9.63 350 ALA A CA 1
ATOM 2627 C C . ALA A 1 350 ? -5.670 29.615 21.073 1.00 8.82 350 ALA A C 1
ATOM 2628 O O . ALA A 1 350 ? -6.289 28.574 21.300 1.00 9.65 350 ALA A O 1
ATOM 2630 N N . GLN A 1 351 ? -6.100 30.564 20.249 1.00 9.63 351 GLN A N 1
ATOM 2631 C CA . GLN A 1 351 ? -7.362 30.387 19.520 1.00 10.04 351 GLN A CA 1
ATOM 2632 C C . GLN A 1 351 ? -7.310 29.273 18.482 1.00 8.81 351 GLN A C 1
ATOM 2633 O O . GLN A 1 351 ? -8.241 28.507 18.297 1.00 11.10 351 GLN A O 1
ATOM 2639 N N . VAL A 1 352 ? -6.160 29.199 17.790 1.00 8.38 352 VAL A N 1
ATOM 2640 C CA . VAL A 1 352 ? -6.009 28.107 16.823 1.00 8.72 352 VAL A CA 1
ATOM 2641 C C . VAL A 1 352 ? -6.135 26.727 17.464 1.00 7.90 352 VAL A C 1
ATOM 2642 O O . VAL A 1 352 ? -6.842 25.864 16.984 1.00 8.81 352 VAL A O 1
ATOM 2646 N N . LEU A 1 353 ? -5.360 26.527 18.544 1.00 8.06 353 LEU A N 1
ATOM 2647 C CA . LEU A 1 353 ? -5.371 25.216 19.156 1.00 7.68 353 LEU A CA 1
ATOM 2648 C C . LEU A 1 353 ? -6.721 24.837 19.771 1.00 9.03 353 LEU A C 1
ATOM 2649 O O . LEU A 1 353 ? -7.052 23.643 19.798 1.00 10.63 353 LEU A O 1
ATOM 2654 N N . ALA A 1 354 ? -7.496 25.861 20.180 1.00 9.88 354 ALA A N 1
ATOM 2655 C CA . ALA A 1 354 ? -8.846 25.621 20.734 1.00 10.62 354 ALA A CA 1
ATOM 2656 C C . ALA A 1 354 ? -9.932 25.522 19.649 1.00 11.53 354 ALA A C 1
ATOM 2657 O O . ALA A 1 354 ? -11.107 25.246 19.963 1.00 12.69 354 ALA A O 1
ATOM 2659 N N . HIS A 1 355 ? -9.549 25.738 18.383 1.00 10.65 355 HIS A N 1
ATOM 2660 C CA . HIS A 1 355 ? -10.548 25.749 17.293 1.00 10.85 355 HIS A CA 1
ATOM 2661 C C . HIS A 1 355 ? -10.962 24.350 16.911 1.00 10.60 355 HIS A C 1
ATOM 2662 O O . HIS A 1 355 ? -10.113 23.468 16.753 1.00 9.85 355 HIS A O 1
ATOM 2669 N N . PRO A 1 356 ? -12.278 24.074 16.751 1.00 12.21 356 PRO A N 1
ATOM 2670 C CA . PRO A 1 356 ? -12.663 22.691 16.403 1.00 11.92 356 PRO A CA 1
ATOM 2671 C C . PRO A 1 356 ? -12.128 22.148 15.070 1.00 10.56 356 PRO A C 1
ATOM 2672 O O . PRO A 1 356 ? -12.150 20.940 14.868 1.00 11.17 356 PRO A O 1
ATOM 2676 N N . SER A 1 357 ? -11.679 23.027 14.171 1.00 10.79 357 SER A N 1
ATOM 2677 C CA . SER A 1 357 ? -11.125 22.571 12.898 1.00 10.61 357 SER A CA 1
ATOM 2678 C C . SER A 1 357 ? -9.657 22.127 12.975 1.00 10.25 357 SER A C 1
ATOM 2679 O O . SER A 1 357 ? -9.158 21.481 12.051 1.00 9.99 357 SER A O 1
ATOM 2682 N N . THR A 1 358 ? -9.018 22.379 14.113 1.00 9.64 358 THR A N 1
ATOM 2683 C CA . THR A 1 358 ? -7.617 21.963 14.269 1.00 9.00 358 THR A CA 1
ATOM 2684 C C . THR A 1 358 ? -7.572 20.513 14.671 1.00 9.31 358 THR A C 1
ATOM 2685 O O . THR A 1 358 ? -8.349 20.076 15.549 1.00 10.22 358 THR A O 1
ATOM 2689 N N . GLY A 1 359 ? -6.700 19.738 14.037 1.00 7.13 359 GLY A N 1
ATOM 2690 C CA . GLY A 1 359 ? -6.627 18.339 14.334 1.00 7.00 359 GLY A CA 1
ATOM 2691 C C . GLY A 1 359 ? -5.251 17.810 14.728 1.00 6.77 359 GLY A C 1
ATOM 2692 O O . GLY A 1 359 ? -5.116 16.663 15.133 1.00 8.47 359 GLY A O 1
ATOM 2693 N N . GLY A 1 360 ? -4.210 18.632 14.566 1.00 7.39 360 GLY A N 1
ATOM 2694 C CA . GLY A 1 360 ? -2.865 18.198 14.942 1.00 6.62 360 GLY A CA 1
ATOM 2695 C C . GLY A 1 360 ? -1.965 19.407 14.985 1.00 5.37 360 GLY A C 1
ATOM 2696 O O . GLY A 1 360 ? -2.300 20.489 14.542 1.00 6.23 360 GLY A O 1
ATOM 2697 N N . PHE A 1 361 ? -0.777 19.200 15.564 1.00 5.59 361 PHE A N 1
ATOM 2698 C CA . PHE A 1 361 ? 0.178 20.319 15.761 1.00 5.75 361 PHE A CA 1
ATOM 2699 C C . PHE A 1 361 ? 1.589 19.809 15.628 1.00 6.04 361 PHE A C 1
ATOM 2700 O O . PHE A 1 361 ? 2.025 18.949 16.443 1.00 5.34 361 PHE A O 1
ATOM 2708 N N . LEU A 1 362 ? 2.273 20.313 14.601 1.00 5.12 362 LEU A N 1
ATOM 2709 C CA . LEU A 1 362 ? 3.723 20.118 14.453 1.00 4.61 362 LEU A CA 1
ATOM 2710 C C . LEU A 1 362 ? 4.346 21.289 15.208 1.00 5.38 362 LEU A C 1
ATOM 2711 O O . LEU A 1 362 ? 4.226 22.471 14.853 1.00 5.97 362 LEU A O 1
ATOM 2716 N N . THR A 1 363 ? 4.977 20.914 16.322 1.00 5.92 363 THR A N 1
ATOM 2717 C CA . THR A 1 363 ? 5.450 21.832 17.359 1.00 5.14 363 THR A CA 1
ATOM 2718 C C . THR A 1 363 ? 6.956 21.692 17.582 1.00 5.29 3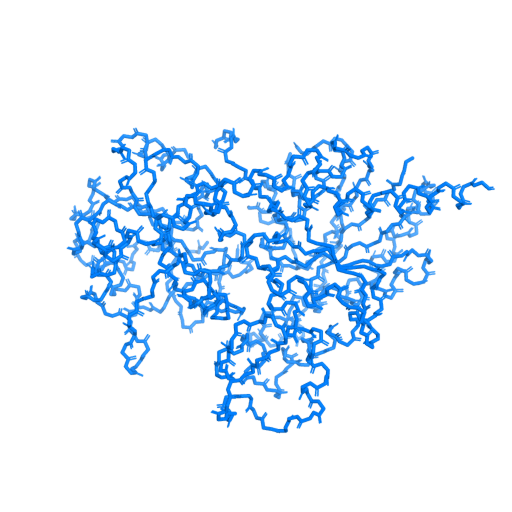63 THR A C 1
ATOM 2719 O O . THR A 1 363 ? 7.485 20.615 17.436 1.00 5.79 363 THR A O 1
ATOM 2723 N N . HIS A 1 364 ? 7.574 22.781 18.015 1.00 4.90 364 HIS A N 1
ATOM 2724 C CA . HIS A 1 364 ? 8.972 22.693 18.457 1.00 5.35 364 HIS A CA 1
ATOM 2725 C C . HIS A 1 364 ? 9.082 22.150 19.879 1.00 5.75 364 HIS A C 1
ATOM 2726 O O . HIS A 1 364 ? 10.192 22.027 20.381 1.00 5.69 364 HIS A O 1
ATOM 2733 N N . CYS A 1 365 ? 7.968 21.869 20.573 1.00 5.43 365 CYS A N 1
ATOM 2734 C CA . CYS A 1 365 ? 7.967 21.238 21.896 1.00 5.52 365 CYS A CA 1
ATOM 2735 C C . CYS A 1 365 ? 8.325 22.220 22.993 1.00 5.18 365 CYS A C 1
ATOM 2736 O O . CYS A 1 365 ? 8.647 21.818 24.118 1.00 5.50 365 CYS A O 1
ATOM 2739 N N . GLY A 1 366 ? 8.209 23.511 22.712 1.00 5.19 366 GLY A N 1
ATOM 2740 C CA . GLY A 1 366 ? 8.150 24.460 23.820 1.00 4.93 366 GLY A CA 1
ATOM 2741 C C . GLY A 1 366 ? 7.020 24.091 24.753 1.00 5.14 366 GLY A C 1
ATOM 2742 O O . GLY A 1 366 ? 5.984 23.569 24.294 1.00 5.75 366 GLY A O 1
ATOM 2743 N N . TRP A 1 367 ? 7.195 24.331 26.051 1.00 5.62 367 TRP A N 1
ATOM 2744 C CA . TRP A 1 367 ? 6.261 23.778 27.006 1.00 4.97 367 TRP A CA 1
ATOM 2745 C C . TRP A 1 367 ? 4.903 24.488 26.982 1.00 4.90 367 TRP A C 1
ATOM 274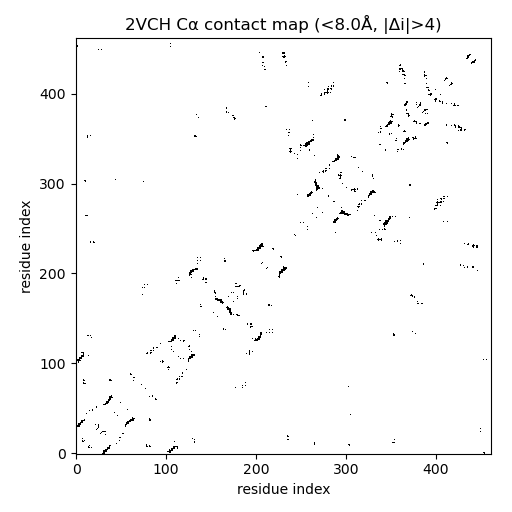6 O O . TRP A 1 367 ? 3.912 23.815 27.190 1.00 5.33 367 TRP A O 1
ATOM 2757 N N . ASN A 1 368 ? 4.872 25.815 26.797 1.00 5.22 368 ASN A N 1
ATOM 2758 C CA . ASN A 1 368 ? 3.559 26.458 26.658 1.00 5.02 368 ASN A CA 1
ATOM 2759 C C . ASN A 1 368 ? 2.761 25.918 25.494 1.00 4.60 368 ASN A C 1
ATOM 2760 O O . ASN A 1 368 ? 1.562 25.612 25.638 1.00 6.51 368 ASN A O 1
ATOM 2765 N N . SER A 1 369 ? 3.414 25.779 24.341 1.00 4.54 369 SER A N 1
ATOM 2766 C CA . SER A 1 369 ? 2.738 25.206 23.169 1.00 5.10 369 SER A CA 1
ATOM 2767 C C . SER A 1 369 ? 2.242 23.815 23.495 1.00 5.03 369 SER A C 1
ATOM 2768 O O . SER A 1 369 ? 1.120 23.454 23.093 1.00 5.82 369 SER A O 1
ATOM 2771 N N . THR A 1 370 ? 3.075 22.982 24.159 1.00 4.55 370 THR A N 1
ATOM 2772 C CA . THR A 1 370 ? 2.661 21.624 24.519 1.00 4.57 370 THR A CA 1
ATOM 2773 C C . THR A 1 370 ? 1.445 21.648 25.438 1.00 4.87 370 THR A C 1
ATOM 2774 O O . THR A 1 370 ? 0.505 20.880 25.229 1.00 6.10 370 THR A O 1
ATOM 2778 N N . LEU A 1 371 ? 1.497 22.476 26.491 1.00 5.07 371 LEU A N 1
ATOM 2779 C CA . LEU A 1 371 ? 0.392 22.530 27.441 1.00 4.84 371 LEU A CA 1
ATOM 2780 C C . LEU A 1 371 ? -0.882 23.024 26.746 1.00 5.39 371 LEU A C 1
ATOM 2781 O O . LEU A 1 371 ? -1.982 22.490 27.046 1.00 6.73 371 LEU A O 1
ATOM 2786 N N . GLU A 1 372 ? -0.760 24.055 25.894 1.00 4.85 372 GLU A N 1
ATOM 2787 C CA . GLU A 1 372 ? -1.971 24.516 25.146 1.00 4.88 372 GLU A CA 1
ATOM 2788 C C . GLU A 1 372 ? -2.554 23.370 24.329 1.00 5.77 372 GLU A C 1
ATOM 2789 O O . GLU A 1 372 ? -3.775 23.178 24.260 1.00 6.65 372 GLU A O 1
ATOM 2795 N N . SER A 1 373 ? -1.677 22.597 23.690 1.00 5.10 373 SER A N 1
ATOM 2796 C CA A SER A 1 373 ? -2.150 21.475 22.884 0.50 5.29 373 SER A CA 1
ATOM 2797 C CA B SER A 1 373 ? -2.115 21.412 22.911 0.50 6.62 373 SER A CA 1
ATOM 2798 C C . SER A 1 373 ? -2.838 20.392 23.760 1.00 6.01 373 SER A C 1
ATOM 2799 O O . SER A 1 373 ? -3.899 19.855 23.401 1.00 6.16 373 SER A O 1
ATOM 2804 N N . VAL A 1 374 ? -2.240 20.059 24.911 1.00 5.66 374 VAL A N 1
ATOM 2805 C CA . VAL A 1 374 ? -2.837 19.118 25.870 1.00 6.77 374 VAL A CA 1
ATOM 2806 C C . VAL A 1 374 ? -4.240 19.569 26.299 1.00 5.77 374 VAL A C 1
ATOM 2807 O O . VAL A 1 374 ? -5.188 18.777 26.275 1.00 7.37 374 VAL A O 1
ATOM 2811 N N . VAL A 1 375 ? -4.361 20.844 26.651 1.00 6.17 375 VAL A N 1
ATOM 2812 C CA . VAL A 1 375 ? -5.666 21.347 27.139 1.00 5.60 375 VAL A CA 1
ATOM 2813 C C . VAL A 1 375 ? -6.758 21.239 26.053 1.00 6.77 375 VAL A C 1
ATOM 2814 O O . VAL A 1 375 ? -7.940 21.108 26.392 1.00 8.16 375 VAL A O 1
ATOM 2818 N N . SER A 1 376 ? -6.367 21.273 24.774 1.00 6.78 376 SER A N 1
ATOM 2819 C CA . SER A 1 376 ? -7.351 21.070 23.696 1.00 8.11 376 SER A CA 1
ATOM 2820 C C . SER A 1 376 ? -7.327 19.671 23.093 1.00 8.24 376 SER A C 1
ATOM 2821 O O . SER A 1 376 ? -8.080 19.394 22.139 1.00 9.57 376 SER A O 1
ATOM 2824 N N . GLY A 1 377 ? -6.521 18.767 23.630 1.00 7.35 377 GLY A N 1
ATOM 2825 C CA . GLY A 1 377 ? -6.502 17.406 23.128 1.00 7.45 377 GLY A CA 1
ATOM 2826 C C . GLY A 1 377 ? -5.913 17.233 21.726 1.00 7.67 377 GLY A C 1
ATOM 2827 O O . GLY A 1 377 ? -6.274 16.298 21.018 1.00 8.41 377 GLY A O 1
ATOM 2828 N N . ILE A 1 378 ? -4.986 18.114 21.340 1.00 8.12 378 ILE A N 1
ATOM 2829 C CA . ILE A 1 378 ? -4.444 18.085 19.973 1.00 7.32 378 ILE A CA 1
ATOM 2830 C C . ILE A 1 378 ? -3.134 17.289 19.972 1.00 7.48 378 ILE A C 1
ATOM 2831 O O . ILE A 1 378 ? -2.162 17.666 20.658 1.00 6.07 378 ILE A O 1
ATOM 2836 N N . PRO A 1 379 ? -3.076 16.197 19.204 1.00 6.73 379 PRO A N 1
ATOM 2837 C CA . PRO A 1 379 ? -1.846 15.380 19.187 1.00 7.88 379 PRO A CA 1
ATOM 2838 C C . PRO A 1 379 ? -0.719 16.043 18.397 1.00 6.61 379 PRO A C 1
ATOM 2839 O O . PRO A 1 379 ? -0.952 16.919 17.567 1.00 6.44 379 PRO A O 1
ATOM 2843 N N . LEU A 1 380 ? 0.497 15.617 18.696 1.00 5.92 380 LEU A N 1
ATOM 2844 C CA . LEU A 1 380 ? 1.682 16.354 18.270 1.00 5.74 380 LEU A CA 1
ATOM 2845 C C . LEU A 1 380 ? 2.600 15.609 17.331 1.00 4.78 380 LEU A C 1
ATOM 2846 O O . LEU A 1 380 ? 2.732 14.374 17.426 1.00 5.92 380 LEU A O 1
ATOM 2851 N N . ILE A 1 381 ? 3.276 16.379 16.486 1.00 5.46 381 ILE A N 1
ATOM 2852 C CA . ILE A 1 381 ? 4.536 15.928 15.857 1.00 6.26 381 ILE A CA 1
ATOM 2853 C C . ILE A 1 381 ? 5.625 16.777 16.553 1.00 5.28 381 ILE A C 1
ATOM 2854 O O . ILE A 1 381 ? 5.594 18.016 16.514 1.00 6.42 381 ILE A O 1
ATOM 2859 N N . ALA A 1 382 ? 6.552 16.070 17.214 1.00 5.80 382 ALA A N 1
ATOM 2860 C CA . ALA A 1 382 ? 7.644 16.705 17.988 1.00 5.97 382 ALA A CA 1
ATOM 2861 C C . ALA A 1 382 ? 8.803 17.061 17.072 1.00 6.15 382 ALA A C 1
ATOM 2862 O O . ALA A 1 382 ? 9.441 16.166 16.482 1.00 8.18 382 ALA A O 1
ATOM 2864 N N . TRP A 1 383 ? 9.074 18.361 16.934 1.00 5.97 383 TRP A N 1
ATOM 2865 C CA . TRP A 1 383 ? 10.154 18.883 16.074 1.00 6.08 383 TRP A CA 1
ATOM 2866 C C . TRP A 1 383 ? 11.000 19.858 16.901 1.00 5.37 383 TRP A C 1
ATOM 2867 O O . TRP A 1 383 ? 10.989 21.052 16.683 1.00 5.84 383 TRP A O 1
ATOM 2878 N N . PRO A 1 384 ? 11.771 19.307 17.858 1.00 5.36 384 PRO A N 1
ATOM 2879 C CA . PRO A 1 384 ? 12.495 20.245 18.760 1.00 5.69 384 PRO A CA 1
ATOM 2880 C C . PRO A 1 384 ? 13.603 21.007 18.057 1.00 6.12 384 PRO A C 1
ATOM 2881 O O . PRO A 1 384 ? 14.270 20.483 17.133 1.00 6.77 384 PRO A O 1
ATOM 2885 N N . LEU A 1 385 ? 13.852 22.255 18.523 1.00 6.23 385 LEU A N 1
ATOM 2886 C CA . LEU A 1 385 ? 14.869 23.122 17.875 1.00 6.19 385 LEU A CA 1
ATOM 2887 C C . LEU A 1 385 ? 15.995 23.614 18.804 1.00 7.89 385 LEU A C 1
ATOM 2888 O O . LEU A 1 385 ? 17.151 23.625 18.401 1.00 9.67 385 LEU A O 1
ATOM 2893 N N . TYR A 1 386 ? 15.649 24.067 20.005 1.00 7.05 386 TYR A N 1
ATOM 2894 C CA . TYR A 1 386 ? 16.631 24.761 20.893 1.00 7.65 386 TYR A CA 1
ATOM 2895 C C . TYR A 1 386 ? 16.221 24.588 22.339 1.00 6.55 386 TYR A C 1
ATOM 2896 O O . TYR A 1 386 ? 15.272 23.845 22.632 1.00 6.69 386 TYR A O 1
ATOM 2905 N N . ALA A 1 387 ? 16.944 25.261 23.256 1.00 6.75 387 ALA A N 1
ATOM 2906 C CA . ALA A 1 387 ? 16.616 25.188 24.668 1.00 5.86 387 ALA A CA 1
ATOM 2907 C C . ALA A 1 387 ? 16.515 23.721 25.131 1.00 5.17 387 ALA A C 1
ATOM 2908 O O . ALA A 1 387 ? 17.344 22.866 24.736 1.00 6.32 387 ALA A O 1
ATOM 2910 N N . GLU A 1 388 ? 15.492 23.431 25.930 1.00 4.75 388 GLU A N 1
ATOM 2911 C CA . GLU A 1 388 ? 15.293 22.079 26.429 1.00 5.32 388 GLU A CA 1
ATOM 2912 C C . GLU A 1 388 ? 14.302 21.273 25.558 1.00 5.60 388 GLU A C 1
ATOM 2913 O O . GLU A 1 388 ? 13.765 20.244 25.992 1.00 5.93 388 GLU A O 1
ATOM 2919 N N . GLN A 1 389 ? 14.101 21.765 24.320 1.00 4.80 389 GLN A N 1
ATOM 2920 C CA . GLN A 1 389 ? 13.057 21.119 23.513 1.00 4.43 389 GLN A CA 1
ATOM 2921 C C . GLN A 1 389 ? 13.324 19.639 23.202 1.00 5.64 389 GLN A C 1
ATOM 2922 O O . GLN A 1 389 ? 12.380 18.844 23.131 1.00 6.48 389 GLN A O 1
ATOM 2928 N N . LYS A 1 390 ? 14.590 19.254 22.986 1.00 5.48 390 LYS A N 1
ATOM 2929 C CA . LYS A 1 390 ? 14.850 17.857 22.685 1.00 6.02 390 LYS A CA 1
ATOM 2930 C C . LYS A 1 390 ? 14.475 16.993 23.902 1.00 5.54 390 LYS A C 1
ATOM 2931 O O . LYS A 1 390 ? 13.944 15.882 23.768 1.00 6.88 390 LYS A O 1
ATOM 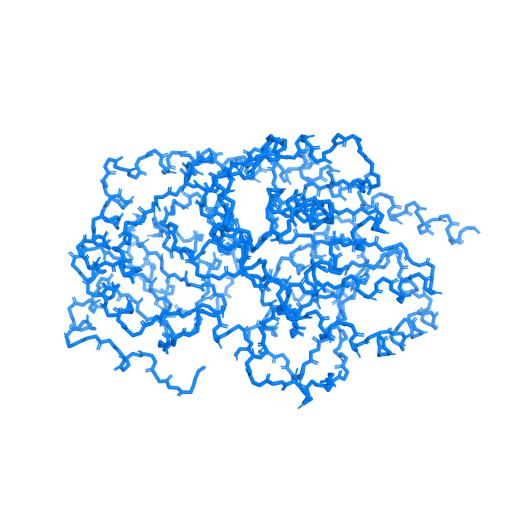2937 N N . MET A 1 391 ? 14.806 17.481 25.106 1.00 5.82 391 MET A N 1
ATOM 2938 C CA . MET A 1 391 ? 14.381 16.769 26.340 1.00 6.08 391 MET A CA 1
ATOM 2939 C C . MET A 1 391 ? 12.855 16.595 26.370 1.00 5.82 391 MET A C 1
ATOM 2940 O O . MET A 1 391 ? 12.341 15.515 26.682 1.00 5.69 391 MET A O 1
ATOM 2945 N N . ASN A 1 392 ? 12.152 17.690 26.009 1.00 5.10 392 ASN A N 1
ATOM 2946 C CA . ASN A 1 392 ? 10.668 17.630 25.977 1.00 5.15 392 ASN A CA 1
ATOM 2947 C C . ASN A 1 392 ? 10.168 16.642 24.908 1.00 5.71 392 ASN A C 1
ATOM 2948 O O . ASN A 1 392 ? 9.213 15.913 25.161 1.00 5.85 392 ASN A O 1
ATOM 2953 N N . ALA A 1 393 ? 10.844 16.595 23.767 1.00 5.98 393 ALA A N 1
ATOM 2954 C CA . ALA A 1 393 ? 10.453 15.678 22.697 1.00 5.39 393 ALA A CA 1
ATOM 2955 C C . ALA A 1 393 ? 10.620 14.243 23.149 1.00 6.99 393 ALA A C 1
ATOM 2956 O O . ALA A 1 393 ? 9.799 13.411 22.815 1.00 7.30 393 ALA A O 1
ATOM 2958 N N . VAL A 1 394 ? 11.707 13.948 23.859 1.00 6.22 394 VAL A N 1
ATOM 2959 C CA . VAL A 1 394 ? 11.911 12.584 24.365 1.00 7.42 394 VAL A CA 1
ATOM 2960 C C . VAL A 1 394 ? 10.774 12.244 25.361 1.00 6.85 394 VAL A C 1
ATOM 2961 O O . VAL A 1 394 ? 10.146 11.193 25.300 1.00 7.44 394 VAL A O 1
ATOM 2965 N N . LEU A 1 395 ? 10.485 13.146 26.298 1.00 5.43 395 LEU A N 1
ATOM 2966 C CA . LEU A 1 395 ? 9.400 12.916 27.259 1.00 5.27 395 LEU A CA 1
ATOM 2967 C C . LEU A 1 395 ? 8.066 12.652 26.517 1.00 5.69 395 LEU A C 1
ATOM 2968 O O . LEU A 1 395 ? 7.349 11.691 26.824 1.00 6.68 395 LEU A O 1
ATOM 2973 N N . LEU A 1 396 ? 7.735 13.539 25.572 1.00 5.95 396 LEU A N 1
ATOM 2974 C CA . LEU A 1 396 ? 6.448 13.463 24.848 1.00 5.68 396 LEU A CA 1
ATOM 2975 C C . LEU A 1 396 ? 6.334 12.189 24.006 1.00 6.31 396 LEU A C 1
ATOM 2976 O O . LEU A 1 396 ? 5.245 11.603 23.874 1.00 7.64 396 LEU A O 1
ATOM 2981 N N . SER A 1 397 ? 7.432 11.793 23.369 1.00 6.65 397 SER A N 1
ATOM 2982 C CA . SER A 1 397 ? 7.327 10.655 22.426 1.00 7.92 397 SER A CA 1
ATOM 2983 C C . SER A 1 397 ? 7.599 9.315 23.074 1.00 7.99 397 SER A C 1
ATOM 2984 O O . SER A 1 397 ? 7.022 8.297 22.642 1.00 10.47 397 SER A O 1
ATOM 2987 N N . GLU A 1 398 ? 8.436 9.272 24.104 1.00 8.36 398 GLU A N 1
ATOM 2988 C CA . GLU A 1 398 ? 8.891 7.982 24.668 1.00 9.24 398 GLU A CA 1
ATOM 2989 C C . GLU A 1 398 ? 8.246 7.625 26.003 1.00 10.32 398 GLU A C 1
ATOM 2990 O O . GLU A 1 398 ? 8.264 6.457 26.418 1.00 12.19 398 GLU A O 1
ATOM 2996 N N . ASP A 1 399 ? 7.710 8.607 26.727 1.00 8.72 399 ASP A N 1
ATOM 2997 C CA . ASP A 1 399 ? 7.197 8.381 28.066 1.00 10.06 399 ASP A CA 1
ATOM 2998 C C . ASP A 1 399 ? 5.691 8.720 28.103 1.00 9.40 399 ASP A C 1
ATOM 2999 O O . ASP A 1 399 ? 4.852 7.824 28.331 1.00 10.41 399 ASP A O 1
ATOM 3004 N N . ILE A 1 400 ? 5.348 9.991 27.838 1.00 7.72 400 ILE A N 1
ATOM 3005 C CA . ILE A 1 400 ? 3.939 10.367 27.815 1.00 7.85 400 ILE A CA 1
ATOM 3006 C C . ILE A 1 400 ? 3.270 9.701 26.611 1.00 8.01 400 ILE A C 1
ATOM 3007 O O . ILE A 1 400 ? 2.106 9.306 26.712 1.00 8.47 400 ILE A O 1
ATOM 3012 N N . ARG A 1 401 ? 3.975 9.619 25.469 1.00 7.40 401 ARG A N 1
ATOM 3013 C CA . ARG A 1 401 ? 3.431 9.001 24.241 1.00 8.13 401 ARG A CA 1
ATOM 3014 C C . ARG A 1 401 ? 2.239 9.797 23.651 1.00 7.75 401 ARG A C 1
ATOM 3015 O O . ARG A 1 401 ? 1.204 9.253 23.242 1.00 9.17 401 ARG A O 1
ATOM 3023 N N . ALA A 1 402 ? 2.455 11.115 23.562 1.00 7.18 402 ALA A N 1
ATOM 3024 C CA . ALA A 1 402 ? 1.480 12.012 22.989 1.00 7.47 402 ALA A CA 1
ATOM 3025 C C . ALA A 1 402 ? 2.044 12.741 21.762 1.00 7.59 402 ALA A C 1
ATOM 3026 O O . ALA A 1 402 ? 1.374 13.580 21.187 1.00 8.35 402 ALA A O 1
ATOM 3028 N N . ALA A 1 403 ? 3.213 12.317 21.286 1.00 6.42 403 ALA A N 1
ATOM 3029 C CA . ALA A 1 403 ? 3.845 12.922 20.090 1.00 6.81 403 ALA A CA 1
ATOM 3030 C C . ALA A 1 403 ? 4.480 11.858 19.222 1.00 7.56 403 ALA A C 1
ATOM 3031 O O . ALA A 1 403 ? 5.079 10.892 19.713 1.00 8.23 403 ALA A O 1
ATOM 3033 N N . LEU A 1 404 ? 4.366 12.085 17.913 1.00 7.29 404 LEU A N 1
ATOM 3034 C CA . LEU A 1 404 ? 5.166 11.334 16.913 1.00 7.88 404 LEU A CA 1
ATOM 3035 C C . LEU A 1 404 ? 6.444 12.105 16.601 1.00 9.00 404 LEU A C 1
ATOM 3036 O O . LEU A 1 404 ? 6.454 13.337 16.662 1.00 9.49 404 LEU A O 1
ATOM 3041 N N . ARG A 1 405 ? 7.509 11.413 16.225 1.00 11.32 405 ARG A N 1
ATOM 3042 C CA A ARG A 1 405 ? 8.715 12.084 15.791 0.50 12.87 405 ARG A CA 1
ATOM 3043 C CA B ARG A 1 405 ? 8.760 12.053 15.809 0.50 12.61 405 ARG A CA 1
ATOM 3044 C C . ARG A 1 405 ? 9.074 11.759 14.348 1.00 12.84 405 ARG A C 1
ATOM 3045 O O . ARG A 1 405 ? 8.946 10.610 13.900 1.00 14.53 405 ARG A O 1
ATOM 3060 N N . PRO A 1 406 ? 9.492 12.780 13.589 1.00 12.98 406 PRO A N 1
ATOM 3061 C CA . PRO A 1 406 ? 9.987 12.504 12.242 1.00 13.13 406 PRO A CA 1
ATOM 3062 C C . PRO A 1 406 ? 11.424 11.963 12.296 1.00 13.00 406 PRO A C 1
ATOM 3063 O O . PRO A 1 406 ? 12.157 12.279 13.215 1.00 12.83 406 PRO A O 1
ATOM 3067 N N . ARG A 1 407 ? 11.807 11.152 11.308 1.00 13.39 407 ARG A N 1
ATOM 3068 C CA . ARG A 1 407 ? 13.192 10.712 11.215 1.00 13.30 407 ARG A CA 1
ATOM 3069 C C . ARG A 1 407 ? 14.028 11.768 10.460 1.00 12.15 407 ARG A C 1
ATOM 3070 O O . ARG A 1 407 ? 13.695 12.099 9.312 1.00 12.45 407 ARG A O 1
ATOM 3078 N N . ALA A 1 408 ? 15.087 12.258 11.100 1.00 12.60 408 ALA A N 1
ATOM 3079 C CA . ALA A 1 408 ? 16.109 13.087 10.429 1.00 12.81 408 ALA A CA 1
ATOM 3080 C C . ALA A 1 408 ? 17.230 12.198 9.874 1.00 14.66 408 ALA A C 1
ATOM 3081 O O . ALA A 1 408 ? 17.671 11.245 10.539 1.00 14.90 408 ALA A O 1
ATOM 3083 N N . GLY A 1 409 ? 17.703 12.541 8.689 1.00 14.04 409 GLY A N 1
ATOM 3084 C CA . GLY A 1 409 ? 18.853 11.814 8.120 1.00 15.85 409 GLY A CA 1
ATOM 3085 C C . GLY A 1 409 ? 20.123 12.096 8.902 1.00 17.97 409 GLY A C 1
ATOM 3086 O O . GLY A 1 409 ? 20.161 12.921 9.825 1.00 16.28 409 GLY A O 1
ATOM 3087 N N . ASP A 1 410 ? 21.197 11.416 8.514 1.00 19.45 410 ASP A N 1
ATOM 3088 C CA . ASP A 1 410 ? 22.447 11.548 9.274 1.00 22.14 410 ASP A CA 1
ATOM 3089 C C . ASP A 1 410 ? 23.015 12.966 9.237 1.00 21.83 410 ASP A C 1
ATOM 3090 O O . ASP A 1 410 ? 23.715 13.394 10.158 1.00 23.09 410 ASP A O 1
ATOM 3095 N N . ASP A 1 411 ? 22.660 13.711 8.192 1.00 21.14 411 ASP A N 1
ATOM 3096 C CA . ASP A 1 411 ? 22.985 15.133 8.096 1.00 20.06 411 ASP A CA 1
ATOM 3097 C C . ASP A 1 411 ? 22.032 16.060 8.859 1.00 19.09 411 ASP A C 1
ATOM 3098 O O . ASP A 1 411 ? 22.151 17.274 8.739 1.00 20.07 411 ASP A O 1
ATOM 3103 N N . GLY A 1 412 ? 21.091 15.497 9.621 1.00 18.06 412 GLY A N 1
ATOM 3104 C CA . GLY A 1 412 ? 20.212 16.328 10.443 1.00 16.31 412 GLY A CA 1
ATOM 3105 C C . GLY A 1 412 ? 18.959 16.809 9.733 1.00 15.33 412 GLY A C 1
ATOM 3106 O O . GLY A 1 412 ? 18.070 17.353 10.382 1.00 15.39 412 GLY A O 1
ATOM 3107 N N . LEU A 1 413 ? 18.877 16.604 8.420 1.00 13.29 413 LEU A N 1
ATOM 3108 C CA . LEU A 1 413 ? 17.716 17.086 7.660 1.00 12.20 413 LEU A CA 1
ATOM 3109 C C . LEU A 1 413 ? 16.546 16.082 7.671 1.00 11.49 413 LEU A C 1
ATOM 3110 O O . LEU A 1 413 ? 16.737 14.886 7.419 1.00 11.18 413 LEU A O 1
ATOM 3115 N N . VAL A 1 414 ? 15.331 16.583 7.953 1.00 9.01 414 VAL A N 1
ATOM 3116 C CA . VAL A 1 414 ? 14.109 15.818 7.786 1.00 9.00 414 VAL A CA 1
ATOM 3117 C C . VAL A 1 414 ? 13.619 16.101 6.356 1.00 8.61 414 VAL A C 1
ATOM 3118 O O . VAL A 1 414 ? 13.246 17.206 6.031 1.00 9.03 414 VAL A O 1
ATOM 3122 N N . ARG A 1 415 ? 13.689 15.099 5.501 1.00 9.30 415 ARG A N 1
ATOM 3123 C CA . ARG A 1 415 ? 13.378 15.286 4.097 1.00 9.97 415 ARG A CA 1
ATOM 3124 C C . ARG A 1 415 ? 11.886 15.202 3.862 1.00 10.29 415 ARG A C 1
ATOM 3125 O O . ARG A 1 415 ? 11.123 14.737 4.739 1.00 9.83 415 ARG A O 1
ATOM 3133 N N . ARG A 1 416 ? 11.479 15.663 2.669 1.00 9.28 416 ARG A N 1
ATOM 3134 C CA . ARG A 1 416 ? 10.080 15.877 2.377 1.00 9.38 416 ARG A CA 1
ATOM 3135 C C . ARG A 1 416 ? 9.259 14.596 2.470 1.00 9.23 416 ARG A C 1
ATOM 3136 O O . ARG A 1 416 ? 8.100 14.610 2.883 1.00 9.88 416 ARG A O 1
ATOM 3144 N N . GLU A 1 417 ? 9.868 13.469 2.124 1.00 9.78 417 GLU A N 1
ATOM 3145 C CA . GLU A 1 417 ? 9.154 12.179 2.202 1.00 11.48 417 GLU A CA 1
ATOM 3146 C C . GLU A 1 417 ? 8.776 11.825 3.638 1.00 10.88 417 GLU A C 1
ATOM 3147 O O . GLU A 1 417 ? 7.669 11.349 3.905 1.00 11.10 417 GLU A O 1
ATOM 3153 N N . GLU A 1 418 ? 9.691 12.114 4.554 1.00 10.75 418 GLU A N 1
ATOM 3154 C CA . GLU A 1 418 ? 9.455 11.885 5.962 1.00 10.86 418 GLU A CA 1
ATOM 3155 C C . GLU A 1 418 ? 8.438 12.879 6.539 1.00 10.10 418 GLU A C 1
ATOM 3156 O O . GLU A 1 418 ? 7.602 12.497 7.361 1.00 10.92 418 GLU A O 1
ATOM 3162 N N . VAL A 1 419 ? 8.549 14.150 6.120 1.00 8.98 419 VAL A N 1
ATOM 3163 C CA . VAL A 1 419 ? 7.554 15.149 6.528 1.00 8.83 419 VAL A CA 1
ATOM 3164 C C . VAL A 1 419 ? 6.150 14.673 6.129 1.00 8.52 419 VAL A C 1
ATOM 3165 O O . VAL A 1 419 ? 5.229 14.633 6.947 1.00 9.34 419 VAL A O 1
ATOM 3169 N N . ALA A 1 420 ? 6.000 14.261 4.868 1.00 9.21 420 ALA A N 1
ATOM 3170 C CA . ALA A 1 420 ? 4.675 13.827 4.399 1.00 10.47 420 ALA A CA 1
ATOM 3171 C C . ALA A 1 420 ? 4.207 12.580 5.142 1.00 9.72 420 ALA A C 1
ATOM 3172 O O . ALA A 1 420 ? 3.028 12.448 5.526 1.00 11.25 420 ALA A O 1
ATOM 3174 N N . ARG A 1 421 ? 5.142 11.653 5.381 1.00 10.13 421 ARG A N 1
ATOM 3175 C CA . ARG A 1 421 ? 4.788 10.416 6.091 1.00 11.44 421 ARG A CA 1
ATOM 3176 C C . ARG A 1 421 ? 4.251 10.709 7.497 1.00 9.94 421 ARG A C 1
ATOM 3177 O O . ARG A 1 421 ? 3.240 10.148 7.918 1.00 11.00 421 ARG A O 1
ATOM 3185 N N . VAL A 1 422 ? 4.988 11.538 8.246 1.00 9.33 422 VAL A N 1
ATOM 3186 C CA . VAL A 1 422 ? 4.596 11.750 9.638 1.00 9.95 422 VAL A CA 1
ATOM 3187 C C . VAL A 1 422 ? 3.319 12.615 9.737 1.00 8.80 422 VAL A C 1
ATOM 3188 O O . VAL A 1 422 ? 2.465 12.398 10.616 1.00 9.53 422 VAL A O 1
ATOM 3192 N N . VAL A 1 423 ? 3.167 13.567 8.818 1.00 9.51 423 VAL A N 1
ATOM 3193 C CA . VAL A 1 423 ? 1.950 14.372 8.771 1.00 10.51 423 VAL A CA 1
ATOM 3194 C C . VAL A 1 423 ? 0.717 13.519 8.472 1.00 11.52 423 VAL A C 1
ATOM 3195 O O . VAL A 1 423 ? -0.310 13.630 9.164 1.00 11.67 423 VAL A O 1
ATOM 3199 N N . LYS A 1 424 ? 0.826 12.664 7.460 1.00 12.46 424 LYS A N 1
ATOM 3200 C CA . LYS A 1 424 ? -0.293 11.752 7.180 1.00 14.50 424 LYS A CA 1
ATOM 3201 C C . LYS A 1 424 ? -0.518 10.741 8.317 1.00 13.04 424 LYS A C 1
ATOM 3202 O O . LYS A 1 424 ? -1.663 10.474 8.700 1.00 14.71 424 LYS A O 1
ATOM 3208 N N . GLY A 1 425 ? 0.563 10.258 8.932 1.00 13.65 425 GLY A N 1
ATOM 3209 C CA . GLY A 1 425 ? 0.468 9.402 10.098 1.00 13.87 425 GLY A CA 1
ATOM 3210 C C . GLY A 1 425 ? -0.301 10.020 11.258 1.00 13.40 425 GLY A C 1
ATOM 3211 O O . GLY A 1 425 ? -1.147 9.372 11.899 1.00 14.48 425 GLY A O 1
ATOM 3212 N N . LEU A 1 426 ? -0.006 11.290 11.552 1.00 11.22 426 LEU A N 1
ATOM 3213 C CA . LEU A 1 426 ? -0.733 12.005 12.606 1.00 12.11 426 LEU A CA 1
ATOM 3214 C C . LEU A 1 426 ? -2.197 12.268 12.249 1.00 11.80 426 LEU A C 1
ATOM 3215 O O . LEU A 1 426 ? -3.078 12.079 13.102 1.00 12.82 426 LEU A O 1
ATOM 3220 N N . MET A 1 427 ? -2.428 12.781 11.038 1.00 13.46 427 MET A N 1
ATOM 3221 C CA . MET A 1 427 ? -3.757 13.308 10.687 1.00 14.82 427 MET A CA 1
ATOM 3222 C C . MET A 1 427 ? -4.755 12.207 10.296 1.00 17.95 427 MET A C 1
ATOM 3223 O O . MET A 1 427 ? -5.944 12.348 10.549 1.00 19.40 427 MET A O 1
ATOM 3228 N N . GLU A 1 428 ? -4.278 11.137 9.690 1.00 19.66 428 GLU A N 1
ATOM 3229 C CA . GLU A 1 428 ? -5.204 10.140 9.122 1.00 23.13 428 GLU A CA 1
ATOM 3230 C C . GLU A 1 428 ? -4.795 8.698 9.398 1.00 23.01 428 GLU A C 1
ATOM 3231 O O . GLU A 1 428 ? -5.620 7.775 9.265 1.00 25.21 428 GLU A O 1
ATOM 3237 N N . GLY A 1 429 ? -3.551 8.500 9.824 1.00 22.81 429 GLY A N 1
ATOM 3238 C CA . GLY A 1 429 ? -2.973 7.176 9.875 1.00 23.23 429 GLY A CA 1
ATOM 3239 C C . GLY A 1 429 ? -3.176 6.444 11.176 1.00 24.25 429 GLY A C 1
ATOM 3240 O O . GLY A 1 429 ? -3.516 7.039 12.210 1.00 22.95 429 GLY A O 1
ATOM 3241 N N . GLU A 1 430 ? -2.956 5.134 11.112 1.00 25.76 430 GLU A N 1
ATOM 3242 C CA . GLU A 1 430 ? -2.925 4.303 12.297 1.00 27.65 430 GLU A CA 1
ATOM 3243 C C . GLU A 1 430 ? -1.873 4.790 13.270 1.00 27.90 430 GLU A C 1
ATOM 3244 O O . GLU A 1 430 ? -2.089 4.728 14.476 1.00 27.80 430 GLU A O 1
ATOM 3250 N N . GLU A 1 431 ? -0.749 5.297 12.747 1.00 28.34 431 GLU A N 1
ATOM 3251 C CA . GLU A 1 431 ? 0.325 5.831 13.604 1.00 28.86 431 GLU A CA 1
ATOM 3252 C C . GLU A 1 431 ? -0.177 6.826 14.640 1.00 27.10 431 GLU A C 1
ATOM 3253 O O . GLU A 1 431 ? 0.305 6.817 15.763 1.00 28.99 431 GLU A O 1
ATOM 3258 N N . GLY A 1 432 ? -1.088 7.713 14.230 1.00 24.80 432 GLY A N 1
ATOM 3259 C CA . GLY A 1 432 ? -1.576 8.816 15.050 1.00 22.21 432 GLY A CA 1
ATOM 3260 C C . GLY A 1 432 ? -2.720 8.509 16.008 1.00 21.68 432 GLY A C 1
ATOM 3261 O O . GLY A 1 432 ? -3.165 9.402 16.770 1.00 19.76 432 GLY A O 1
ATOM 3262 N N . LYS A 1 433 ? -3.201 7.261 15.967 1.00 21.20 433 LYS A N 1
ATOM 3263 C CA . LYS A 1 433 ? -4.360 6.880 16.783 1.00 20.35 433 LYS A CA 1
ATOM 3264 C C . LYS A 1 433 ? -3.997 6.842 18.254 1.00 17.67 433 LYS A C 1
ATOM 3265 O O . LYS A 1 433 ? -4.769 7.347 19.092 1.00 17.04 433 LYS A O 1
ATOM 3271 N N . GLY A 1 434 ? -2.848 6.263 18.559 1.00 15.26 434 GLY A N 1
ATOM 3272 C CA . GLY A 1 434 ? -2.365 6.146 19.906 1.00 14.34 434 GLY A CA 1
ATOM 3273 C C . GLY A 1 434 ? -2.172 7.535 20.508 1.00 12.45 434 GLY A C 1
ATOM 3274 O O . GLY A 1 434 ? -2.683 7.806 21.597 1.00 12.39 434 GLY A O 1
ATOM 3275 N N . VAL A 1 435 ? -1.479 8.410 19.776 1.00 11.89 435 VAL A N 1
ATOM 3276 C CA . VAL A 1 435 ? -1.225 9.739 20.333 1.00 10.84 435 VAL A CA 1
ATOM 3277 C C . VAL A 1 435 ? -2.506 10.537 20.463 1.00 10.44 435 VAL A C 1
ATOM 3278 O O . VAL A 1 435 ? -2.671 11.316 21.409 1.00 9.35 435 VAL A O 1
ATOM 3282 N N . ARG A 1 436 ? -3.454 10.361 19.540 1.00 10.65 436 ARG A N 1
ATOM 3283 C CA A ARG A 1 436 ? -4.718 11.087 19.612 0.25 10.89 436 ARG A CA 1
ATOM 3284 C CA B ARG A 1 436 ? -4.705 11.098 19.624 0.25 10.59 436 ARG A CA 1
ATOM 3285 C CA C ARG A 1 436 ? -4.700 11.105 19.629 0.50 11.59 436 ARG A CA 1
ATOM 3286 C C . ARG A 1 436 ? -5.500 10.644 20.852 1.00 10.30 436 ARG A C 1
ATOM 3287 O O . ARG A 1 436 ? -6.086 11.477 21.581 1.00 10.46 436 ARG A O 1
ATOM 3309 N N . ASN A 1 437 ? -5.512 9.339 21.091 1.00 10.25 437 ASN A N 1
ATOM 3310 C CA . ASN A 1 437 ? -6.198 8.801 22.270 1.00 10.43 437 ASN A CA 1
ATOM 3311 C C . ASN A 1 437 ? -5.511 9.281 23.562 1.00 10.15 437 ASN A C 1
ATOM 3312 O O . ASN A 1 437 ? -6.196 9.672 24.524 1.00 10.08 437 ASN A O 1
ATOM 3317 N N . LYS A 1 438 ? -4.181 9.344 23.575 1.00 9.17 438 LYS A N 1
ATOM 3318 C CA . LYS A 1 438 ? -3.499 9.764 24.806 1.00 7.75 438 LYS A CA 1
ATOM 3319 C C . LYS A 1 438 ? -3.818 11.236 25.077 1.00 7.72 438 LYS A C 1
ATOM 3320 O O . LYS A 1 438 ? -4.103 11.629 26.216 1.00 7.31 438 LYS A O 1
ATOM 3326 N N . MET A 1 439 ? -3.821 12.050 24.032 1.00 7.98 439 MET A N 1
ATOM 3327 C CA . MET A 1 439 ? -4.197 13.447 24.203 1.00 8.47 439 MET A CA 1
ATOM 3328 C C . MET A 1 439 ? -5.639 13.624 24.708 1.00 8.63 439 MET A C 1
ATOM 3329 O O . MET A 1 439 ? -5.926 14.557 25.448 1.00 8.89 439 MET A O 1
ATOM 3334 N N . LYS A 1 440 ? -6.563 12.776 24.256 1.00 9.58 440 LYS A N 1
ATOM 3335 C CA . LYS A 1 440 ? -7.919 12.806 24.801 1.00 10.12 440 LYS A CA 1
ATOM 3336 C C . LYS A 1 440 ? -7.890 12.572 26.303 1.00 9.92 440 LYS A C 1
ATOM 3337 O O . LYS A 1 440 ? -8.567 13.283 27.062 1.00 10.54 440 LYS A O 1
ATOM 3343 N N . GLU A 1 441 ? -7.144 11.578 26.761 1.00 8.57 441 GLU A N 1
ATOM 3344 C CA A GLU A 1 441 ? -7.070 11.357 28.190 0.50 8.77 441 GLU A CA 1
ATOM 3345 C CA B GLU A 1 441 ? -6.974 11.312 28.199 0.50 9.16 441 GLU A CA 1
ATOM 3346 C C . GLU A 1 441 ? -6.399 12.519 28.931 1.00 8.06 441 GLU A C 1
ATOM 3347 O O . GLU A 1 441 ? -6.826 12.880 30.022 1.00 9.05 441 GLU A O 1
ATOM 3358 N N . LEU A 1 442 ? -5.370 13.119 28.342 1.00 7.07 442 LEU A N 1
ATOM 3359 C CA . LEU A 1 442 ? -4.680 14.229 29.001 1.00 6.65 442 LEU A CA 1
ATOM 3360 C C . LEU A 1 442 ? -5.522 15.481 29.035 1.00 6.81 442 LEU A C 1
ATOM 3361 O O . LEU A 1 442 ? -5.436 16.267 29.983 1.00 7.53 442 LEU A O 1
ATOM 3366 N N . LYS A 1 443 ? -6.370 15.655 28.022 1.00 6.90 443 LYS A N 1
ATOM 3367 C CA . LYS A 1 443 ? -7.304 16.785 27.977 1.00 7.60 443 LYS A CA 1
ATOM 3368 C C . LYS A 1 443 ? -8.268 16.713 29.181 1.00 6.47 443 LYS A C 1
ATOM 3369 O O . LYS A 1 443 ? -8.553 17.749 29.821 1.00 7.72 443 LYS A O 1
ATOM 3375 N N A GLU A 1 444 ? -8.784 15.512 29.439 0.50 6.65 444 GLU A N 1
ATOM 3376 N N B GLU A 1 444 ? -8.753 15.497 29.419 0.50 7.40 444 GLU A N 1
ATOM 3377 C CA A GLU A 1 444 ? -9.642 15.307 30.612 0.50 6.04 444 GLU A CA 1
ATOM 3378 C CA B GLU A 1 444 ? -9.642 15.218 30.538 0.50 7.51 444 GLU A CA 1
ATOM 3379 C C A GLU A 1 444 ? -8.856 15.623 31.888 0.50 5.91 444 GLU A C 1
ATOM 3380 C C B GLU A 1 444 ? -8.918 15.456 31.904 0.50 7.39 444 GLU A C 1
ATOM 3381 O O A GLU A 1 444 ? -9.338 16.373 32.768 0.50 5.54 444 GLU A O 1
ATOM 3382 O O B GLU A 1 444 ? -9.475 16.052 32.838 0.50 7.35 444 GLU A O 1
ATOM 3393 N N . ALA A 1 445 ? -7.665 15.023 31.997 1.00 6.91 445 ALA A N 1
ATOM 3394 C CA . ALA A 1 445 ? -6.889 15.211 33.235 1.00 6.18 445 ALA A CA 1
ATOM 3395 C C . ALA A 1 445 ? -6.564 16.691 33.480 1.00 6.82 445 ALA A C 1
ATOM 3396 O O . ALA A 1 445 ? -6.547 17.157 34.632 1.00 7.71 445 ALA A O 1
ATOM 3398 N N . ALA A 1 446 ? -6.290 17.435 32.404 1.00 6.28 446 ALA A N 1
ATOM 3399 C CA . ALA A 1 446 ? -6.022 18.871 32.536 1.00 6.21 446 ALA A CA 1
ATOM 3400 C C . ALA A 1 446 ? -7.192 19.612 33.181 1.00 7.70 446 ALA A C 1
ATOM 3401 O O . ALA A 1 446 ? -6.996 20.579 33.897 1.00 9.82 446 ALA A O 1
ATOM 3403 N N . CYS A 1 447 ? -8.422 19.207 32.842 1.00 8.91 447 CYS A N 1
ATOM 3404 C CA . CYS A 1 447 ? -9.572 19.795 33.495 1.00 9.01 447 CYS A CA 1
ATOM 3405 C C . CYS A 1 447 ? -9.634 19.347 34.961 1.00 7.32 447 CYS A C 1
ATOM 3406 O O . CYS A 1 447 ? -9.812 20.184 35.855 1.00 8.69 447 CYS A O 1
ATOM 3409 N N . ARG A 1 448 ? -9.501 18.063 35.202 1.00 6.93 448 ARG A N 1
ATOM 3410 C CA A ARG A 1 448 ? -9.529 17.505 36.572 0.50 7.99 448 ARG A CA 1
ATOM 3411 C CA B ARG A 1 448 ? -9.553 17.534 36.573 0.50 7.71 448 ARG A CA 1
ATOM 3412 C C . ARG A 1 448 ? -8.634 18.279 37.554 1.00 7.83 448 ARG A C 1
ATOM 3413 O O . ARG A 1 448 ? -9.063 18.666 38.670 1.00 7.91 448 ARG A O 1
ATOM 3428 N N . VAL A 1 449 ? -7.383 18.504 37.158 1.00 7.00 449 VAL A N 1
ATOM 3429 C CA . VAL A 1 449 ? -6.416 19.041 38.132 1.00 7.04 449 VAL A CA 1
ATOM 3430 C C . VAL A 1 449 ? -6.631 20.498 38.495 1.00 7.22 449 VAL A C 1
ATOM 3431 O O . VAL A 1 449 ? -6.073 20.974 39.495 1.00 6.73 449 VAL A O 1
ATOM 3435 N N . LEU A 1 450 ? -7.418 21.219 37.682 1.00 6.99 450 LEU A N 1
ATOM 3436 C CA . LEU A 1 450 ? -7.714 22.630 37.916 1.00 7.36 450 LEU A CA 1
ATOM 3437 C C . LEU A 1 450 ? -9.079 22.899 38.555 1.00 8.36 450 LEU A C 1
ATOM 3438 O O . LEU A 1 450 ? -9.418 24.080 38.784 1.00 9.63 450 LEU A O 1
ATOM 3443 N N . LYS A 1 451 ? -9.806 21.835 38.875 1.00 9.08 451 LYS A N 1
ATOM 3444 C CA A LYS A 1 451 ? -11.044 22.065 39.603 0.50 8.96 451 LYS A CA 1
ATOM 3445 C CA B LYS A 1 451 ? -11.045 21.936 39.661 0.50 9.26 451 LYS A CA 1
ATOM 3446 C C . LYS A 1 451 ? -10.708 22.526 41.031 1.00 9.65 451 LYS A C 1
ATOM 3447 O O . LYS A 1 451 ? -9.538 22.553 41.454 1.00 9.49 451 LYS A O 1
ATOM 3458 N N . ASP A 1 452 ? -11.729 22.966 41.753 1.00 10.77 452 ASP A N 1
ATOM 3459 C CA . ASP A 1 452 ? -11.477 23.547 43.078 1.00 11.78 452 ASP A CA 1
ATOM 3460 C C . ASP A 1 452 ? -10.722 22.606 44.009 1.00 10.56 452 ASP A C 1
ATOM 3461 O O . ASP A 1 452 ? -9.919 23.087 44.845 1.00 11.38 452 ASP A O 1
ATOM 3466 N N . ASP A 1 453 ? -10.928 21.306 43.862 1.00 10.47 453 ASP A N 1
ATOM 3467 C CA . ASP A 1 453 ? -10.141 20.355 44.671 1.00 12.44 453 ASP A CA 1
ATOM 3468 C C . ASP A 1 453 ? -9.260 19.417 43.823 1.00 10.80 453 ASP A C 1
ATOM 3469 O O . ASP A 1 453 ? -8.884 18.319 44.226 1.00 10.33 453 ASP A O 1
ATOM 3474 N N . GLY A 1 454 ? -8.911 19.898 42.634 1.00 9.04 454 GLY A N 1
ATOM 3475 C CA . GLY A 1 454 ? -7.911 19.220 41.807 1.00 8.19 454 GLY A CA 1
ATOM 3476 C C . GLY A 1 454 ? -6.503 19.452 42.351 1.00 7.12 454 GLY A C 1
ATOM 3477 O O . GLY A 1 454 ? -6.258 20.462 43.037 1.00 8.59 454 GLY A O 1
ATOM 3478 N N . THR A 1 455 ? -5.575 18.556 42.019 1.00 6.93 455 THR A N 1
ATOM 3479 C CA . THR A 1 455 ? -4.243 18.596 42.633 1.00 7.20 455 THR A CA 1
ATOM 3480 C C . THR A 1 455 ? -3.470 19.866 42.314 1.00 6.41 455 THR A C 1
ATOM 3481 O O . THR A 1 455 ? -2.713 20.350 43.151 1.00 7.74 455 THR A O 1
ATOM 3485 N N . SER A 1 456 ? -3.627 20.404 41.104 1.00 6.21 456 SER A N 1
ATOM 3486 C CA . SER A 1 456 ? -2.910 21.653 40.783 1.00 5.78 456 SER A CA 1
ATOM 3487 C C . SER A 1 456 ? -3.522 22.872 41.499 1.00 6.16 456 SER A C 1
ATOM 3488 O O . SER A 1 456 ? -2.803 23.769 41.932 1.00 7.32 456 SER A O 1
ATOM 3491 N N . THR A 1 457 ? -4.851 22.913 41.611 1.00 6.61 457 THR A N 1
ATOM 3492 C CA . THR A 1 457 ? -5.484 23.976 42.382 1.00 8.36 457 THR A CA 1
ATOM 3493 C C . THR A 1 457 ? -5.083 23.851 43.852 1.00 7.46 457 THR A C 1
ATOM 3494 O O . THR A 1 457 ? -4.789 24.850 44.474 1.00 7.77 457 THR A O 1
ATOM 3498 N N . LYS A 1 458 ? -5.080 22.642 44.416 1.00 6.79 458 LYS A N 1
ATOM 3499 C CA A LYS A 1 458 ? -4.685 22.475 45.820 0.50 7.30 458 LYS A CA 1
ATOM 3500 C CA B LYS A 1 458 ? -4.703 22.498 45.824 0.50 7.98 458 LYS A CA 1
ATOM 3501 C C . LYS A 1 458 ? -3.267 22.982 46.057 1.00 6.87 458 LYS A C 1
ATOM 3502 O O . LYS A 1 458 ? -2.982 23.638 47.068 1.00 8.23 458 LYS A O 1
ATOM 3513 N N . ALA A 1 459 ? -2.374 22.690 45.122 1.00 7.20 459 ALA A N 1
ATOM 3514 C CA . ALA A 1 459 ? -0.953 23.087 45.304 1.00 7.52 459 ALA A CA 1
ATOM 3515 C C . ALA A 1 459 ? -0.825 24.606 45.250 1.00 8.14 459 ALA A C 1
ATOM 3516 O O . ALA A 1 459 ? -0.130 25.198 46.111 1.00 9.51 459 ALA A O 1
ATOM 3518 N N . LEU A 1 460 ? -1.479 25.248 44.291 1.00 7.01 460 LEU A N 1
ATOM 3519 C CA . LEU A 1 460 ? -1.384 26.720 44.207 1.00 7.65 460 LEU A CA 1
ATOM 3520 C C . LEU A 1 460 ? -2.031 27.347 45.439 1.00 8.47 460 LEU A C 1
ATOM 3521 O O . LEU A 1 460 ? -1.505 28.334 45.977 1.00 9.89 460 LEU A O 1
ATOM 3526 N N . SER A 1 461 ? -3.136 26.769 45.911 1.00 9.22 461 SER A N 1
ATOM 3527 C CA A SER A 1 461 ? -3.827 27.275 47.095 0.50 9.73 461 SER A CA 1
ATOM 3528 C CA B SER A 1 461 ? -3.818 27.248 47.119 0.50 9.67 461 SER A CA 1
ATOM 3529 C C . SER A 1 461 ? -2.929 27.168 48.335 1.00 9.72 461 SER A C 1
ATOM 3530 O O . SER A 1 461 ? -2.939 28.089 49.176 1.00 10.19 461 SER A O 1
ATOM 3535 N N . LEU A 1 462 ? -2.151 26.078 48.457 1.00 10.02 462 LEU A N 1
ATOM 3536 C CA . LEU A 1 462 ? -1.219 25.964 49.596 1.00 11.06 462 LEU A CA 1
ATOM 3537 C C . LEU A 1 462 ? -0.223 27.133 49.592 1.00 10.41 462 LEU A C 1
ATOM 3538 O O . LEU A 1 462 ? 0.107 27.687 50.653 1.00 11.49 462 LEU A O 1
ATOM 3543 N N . VAL A 1 463 ? 0.287 27.475 48.413 1.00 9.38 463 VAL A N 1
ATOM 3544 C CA . VAL A 1 463 ? 1.252 28.572 48.310 1.00 9.34 463 VAL A CA 1
ATOM 3545 C C . VAL A 1 463 ? 0.563 29.886 48.668 1.00 8.55 463 VAL A C 1
ATOM 3546 O O . VAL A 1 463 ? 1.104 30.665 49.474 1.00 8.89 463 VAL A O 1
ATOM 3550 N N . ALA A 1 464 ? -0.607 30.142 48.093 1.00 8.32 464 ALA A N 1
ATOM 3551 C CA . ALA A 1 464 ? -1.300 31.394 48.387 1.00 8.78 464 ALA A CA 1
ATOM 3552 C C . ALA A 1 464 ? -1.662 31.498 49.879 1.00 9.45 464 ALA A C 1
ATOM 3553 O O . ALA A 1 464 ? -1.576 32.580 50.465 1.00 9.94 464 ALA A O 1
ATOM 3555 N N . LEU A 1 465 ? -2.047 30.372 50.470 1.00 10.28 465 LEU A N 1
ATOM 3556 C CA . LEU A 1 465 ? -2.344 30.328 51.907 1.00 12.64 465 LEU A CA 1
ATOM 3557 C C . LEU A 1 465 ? -1.078 30.662 52.745 1.00 11.84 465 LEU A C 1
ATOM 3558 O O . LEU A 1 465 ? -1.171 31.460 53.709 1.00 12.89 465 LEU A O 1
ATOM 3563 N N . LYS A 1 466 ? 0.083 30.116 52.374 1.00 12.22 466 LYS A N 1
ATOM 3564 C CA . LYS A 1 466 ? 1.384 30.434 53.005 0.50 13.03 466 LYS A CA 1
ATOM 3565 C C . LYS A 1 466 ? 1.648 31.946 52.925 1.00 12.32 466 LYS A C 1
ATOM 3566 O O . LYS A 1 466 ? 2.104 32.577 53.882 1.00 12.46 466 LYS A O 1
ATOM 3572 N N . TRP A 1 467 ? 1.370 32.536 51.765 1.00 9.44 467 TRP A N 1
ATOM 3573 C CA . TRP A 1 467 ? 1.619 33.959 51.570 1.00 10.48 467 TRP A CA 1
ATOM 3574 C C . TRP A 1 467 ? 0.650 34.803 52.422 1.00 10.20 467 TRP A C 1
ATOM 3575 O O . TRP A 1 467 ? 1.084 35.776 53.062 1.00 9.78 467 TRP A O 1
ATOM 3586 N N . LYS A 1 468 ? -0.634 34.419 52.453 1.00 9.26 468 LYS A N 1
ATOM 3587 C CA . LYS A 1 468 ? -1.595 35.107 53.302 1.00 9.72 468 LYS A CA 1
ATOM 3588 C C . LYS A 1 468 ? -1.203 35.006 54.780 1.00 10.58 468 LYS A C 1
ATOM 3589 O O . LYS A 1 468 ? -1.290 36.013 55.503 1.00 10.58 468 LYS A O 1
ATOM 3595 N N . ALA A 1 469 ? -0.707 33.850 55.206 1.00 10.52 469 ALA A N 1
ATOM 3596 C CA . ALA A 1 469 ? -0.250 33.693 56.604 1.00 11.29 469 ALA A CA 1
ATOM 3597 C C . ALA A 1 469 ? 0.968 34.571 56.882 1.00 12.59 469 ALA A C 1
ATOM 3598 O O . ALA A 1 469 ? 1.047 35.229 57.924 1.00 13.72 469 ALA A O 1
ATOM 3600 N N . HIS A 1 470 ? 1.927 34.596 55.972 1.00 11.65 470 HIS A N 1
ATOM 3601 C CA . HIS A 1 470 ? 3.128 35.400 56.146 1.00 12.27 470 HIS A CA 1
ATOM 3602 C C . HIS A 1 470 ? 2.746 36.889 56.281 1.00 12.46 470 HIS A C 1
ATOM 3603 O O . HIS A 1 470 ? 3.267 37.608 57.169 1.00 13.64 470 HIS A O 1
ATOM 3610 N N . LYS A 1 471 ? 1.853 37.370 55.416 1.00 11.65 471 LYS A N 1
ATOM 3611 C CA A LYS A 1 471 ? 1.439 38.769 55.462 0.50 12.89 471 LYS A CA 1
ATOM 3612 C CA B LYS A 1 471 ? 1.405 38.767 55.434 0.50 12.91 471 LYS A CA 1
ATOM 3613 C C . LYS A 1 471 ? 0.694 39.065 56.760 1.00 13.84 471 LYS A C 1
ATOM 3614 O O . LYS A 1 471 ? 0.934 40.105 57.403 1.00 14.40 471 LYS A O 1
ATOM 3625 N N . LYS A 1 472 ? -0.181 38.152 57.175 1.00 13.62 472 LYS A N 1
ATOM 3626 C CA . LYS A 1 472 ? -0.881 38.311 58.451 1.00 15.59 472 LYS A CA 1
ATOM 3627 C C . LYS A 1 472 ? 0.093 38.467 59.620 1.00 16.57 472 LYS A C 1
ATOM 3628 O O . LYS A 1 472 ? -0.104 39.368 60.458 1.00 16.92 472 LYS A O 1
ATOM 3634 N N . GLU A 1 473 ? 1.132 37.634 59.685 1.00 17.54 473 GLU A N 1
ATOM 3635 C CA . GLU A 1 473 ? 2.074 37.659 60.810 1.00 19.97 473 GLU A CA 1
ATOM 3636 C C . GLU A 1 473 ? 2.879 38.952 60.814 1.00 21.96 473 GLU A C 1
ATOM 3637 O O . GLU A 1 473 ? 3.122 39.548 61.890 1.00 22.47 473 GLU A O 1
ATOM 3643 N N . LEU A 1 474 ? 3.282 39.390 59.625 1.00 23.42 474 LEU A N 1
ATOM 3644 C CA . LEU A 1 474 ? 4.136 40.568 59.490 1.00 25.67 474 LEU A CA 1
ATOM 3645 C C . LEU A 1 474 ? 3.391 41.810 59.965 1.00 27.23 474 LEU A C 1
ATOM 3646 O O . LEU A 1 474 ? 3.953 42.626 60.705 1.00 27.78 474 LEU A O 1
ATOM 3651 N N . GLU A 1 475 ? 2.131 41.931 59.554 1.00 28.96 475 GLU A N 1
ATOM 3652 C CA . GLU A 1 475 ? 1.294 43.099 59.845 1.00 31.66 475 GLU A CA 1
ATOM 3653 C C . GLU A 1 475 ? 0.746 43.154 61.279 1.00 32.84 475 GLU A C 1
ATOM 3654 O O . GLU A 1 475 ? 0.293 44.215 61.724 1.00 33.28 475 GLU A O 1
ATOM 3660 N N . GLN A 1 476 ? 0.774 42.027 61.992 1.00 33.82 476 GLN A N 1
ATOM 3661 C CA . GLN A 1 476 ? 0.281 42.008 63.372 1.00 35.11 476 GLN A CA 1
ATOM 3662 C C . GLN A 1 476 ? 1.418 42.169 64.377 1.00 35.45 476 GLN A C 1
ATOM 3663 O O . GLN A 1 476 ? 1.711 43.289 64.804 1.00 36.23 476 GLN A O 1
#

GO terms:
  GO:0008194 UDP-glycosyltransferase activity (F, IDA)
  GO:0042178 xenobiotic catabolic process (P, IDA)
  GO:0009636 response to toxic substance (P, IDA)
  GO:0035251 UDP-glucosyltransferase activity (F, IDA)
  GO:0035251 UDP-glucosyltransferase activity (F, IMP)
  GO:0009809 lignin biosynthetic process (P, IMP)
  GO:0006805 xenobiotic metabolic process (P, IMP)

Nearest PDB structures (foldseek):
  2vch-assembly1_A  TM=1.002E+00  e=4.249E-98  Arabidopsis thaliana
  2vg8-assembly1_A  TM=1.001E+00  e=3.170E-94  Arabidopsis thaliana
  2vce-assembly1_A  TM=9.962E-01  e=1.615E-92  Arabidopsis thaliana
  8chd-assembly2_B  TM=9.820E-01  e=7.784E-71  Nicotiana tabacum
  5nlm-assembly1_A  TM=9.349E-01  e=8.512E-61  Persicaria tinctoria

CATH classification: 3.40.50.2000 (+1 more: 3.40.50.2000)

B-factor: mean 14.2, std 8.05, range [2.47, 47.67]

Foldseek 3Di:
DAEEEEEEFAFLLGLFLVLLVQQCCCPVPVYAYEYEYFAADDDDPNCVRQVHPPSYHYHYFHYFDPVVDDPPADVLLRRLVSQLRCLVRVLVVQVVCVVVVHRHQEYEYEQRNLNNVVSCVVSVHAYEYEYSFDLQVVQVLLCVLVVVVPDDDQQQPDPFFDDPWLHQTHGSCQAFFLSRDCPHVSVVSSNVSSVSQLSHQEYEYADDCVLRVRSLVRLCPDDDSRHHYADQDDRAQQQPDDDDVLVVLLVPADFQFEEEEEEGLFFAAALVQQAQLLLLVLVLVTAYEYAHEAHDPAGRRRRRHDDDDNVVSYDPCSCVSCVNRYHYHYRDDSLSNQLQRRSHNAYAYLQSRRSVRSNLLNLHAYAHNHGHGSSSSSVCCCCPPLNQYHYFDAPPVRHRGSVSSSVVVCCCRPNPNNPRNSVSSVVSNVLNVQQCPCPHRSNVRSVVVSVVSVVSVVVVVD